Protein 7YNX (pdb70)

GO terms:
  GO:0051865 protein autoubiquitination (P, IDA)
  GO:0002039 p53 binding (F, IPI)
  GO:0005634 nucleus (C, IDA)
  GO:0005737 cytoplasm (C, IDA)
  GO:0061630 ubiquitin protein ligase activity (F, IDA)
  GO:0008270 zinc ion binding (F, IDA)
  GO:0000151 ubiquitin ligase complex (C, IDA)
  GO:0016567 protein ubiquitination (P, IDA)
  GO:0032436 positive regulation of proteasomal ubiquitin-dependent protein catabolic process (P, IDA)
  GO:0006511 ubiquitin-dependent protein catabolic process (P, IDA)
  GO:0072344 rescue of stalled cytosolic ribosome (P, IDA)
  GO:0061630 ubiquitin protein ligase activity (F, EXP)
  GO:0005634 nucleus (C, EXP)
  GO:0005737 cytoplasm (C, EXP)
  GO:0016607 nuclear speck (C, EXP)
  GO:0005515 protein binding (F, IPI)
  GO:0042803 protein homodimerization activity (F, IPI)
  GO:0061630 ubiquitin protein ligase activity (F, TAS)
  GO:0004842 ubiquitin-protein transferase activity (F, TAS)
  GO:0005654 nucleoplasm (C, TAS)

Secondary structure (DSSP, 8-state):
--SSB-SS-B-SEEEEETTTTEEESSHHHHHTTSSS---GGG--EEEETTT--EEE--SB-TTT--B--SEEETTTTEEES-S--EEETTTTEEE-S-GGGEEEETTTTEEEEGGGTTSS---TTGGGSB-TTT-SBSTT-SSPEEE-TTS-EEEHHHHHHHTTT--B-TTT--BS-STT-EEBPPB-/--SSB-SS-B-SEEEE-TTT--EESSHHHHHHTSSS---GGG--EEEETTT--EEES-SB-TTT--BS-SEEETTTTEEES-S--EEETTTTEEE-S-GGGEEEETTTTEEEEGGGTTSS---TTGGGSB-TTT--BSTT-SSPEEE-TTS-EEEHHHHHHHTTT--B-TTT--BS-SSS-EEBPPB-

Foldseek 3Di:
DPPDADPVADFFKWWQQPPVRDTHRDQVRVCVPDPDGGQQQPTFWIAGPVPRDIDGQDQADPPPGHGGAPDADNRSRDGHYDQCWDADVQLSAIWRDVPVQWDADNQCRAIFGPVLVVWADGDGVLQQFAAPQPRHHRSQAQAKWKQARNRHIHGPVSQVVVVVPDAARPPPRHGSDDTRIDIGTGGD/DPPDADPVADFFKWFQQPVPRDTHRDQVRVVVPDPDGGQLQPTFWIAGNVPRDIDGQDQADPPPRHGGAPDADNRSGDHHYDQCWDQDVQLPAIWRDVPVQWDADNQCRFIAGPVLVVWADGDGVLQQFAAPPPRHHRSQAQAKWKQARNRHIHRPVVQVVVVVPAQARPPPRHGSDDISIHIGTGGD

Organism: Homo sapiens (NCBI:txid9606)

Structure (mmCIF, N/CA/C/O backbone):
data_7YNX
#
_entry.id   7YNX
#
_cell.length_a   69.470
_cell.length_b   80.270
_cell.length_c   84.870
_cell.angle_alpha   90.000
_cell.angle_beta   90.000
_cell.angle_gamma   90.000
#
_symmetry.space_group_name_H-M   'P 21 21 21'
#
loop_
_entity.id
_entity.type
_entity.pdbx_description
1 polymer 'RING finger and CHY zinc finger domain-containing protein 1'
2 non-polymer 'ZINC ION'
3 non-polymer 'SULFATE ION'
4 non-polymer 'SODIUM ION'
5 water water
#
loop_
_atom_site.group_PDB
_atom_site.id
_atom_site.type_symbol
_atom_site.label_atom_id
_atom_site.label_alt_id
_atom_site.label_comp_id
_atom_site.label_asym_id
_atom_site.label_entity_id
_atom_site.label_seq_id
_atom_site.pdbx_PDB_ins_code
_atom_site.Cartn_x
_atom_site.Cartn_y
_atom_site.Cartn_z
_atom_site.occupancy
_atom_site.B_iso_or_equiv
_atom_site.auth_seq_id
_atom_site.auth_comp_id
_atom_site.auth_asym_id
_atom_site.auth_atom_id
_atom_site.pdbx_PDB_model_num
ATOM 1 N N . ARG A 1 16 ? 25.098 -6.447 5.123 1.00 33.40 15 ARG A N 1
ATOM 2 C CA . ARG A 1 16 ? 25.134 -5.455 6.185 1.00 33.83 15 ARG A CA 1
ATOM 3 C C . ARG A 1 16 ? 26.577 -5.180 6.581 1.00 36.58 15 ARG A C 1
ATOM 4 O O . ARG A 1 16 ? 27.427 -6.077 6.564 1.00 35.30 15 ARG A O 1
ATOM 12 N N . GLY A 1 17 ? 26.858 -3.927 6.918 1.00 32.25 16 GLY A N 1
ATOM 13 C CA . GLY A 1 17 ? 28.162 -3.555 7.413 1.00 25.06 16 GLY A CA 1
ATOM 14 C C . GLY A 1 17 ? 29.183 -3.195 6.362 1.00 33.17 16 GLY A C 1
ATOM 15 O O . GLY A 1 17 ? 30.359 -3.033 6.701 1.00 38.45 16 GLY A O 1
ATOM 16 N N . GLN A 1 18 ? 28.784 -3.052 5.102 1.00 32.21 17 GLN A N 1
ATOM 17 C CA . GLN A 1 18 ? 29.718 -2.609 4.075 1.00 33.99 17 GLN A CA 1
ATOM 18 C C . GLN A 1 18 ? 29.642 -1.110 3.800 1.00 37.66 17 GLN A C 1
ATOM 19 O O . GLN A 1 18 ? 30.675 -0.474 3.551 1.00 44.23 17 GLN A O 1
ATOM 25 N N . ARG A 1 19 ? 28.452 -0.520 3.849 1.00 34.17 18 ARG A N 1
ATOM 26 C CA . ARG A 1 19 ? 28.262 0.867 3.460 1.00 28.03 18 ARG A CA 1
ATOM 27 C C . ARG A 1 19 ? 27.587 1.643 4.580 1.00 28.92 18 ARG A C 1
ATOM 28 O O . ARG A 1 19 ? 26.648 1.156 5.215 1.00 29.32 18 ARG A O 1
ATOM 36 N N . GLY A 1 20 ? 28.051 2.868 4.794 1.00 35.06 19 GLY A N 1
ATOM 37 C CA . GLY A 1 20 ? 27.425 3.765 5.744 1.00 35.04 19 GLY A CA 1
ATOM 38 C C . GLY A 1 20 ? 28.438 4.452 6.634 1.00 33.45 19 GLY A C 1
ATOM 39 O O . GLY A 1 20 ? 29.565 4.734 6.205 1.00 32.90 19 GLY A O 1
ATOM 40 N N . CYS A 1 21 ? 28.049 4.714 7.883 1.00 29.29 20 CYS A N 1
ATOM 41 C CA . CYS A 1 21 ? 28.915 5.386 8.842 1.00 26.86 20 CYS A CA 1
ATOM 42 C C . CYS A 1 21 ? 28.907 4.649 10.172 1.00 30.29 20 CYS A C 1
ATOM 43 O O . CYS A 1 21 ? 28.428 3.512 10.259 1.00 28.04 20 CYS A O 1
ATOM 46 N N . GLU A 1 22 ? 29.438 5.298 11.209 1.00 28.45 21 GLU A N 1
ATOM 47 C CA . GLU A 1 22 ? 29.408 4.738 12.555 1.00 29.97 21 GLU A CA 1
ATOM 48 C C . GLU A 1 22 ? 27.997 4.669 13.114 1.00 31.65 21 GLU A C 1
ATOM 49 O O . GLU A 1 22 ? 27.745 3.870 14.022 1.00 32.43 21 GLU A O 1
ATOM 55 N N . HIS A 1 23 ? 27.078 5.489 12.602 1.00 33.22 22 HIS A N 1
ATOM 56 C CA . HIS A 1 23 ? 25.718 5.515 13.121 1.00 31.99 22 HIS A CA 1
ATOM 57 C C . HIS A 1 23 ? 24.758 4.656 12.328 1.00 30.81 22 HIS A C 1
ATOM 58 O O . HIS A 1 23 ? 23.763 4.185 12.890 1.00 26.80 22 HIS A O 1
ATOM 65 N N . TYR A 1 24 ? 25.013 4.468 11.031 1.00 28.26 23 TYR A N 1
ATOM 66 C CA . TYR A 1 24 ? 24.013 3.903 10.147 1.00 26.01 23 TYR A CA 1
ATOM 67 C C . TYR A 1 24 ? 24.653 2.969 9.136 1.00 31.32 23 TYR A C 1
ATOM 68 O O . TYR A 1 24 ? 25.797 3.161 8.711 1.00 34.00 23 TYR A O 1
ATOM 77 N N . ASP A 1 25 ? 23.882 1.950 8.770 1.00 22.18 24 ASP A N 1
ATOM 78 C CA . ASP A 1 25 ? 24.162 1.062 7.651 1.00 28.66 24 ASP A CA 1
ATOM 79 C C . ASP A 1 25 ? 23.258 1.548 6.523 1.00 24.63 24 ASP A C 1
ATOM 80 O O . ASP A 1 25 ? 22.059 1.256 6.519 1.00 24.06 24 ASP A O 1
ATOM 85 N N . ARG A 1 26 ? 23.809 2.341 5.602 1.00 23.27 25 ARG A N 1
ATOM 86 C CA . ARG A 1 26 ? 22.982 2.950 4.560 1.00 28.00 25 ARG A CA 1
ATOM 87 C C . ARG A 1 26 ? 23.754 3.090 3.250 1.00 24.45 25 ARG A C 1
ATOM 88 O O . ARG A 1 26 ? 24.979 3.241 3.235 1.00 22.91 25 ARG A O 1
ATOM 96 N N . GLY A 1 27 ? 23.018 3.040 2.151 1.00 17.26 26 GLY A N 1
ATOM 97 C CA . GLY A 1 27 ? 23.652 3.039 0.857 1.00 21.87 26 GLY A CA 1
ATOM 98 C C . GLY A 1 27 ? 23.892 4.395 0.245 1.00 27.26 26 GLY A C 1
ATOM 99 O O . GLY A 1 27 ? 24.462 4.474 -0.843 1.00 30.33 26 GLY A O 1
ATOM 100 N N . CYS A 1 28 ? 23.497 5.476 0.909 1.00 28.29 27 CYS A N 1
ATOM 101 C CA . CYS A 1 28 ? 23.569 6.797 0.308 1.00 29.80 27 CYS A CA 1
ATOM 102 C C . CYS A 1 28 ? 24.056 7.820 1.327 1.00 31.58 27 CYS A C 1
ATOM 103 O O . CYS A 1 28 ? 24.163 7.549 2.527 1.00 26.92 27 CYS A O 1
ATOM 106 N N . LEU A 1 29 ? 24.381 9.002 0.811 1.00 33.53 28 LEU A N 1
ATOM 107 C CA . LEU A 1 29 ? 24.761 10.160 1.603 1.00 33.77 28 LEU A CA 1
ATOM 108 C C . LEU A 1 29 ? 23.688 11.226 1.448 1.00 34.14 28 LEU A C 1
ATOM 109 O O . LEU A 1 29 ? 23.132 11.403 0.357 1.00 31.62 28 LEU A O 1
ATOM 114 N N . LEU A 1 30 ? 23.411 11.940 2.537 1.00 31.07 29 LEU A N 1
ATOM 115 C CA . LEU A 1 30 ? 22.469 13.049 2.501 1.00 31.30 29 LEU A CA 1
ATOM 116 C C . LEU A 1 30 ? 23.155 14.303 1.979 1.00 27.48 29 LEU A C 1
ATOM 117 O O . LEU A 1 30 ? 24.310 14.583 2.316 1.00 30.65 29 LEU A O 1
ATOM 122 N N . LYS A 1 31 ? 22.452 15.062 1.147 1.00 24.68 30 LYS A N 1
ATOM 123 C CA . LYS A 1 31 ? 22.941 16.386 0.784 1.00 33.11 30 LYS A CA 1
ATOM 124 C C . LYS A 1 31 ? 22.321 17.381 1.758 1.00 30.82 30 LYS A C 1
ATOM 125 O O . LYS A 1 31 ? 21.107 17.621 1.723 1.00 29.43 30 LYS A O 1
ATOM 131 N N . ALA A 1 32 ? 23.142 17.917 2.649 1.00 27.55 31 ALA A N 1
ATOM 132 C CA . ALA A 1 32 ? 22.677 18.874 3.650 1.00 36.65 31 ALA A CA 1
ATOM 133 C C . ALA A 1 32 ? 22.207 20.152 2.975 1.00 41.02 31 ALA A C 1
ATOM 134 O O . ALA A 1 32 ? 23.041 20.913 2.463 1.00 39.65 31 ALA A O 1
ATOM 136 N N . PRO A 1 33 ? 20.911 20.456 2.973 1.00 36.21 32 PRO A N 1
ATOM 137 C CA . PRO A 1 33 ? 20.444 21.693 2.339 1.00 39.70 32 PRO A CA 1
ATOM 138 C C . PRO A 1 33 ? 20.975 22.954 3.009 1.00 47.13 32 PRO A C 1
ATOM 139 O O . PRO A 1 33 ? 20.786 24.046 2.462 1.00 44.84 32 PRO A O 1
ATOM 143 N N . CYS A 1 34 ? 21.631 22.845 4.173 1.00 44.88 33 CYS A N 1
ATOM 144 C CA . CYS A 1 34 ? 22.161 24.036 4.837 1.00 42.50 33 CYS A CA 1
ATOM 145 C C . CYS A 1 34 ? 23.485 24.489 4.233 1.00 40.93 33 CYS A C 1
ATOM 146 O O . CYS A 1 34 ? 23.574 25.596 3.687 1.00 47.11 33 CYS A O 1
ATOM 149 N N . CYS A 1 35 ? 24.513 23.640 4.306 1.00 41.64 34 CYS A N 1
ATOM 150 C CA . CYS A 1 35 ? 25.830 23.959 3.778 1.00 41.18 34 CYS A CA 1
ATOM 151 C C . CYS A 1 35 ? 26.085 23.324 2.415 1.00 40.88 34 CYS A C 1
ATOM 152 O O . CYS A 1 35 ? 27.211 23.399 1.914 1.00 42.73 34 CYS A O 1
ATOM 155 N N . ASP A 1 36 ? 25.065 22.714 1.811 1.00 40.25 35 ASP A N 1
ATOM 156 C CA . ASP A 1 36 ? 25.175 21.895 0.597 1.00 46.29 35 ASP A CA 1
ATOM 157 C C . ASP A 1 36 ? 26.459 21.065 0.583 1.00 46.45 35 ASP A C 1
ATOM 158 O O . ASP A 1 36 ? 27.274 21.118 -0.340 1.00 43.74 35 ASP A O 1
ATOM 163 N N . LYS A 1 37 ? 26.613 20.284 1.650 1.00 39.82 36 LYS A N 1
ATOM 164 C CA . LYS A 1 37 ? 27.666 19.292 1.773 1.00 37.71 36 LYS A CA 1
ATOM 165 C C . LYS A 1 37 ? 27.044 17.901 1.826 1.00 36.51 36 LYS A C 1
ATOM 166 O O . LYS A 1 37 ? 25.859 17.730 2.132 1.00 36.30 36 LYS A O 1
ATOM 172 N N . LEU A 1 38 ? 27.854 16.907 1.498 1.00 36.35 37 LEU A N 1
ATOM 173 C CA . LEU A 1 38 ? 27.428 15.518 1.511 1.00 31.58 37 LEU A CA 1
ATOM 174 C C . LEU A 1 38 ? 27.958 14.864 2.773 1.00 31.44 37 LEU A C 1
ATOM 175 O O . LEU A 1 38 ? 29.175 14.759 2.955 1.00 35.75 37 LEU A O 1
ATOM 180 N N . TYR A 1 39 ? 27.047 14.445 3.646 1.00 31.49 38 TYR A N 1
ATOM 181 C CA . TYR A 1 39 ? 27.386 13.732 4.870 1.00 33.33 38 TYR A CA 1
ATOM 182 C C . TYR A 1 39 ? 26.626 12.417 4.888 1.00 30.69 38 TYR A C 1
ATOM 183 O O . TYR A 1 39 ? 25.502 12.331 4.383 1.00 31.86 38 TYR A O 1
ATOM 192 N N . THR A 1 40 ? 27.236 11.388 5.477 1.00 27.54 39 THR A N 1
ATOM 193 C CA . THR A 1 40 ? 26.557 10.097 5.501 1.00 30.25 39 THR A CA 1
ATOM 194 C C . THR A 1 40 ? 25.217 10.195 6.216 1.00 31.96 39 THR A C 1
ATOM 195 O O . THR A 1 40 ? 24.224 9.612 5.764 1.00 28.74 39 THR A O 1
ATOM 199 N N . CYS A 1 41 ? 25.162 10.931 7.328 1.00 27.67 40 CYS A N 1
ATOM 200 C CA . CYS A 1 41 ? 23.919 11.049 8.078 1.00 31.02 40 CYS A CA 1
ATOM 201 C C . CYS A 1 41 ? 23.916 12.342 8.888 1.00 27.68 40 CYS A C 1
ATOM 202 O O . CYS A 1 41 ? 24.924 13.043 8.995 1.00 26.68 40 CYS A O 1
ATOM 205 N N . ARG A 1 42 ? 22.760 12.640 9.482 1.00 27.18 41 ARG A N 1
ATOM 206 C CA . ARG A 1 42 ? 22.598 13.912 10.180 1.00 27.95 41 ARG A CA 1
ATOM 207 C C . ARG A 1 42 ? 23.574 14.049 11.352 1.00 33.18 41 ARG A C 1
ATOM 208 O O . ARG A 1 42 ? 24.086 15.145 11.614 1.00 30.38 41 ARG A O 1
ATOM 216 N N . LEU A 1 43 ? 23.864 12.945 12.055 1.00 29.58 42 LEU A N 1
ATOM 217 C CA . LEU A 1 43 ? 24.843 12.990 13.139 1.00 27.40 42 LEU A CA 1
ATOM 218 C C . LEU A 1 43 ? 26.247 13.274 12.612 1.00 32.72 42 LEU A C 1
ATOM 219 O O . LEU A 1 43 ? 26.980 14.091 13.188 1.00 34.90 42 LEU A O 1
ATOM 224 N N . CYS A 1 44 ? 26.645 12.601 11.524 1.00 28.63 43 CYS A N 1
ATOM 225 C CA . CYS A 1 44 ? 27.924 12.903 10.889 1.00 30.30 43 CYS A CA 1
ATOM 226 C C . CYS A 1 44 ? 28.007 14.373 10.519 1.00 32.54 43 CYS A C 1
ATOM 227 O O . CYS A 1 44 ? 29.075 14.990 10.583 1.00 30.26 43 CYS A O 1
ATOM 230 N N . HIS A 1 45 ? 26.884 14.944 10.107 1.00 30.44 44 HIS A N 1
ATOM 231 C CA . HIS A 1 45 ? 26.869 16.350 9.732 1.00 36.28 44 HIS A CA 1
ATOM 232 C C . HIS A 1 45 ? 26.962 17.229 10.967 1.00 39.36 44 HIS A C 1
ATOM 233 O O . HIS A 1 45 ? 27.724 18.203 10.993 1.00 38.60 44 HIS A O 1
ATOM 240 N N . ASP A 1 46 ? 26.182 16.893 12.002 1.00 36.58 45 ASP A N 1
ATOM 241 C CA . ASP A 1 46 ? 26.086 17.741 13.181 1.00 38.04 45 ASP A CA 1
ATOM 242 C C . ASP A 1 46 ? 27.369 17.711 13.990 1.00 39.20 45 ASP A C 1
ATOM 243 O O . ASP A 1 46 ? 27.718 18.712 14.623 1.00 37.36 45 ASP A O 1
ATOM 248 N N . ASN A 1 47 ? 28.095 16.593 13.954 1.00 38.15 46 ASN A N 1
ATOM 249 C CA . ASN A 1 47 ? 29.411 16.528 14.574 1.00 38.77 46 ASN A CA 1
ATOM 250 C C . ASN A 1 47 ? 30.471 17.343 13.832 1.00 43.38 46 ASN A C 1
ATOM 251 O O . ASN A 1 47 ? 31.590 17.464 14.340 1.00 39.74 46 ASN A O 1
ATOM 256 N N . ASN A 1 48 ? 30.174 17.882 12.640 1.00 45.39 47 ASN A N 1
ATOM 257 C CA . ASN A 1 48 ? 31.200 18.556 11.847 1.00 44.94 47 ASN A CA 1
ATOM 258 C C . ASN A 1 48 ? 30.744 19.899 11.306 1.00 47.41 47 ASN A C 1
ATOM 259 O O . ASN A 1 48 ? 31.344 20.407 10.355 1.00 53.87 47 ASN A O 1
ATOM 264 N N . GLU A 1 49 ? 29.704 20.486 11.880 1.00 47.44 48 GLU A N 1
ATOM 265 C CA . GLU A 1 49 ? 29.195 21.749 11.380 1.00 48.74 48 GLU A CA 1
ATOM 266 C C . GLU A 1 49 ? 28.780 22.633 12.545 1.00 54.25 48 GLU A C 1
ATOM 267 O O . GLU A 1 49 ? 28.240 22.146 13.543 1.00 51.78 48 GLU A O 1
ATOM 273 N N . ASP A 1 50 ? 29.058 23.936 12.402 1.00 57.56 49 ASP A N 1
ATOM 274 C CA . ASP A 1 50 ? 28.652 24.932 13.389 1.00 51.97 49 ASP A CA 1
ATOM 275 C C . ASP A 1 50 ? 27.189 24.778 13.765 1.00 54.55 49 ASP A C 1
ATOM 276 O O . ASP A 1 50 ? 26.810 24.951 14.927 1.00 54.43 49 ASP A O 1
ATOM 281 N N . HIS A 1 51 ? 26.357 24.449 12.790 1.00 53.36 50 HIS A N 1
ATOM 282 C CA . HIS A 1 51 ? 24.910 24.422 12.902 1.00 50.85 50 HIS A CA 1
ATOM 283 C C . HIS A 1 51 ? 24.419 22.978 12.907 1.00 50.18 50 HIS A C 1
ATOM 284 O O . HIS A 1 51 ? 25.195 22.023 12.789 1.00 46.65 50 HIS A O 1
ATOM 291 N N . GLN A 1 52 ? 23.103 22.839 13.013 1.00 45.95 51 GLN A N 1
ATOM 292 C CA . GLN A 1 52 ? 22.431 21.556 13.093 1.00 46.52 51 GLN A CA 1
ATOM 293 C C . GLN A 1 52 ? 21.685 21.310 11.792 1.00 47.67 51 GLN A C 1
ATOM 294 O O . GLN A 1 52 ? 21.135 22.248 11.208 1.00 47.07 51 GLN A O 1
ATOM 300 N N . LEU A 1 53 ? 21.673 20.050 11.337 1.00 42.57 52 LEU A N 1
ATOM 301 C CA . LEU A 1 53 ? 21.017 19.680 10.084 1.00 39.41 52 LEU A CA 1
ATOM 302 C C . LEU A 1 53 ? 19.525 19.449 10.317 1.00 37.87 52 LEU A C 1
ATOM 303 O O . LEU A 1 53 ? 19.135 18.840 11.319 1.00 33.87 52 LEU A O 1
ATOM 308 N N . ASP A 1 54 ? 18.686 19.958 9.402 1.00 31.41 53 ASP A N 1
ATOM 309 C CA . ASP A 1 54 ? 17.233 19.752 9.484 1.00 30.96 53 ASP A CA 1
ATOM 310 C C . ASP A 1 54 ? 16.867 18.567 8.601 1.00 34.52 53 ASP A C 1
ATOM 311 O O . ASP A 1 54 ? 16.670 18.717 7.388 1.00 34.27 53 ASP A O 1
ATOM 316 N N . ARG A 1 55 ? 16.710 17.399 9.233 1.00 28.82 54 ARG A N 1
ATOM 317 C CA . ARG A 1 55 ? 16.563 16.152 8.496 1.00 29.14 54 ARG A CA 1
ATOM 318 C C . ARG A 1 55 ? 15.320 16.154 7.615 1.00 29.74 54 ARG A C 1
ATOM 319 O O . ARG A 1 55 ? 15.320 15.536 6.543 1.00 27.92 54 ARG A O 1
ATOM 327 N N . PHE A 1 56 ? 14.252 16.838 8.045 1.00 30.50 55 PHE A N 1
ATOM 328 C CA . PHE A 1 56 ? 13.057 16.924 7.216 1.00 31.24 55 PHE A CA 1
ATOM 329 C C . PHE A 1 56 ? 13.259 17.831 6.003 1.00 33.28 55 PHE A C 1
ATOM 330 O O . PHE A 1 56 ? 12.479 17.749 5.050 1.00 25.12 55 PHE A O 1
ATOM 338 N N . LYS A 1 57 ? 14.285 18.684 6.006 1.00 28.63 56 LYS A N 1
ATOM 339 C CA . LYS A 1 57 ? 14.514 19.525 4.838 1.00 35.02 56 LYS A CA 1
ATOM 340 C C . LYS A 1 57 ? 15.322 18.833 3.747 1.00 35.45 56 LYS A C 1
ATOM 341 O O . LYS A 1 57 ? 15.407 19.373 2.637 1.00 36.13 56 LYS A O 1
ATOM 347 N N . VAL A 1 58 ? 15.904 17.662 4.021 1.00 36.87 57 VAL A N 1
ATOM 348 C CA . VAL A 1 58 ? 16.781 17.017 3.048 1.00 34.16 57 VAL A CA 1
ATOM 349 C C . VAL A 1 58 ? 15.978 16.642 1.812 1.00 35.11 57 VAL A C 1
ATOM 350 O O . VAL A 1 58 ? 14.918 16.006 1.899 1.00 31.19 57 VAL A O 1
ATOM 354 N N . LYS A 1 59 ? 16.471 17.051 0.650 1.00 39.20 58 LYS A N 1
ATOM 355 C CA . LYS A 1 59 ? 15.794 16.751 -0.599 1.00 37.29 58 LYS A CA 1
ATOM 356 C C . LYS A 1 59 ? 16.530 15.722 -1.437 1.00 33.79 58 LYS A C 1
ATOM 357 O O . LYS A 1 59 ? 15.893 14.970 -2.180 1.00 27.73 58 LYS A O 1
ATOM 363 N N . GLU A 1 60 ? 17.851 15.655 -1.315 1.00 28.72 59 GLU A N 1
ATOM 364 C CA . GLU A 1 60 ? 18.656 14.892 -2.244 1.00 31.26 59 GLU A CA 1
ATOM 365 C C . GLU A 1 60 ? 19.589 13.961 -1.492 1.00 31.97 59 GLU A C 1
ATOM 366 O O . GLU A 1 60 ? 19.946 14.196 -0.333 1.00 26.81 59 GLU A O 1
ATOM 372 N N . VAL A 1 61 ? 19.987 12.902 -2.200 1.00 26.14 60 VAL A N 1
ATOM 373 C CA . VAL A 1 61 ? 20.929 11.912 -1.712 1.00 26.87 60 VAL A CA 1
ATOM 374 C C . VAL A 1 61 ? 21.853 11.529 -2.856 1.00 28.07 60 VAL A C 1
ATOM 375 O O . VAL A 1 61 ? 21.560 11.766 -4.029 1.00 29.60 60 VAL A O 1
ATOM 379 N N . GLN A 1 62 ? 22.975 10.914 -2.499 1.00 27.23 61 GLN A N 1
ATOM 380 C CA . GLN A 1 62 ? 23.942 10.430 -3.474 1.00 33.39 61 GLN A CA 1
ATOM 381 C C . GLN A 1 62 ? 24.226 8.953 -3.217 1.00 33.84 61 GLN A C 1
ATOM 382 O O . GLN A 1 62 ? 24.589 8.566 -2.096 1.00 24.38 61 GLN A O 1
ATOM 388 N N . CYS A 1 63 ? 24.054 8.135 -4.254 1.00 29.77 62 CYS A N 1
ATOM 389 C CA . CYS A 1 63 ? 24.399 6.726 -4.143 1.00 28.13 62 CYS A CA 1
ATOM 390 C C . CYS A 1 63 ? 25.886 6.594 -3.871 1.00 29.02 62 CYS A C 1
ATOM 391 O O . CYS A 1 63 ? 26.705 7.135 -4.613 1.00 28.47 62 CYS A O 1
ATOM 394 N N . ILE A 1 64 ? 26.235 5.905 -2.783 1.00 29.70 63 ILE A N 1
ATOM 395 C CA . ILE A 1 64 ? 27.644 5.638 -2.488 1.00 30.58 63 ILE A CA 1
ATOM 396 C C . ILE A 1 64 ? 28.276 4.815 -3.610 1.00 33.49 63 ILE A C 1
ATOM 397 O O . ILE A 1 64 ? 29.419 5.061 -4.016 1.00 37.96 63 ILE A O 1
ATOM 402 N N . ASN A 1 65 ? 27.525 3.854 -4.153 1.00 26.89 64 ASN A N 1
ATOM 403 C CA . ASN A 1 65 ? 28.086 2.892 -5.095 1.00 30.22 64 ASN A CA 1
ATOM 404 C C . ASN A 1 65 ? 28.339 3.501 -6.473 1.00 32.80 64 ASN A C 1
ATOM 405 O O . ASN A 1 65 ? 29.352 3.194 -7.108 1.00 32.14 64 ASN A O 1
ATOM 410 N N . CYS A 1 66 ? 27.437 4.342 -6.973 1.00 29.04 65 CYS A N 1
ATOM 411 C CA . CYS A 1 66 ? 27.607 4.905 -8.303 1.00 35.40 65 CYS A CA 1
ATOM 412 C C . CYS A 1 66 ? 27.571 6.427 -8.325 1.00 33.56 65 CYS A C 1
ATOM 413 O O . CYS A 1 66 ? 27.609 7.019 -9.414 1.00 34.27 65 CYS A O 1
ATOM 416 N N . GLU A 1 67 ? 27.497 7.076 -7.162 1.00 35.77 66 GLU A N 1
ATOM 417 C CA . GLU A 1 67 ? 27.650 8.521 -7.020 1.00 33.43 66 GLU A CA 1
ATOM 418 C C . GLU A 1 67 ? 26.559 9.292 -7.743 1.00 31.29 66 GLU A C 1
ATOM 419 O O . GLU A 1 67 ? 26.689 10.496 -7.961 1.00 37.48 66 GLU A O 1
ATOM 425 N N . LYS A 1 68 ? 25.463 8.630 -8.095 1.00 31.96 67 LYS A N 1
ATOM 426 C CA . LYS A 1 68 ? 24.333 9.325 -8.695 1.00 31.66 67 LYS A CA 1
ATOM 427 C C . LYS A 1 68 ? 23.625 10.149 -7.625 1.00 34.84 67 LYS A C 1
ATOM 428 O O . LYS A 1 68 ? 23.127 9.605 -6.628 1.00 28.48 67 LYS A O 1
ATOM 434 N N . ILE A 1 69 ? 23.609 11.459 -7.813 1.00 32.19 68 ILE A N 1
ATOM 435 C CA . ILE A 1 69 ? 22.883 12.350 -6.925 1.00 28.65 68 ILE A CA 1
ATOM 436 C C . ILE A 1 69 ? 21.465 12.456 -7.459 1.00 31.82 68 ILE A C 1
ATOM 437 O O . ILE A 1 69 ? 21.265 12.608 -8.669 1.00 30.97 68 ILE A O 1
ATOM 442 N N . GLN A 1 70 ? 20.480 12.346 -6.565 1.00 30.09 69 GLN A N 1
ATOM 443 C CA . GLN A 1 70 ? 19.110 12.047 -6.969 1.00 31.03 69 GLN A CA 1
ATOM 444 C C . GLN A 1 70 ? 18.169 12.479 -5.855 1.00 29.86 69 GLN A C 1
ATOM 445 O O . GLN A 1 70 ? 18.599 12.811 -4.748 1.00 29.45 69 GLN A O 1
ATOM 451 N N . HIS A 1 71 ? 16.873 12.466 -6.161 1.00 31.41 70 HIS A N 1
ATOM 452 C CA . HIS A 1 71 ? 15.866 12.652 -5.127 1.00 34.63 70 HIS A CA 1
ATOM 453 C C . HIS A 1 71 ? 15.867 11.457 -4.181 1.00 36.18 70 HIS A C 1
ATOM 454 O O . HIS A 1 71 ? 16.213 10.334 -4.566 1.00 30.14 70 HIS A O 1
ATOM 461 N N . ALA A 1 72 ? 15.459 11.718 -2.937 1.00 28.94 71 ALA A N 1
ATOM 462 C CA . ALA A 1 72 ? 15.462 10.711 -1.890 1.00 26.78 71 ALA A CA 1
ATOM 463 C C . ALA A 1 72 ? 14.494 9.569 -2.194 1.00 28.17 71 ALA A C 1
ATOM 464 O O . ALA A 1 72 ? 13.307 9.791 -2.447 1.00 29.03 71 ALA A O 1
ATOM 466 N N . GLN A 1 73 ? 15.002 8.339 -2.123 1.00 22.82 72 GLN A N 1
ATOM 467 C CA . GLN A 1 73 ? 14.217 7.136 -2.375 1.00 27.27 72 GLN A CA 1
ATOM 468 C C . GLN A 1 73 ? 14.990 5.958 -1.803 1.00 26.33 72 GLN A C 1
ATOM 469 O O . GLN A 1 73 ? 16.168 6.077 -1.462 1.00 27.68 72 GLN A O 1
ATOM 475 N N . GLN A 1 74 ? 14.315 4.804 -1.720 1.00 33.85 73 GLN A N 1
ATOM 476 C CA . GLN A 1 74 ? 14.886 3.625 -1.067 1.00 28.50 73 GLN A CA 1
ATOM 477 C C . GLN A 1 74 ? 15.967 2.933 -1.909 1.00 32.06 73 GLN A C 1
ATOM 478 O O . GLN A 1 74 ? 16.910 2.355 -1.349 1.00 29.26 73 GLN A O 1
ATOM 484 N N . THR A 1 75 ? 15.865 2.965 -3.236 1.00 27.53 74 THR A N 1
ATOM 485 C CA . THR A 1 75 ? 16.903 2.405 -4.089 1.00 30.43 74 THR A CA 1
ATOM 486 C C . THR A 1 75 ? 17.350 3.448 -5.102 1.00 31.43 74 THR A C 1
ATOM 487 O O . THR A 1 75 ? 16.615 4.385 -5.425 1.00 26.19 74 THR A O 1
ATOM 491 N N . CYS A 1 76 ? 18.562 3.247 -5.622 1.00 33.19 75 CYS A N 1
ATOM 492 C CA . CYS A 1 76 ? 19.160 4.198 -6.556 1.00 36.30 75 CYS A CA 1
ATOM 493 C C . CYS A 1 76 ? 18.480 4.152 -7.917 1.00 33.33 75 CYS A C 1
ATOM 494 O O . CYS A 1 76 ? 18.332 3.080 -8.518 1.00 32.94 75 CYS A O 1
ATOM 497 N N . GLU A 1 77 ? 18.126 5.332 -8.428 1.00 30.21 76 GLU A N 1
ATOM 498 C CA . GLU A 1 77 ? 17.405 5.385 -9.691 1.00 32.75 76 GLU A CA 1
ATOM 499 C C . GLU A 1 77 ? 18.269 4.908 -10.852 1.00 34.84 76 GLU A C 1
ATOM 500 O O . GLU A 1 77 ? 17.750 4.281 -11.780 1.00 40.94 76 GLU A O 1
ATOM 506 N N . GLU A 1 78 ? 19.582 5.152 -10.812 1.00 37.14 77 GLU A N 1
ATOM 507 C CA . GLU A 1 78 ? 20.452 4.644 -11.873 1.00 35.17 77 GLU A CA 1
ATOM 508 C C . GLU A 1 78 ? 20.810 3.171 -11.658 1.00 36.72 77 GLU A C 1
ATOM 509 O O . GLU A 1 78 ? 20.483 2.323 -12.491 1.00 35.06 77 GLU A O 1
ATOM 515 N N . CYS A 1 79 ? 21.477 2.837 -10.546 1.00 32.02 78 CYS A N 1
ATOM 516 C CA . CYS A 1 79 ? 22.097 1.521 -10.427 1.00 29.57 78 CYS A CA 1
ATOM 517 C C . CYS A 1 79 ? 21.367 0.568 -9.491 1.00 30.86 78 CYS A C 1
ATOM 518 O O . CYS A 1 79 ? 21.786 -0.587 -9.380 1.00 32.44 78 CYS A O 1
ATOM 521 N N . SER A 1 80 ? 20.309 1.019 -8.812 1.00 34.34 79 SER A N 1
ATOM 522 C CA . SER A 1 80 ? 19.384 0.190 -8.039 1.00 31.74 79 SER A CA 1
ATOM 523 C C . SER A 1 80 ? 19.980 -0.347 -6.741 1.00 32.08 79 SER A C 1
ATOM 524 O O . SER A 1 80 ? 19.377 -1.214 -6.097 1.00 26.88 79 SER A O 1
ATOM 527 N N . THR A 1 81 ? 21.160 0.111 -6.347 1.00 31.60 80 THR A N 1
ATOM 528 C CA . THR A 1 81 ? 21.694 -0.244 -5.042 1.00 23.65 80 THR A CA 1
ATOM 529 C C . THR A 1 81 ? 20.645 0.013 -3.962 1.00 26.11 80 THR A C 1
ATOM 530 O O . THR A 1 81 ? 19.885 0.980 -4.037 1.00 23.98 80 THR A O 1
ATOM 534 N N . LEU A 1 82 ? 20.563 -0.884 -2.981 1.00 24.98 81 LEU A N 1
ATOM 535 C CA . LEU A 1 82 ? 19.642 -0.685 -1.869 1.00 28.06 81 LEU A CA 1
ATOM 536 C C . LEU A 1 82 ? 20.228 0.345 -0.904 1.00 23.61 81 LEU A C 1
ATOM 537 O O . LEU A 1 82 ? 21.330 0.148 -0.378 1.00 23.07 81 LEU A O 1
ATOM 542 N N . PHE A 1 83 ? 19.497 1.448 -0.685 1.00 24.69 82 PHE A N 1
ATOM 543 C CA . PHE A 1 83 ? 19.985 2.527 0.176 1.00 26.89 82 PHE A CA 1
ATOM 544 C C . PHE A 1 83 ? 19.759 2.233 1.660 1.00 22.04 82 PHE A C 1
ATOM 545 O O . PHE A 1 83 ? 20.638 2.502 2.485 1.00 19.26 82 PHE A O 1
ATOM 553 N N . GLY A 1 84 ? 18.596 1.684 2.012 1.00 25.23 83 GLY A N 1
ATOM 554 C CA . GLY A 1 84 ? 18.326 1.223 3.364 1.00 26.15 83 GLY A CA 1
ATOM 555 C C . GLY A 1 84 ? 17.290 0.113 3.404 1.00 26.32 83 GLY A C 1
ATOM 556 O O . GLY A 1 84 ? 16.366 0.110 2.582 1.00 27.05 83 GLY A O 1
ATOM 557 N N . GLU A 1 85 ? 17.451 -0.856 4.326 1.00 27.41 84 GLU A N 1
ATOM 558 C CA . GLU A 1 85 ? 16.404 -1.855 4.554 1.00 24.90 84 GLU A CA 1
ATOM 559 C C . GLU A 1 85 ? 15.147 -1.195 5.094 1.00 27.54 84 GLU A C 1
ATOM 560 O O . GLU A 1 85 ? 14.027 -1.588 4.748 1.00 25.26 84 GLU A O 1
ATOM 566 N N . TYR A 1 86 ? 15.321 -0.207 5.968 1.00 24.55 85 TYR A N 1
ATOM 567 C CA . TYR A 1 86 ? 14.251 0.667 6.414 1.00 26.47 85 TYR A CA 1
ATOM 568 C C . TYR A 1 86 ? 14.484 2.050 5.822 1.00 25.43 85 TYR A C 1
ATOM 569 O O . TYR A 1 86 ? 15.598 2.589 5.891 1.00 22.53 85 TYR A O 1
ATOM 578 N N . TYR A 1 87 ? 13.439 2.620 5.240 1.00 25.33 86 TYR A N 1
ATOM 579 C CA . TYR A 1 87 ? 13.525 3.963 4.701 1.00 23.84 86 TYR A CA 1
ATOM 580 C C . TYR A 1 87 ? 12.263 4.716 5.059 1.00 25.65 86 TYR A C 1
ATOM 581 O O . TYR A 1 87 ? 11.159 4.230 4.793 1.00 26.84 86 TYR A O 1
ATOM 590 N N . CYS A 1 88 ? 12.434 5.897 5.664 1.00 23.54 87 CYS A N 1
ATOM 591 C CA . CYS A 1 88 ? 11.329 6.791 5.997 1.00 26.01 87 CYS A CA 1
ATOM 592 C C . CYS A 1 88 ? 11.511 8.093 5.239 1.00 24.88 87 CYS A C 1
ATOM 593 O O . CYS A 1 88 ? 12.507 8.793 5.446 1.00 25.89 87 CYS A O 1
ATOM 596 N N . ASP A 1 89 ? 10.547 8.417 4.374 1.00 28.72 88 ASP A N 1
ATOM 597 C CA . ASP A 1 89 ? 10.652 9.596 3.516 1.00 32.66 88 ASP A CA 1
ATOM 598 C C . ASP A 1 89 ? 10.307 10.901 4.225 1.00 32.98 88 ASP A C 1
ATOM 599 O O . ASP A 1 89 ? 10.349 11.956 3.585 1.00 33.81 88 ASP A O 1
ATOM 604 N N . ILE A 1 90 ? 9.969 10.872 5.509 1.00 27.55 89 ILE A N 1
ATOM 605 C CA . ILE A 1 90 ? 9.752 12.094 6.277 1.00 28.28 89 ILE A CA 1
ATOM 606 C C . ILE A 1 90 ? 11.027 12.547 6.980 1.00 31.65 89 ILE A C 1
ATOM 607 O O . ILE A 1 90 ? 11.481 13.680 6.798 1.00 28.81 89 ILE A O 1
ATOM 612 N N . CYS A 1 91 ? 11.622 11.665 7.787 1.00 25.49 90 CYS A N 1
ATOM 613 C CA . CYS A 1 91 ? 12.907 11.964 8.399 1.00 30.46 90 CYS A CA 1
ATOM 614 C C . CYS A 1 91 ? 14.073 11.821 7.434 1.00 24.18 90 CYS A C 1
ATOM 615 O O . CYS A 1 91 ? 15.176 12.273 7.763 1.00 27.59 90 CYS A O 1
ATOM 618 N N . HIS A 1 92 ? 13.865 11.174 6.284 1.00 26.94 91 HIS A N 1
ATOM 619 C CA . HIS A 1 92 ? 14.951 10.827 5.358 1.00 25.94 91 HIS A CA 1
ATOM 620 C C . HIS A 1 92 ? 16.021 9.978 6.043 1.00 23.92 91 HIS A C 1
ATOM 621 O O . HIS A 1 92 ? 17.223 10.202 5.878 1.00 20.90 91 HIS A O 1
ATOM 628 N N . LEU A 1 93 ? 15.575 8.986 6.810 1.00 25.94 92 LEU A N 1
ATOM 629 C CA . LEU A 1 93 ? 16.460 8.074 7.518 1.00 26.30 92 LEU A CA 1
ATOM 630 C C . LEU A 1 93 ? 16.602 6.784 6.722 1.00 24.69 92 LEU A C 1
ATOM 631 O O . LEU A 1 93 ? 15.622 6.268 6.175 1.00 26.27 92 LEU A O 1
ATOM 636 N N . PHE A 1 94 ? 17.832 6.280 6.643 1.00 25.70 93 PHE A N 1
ATOM 637 C CA . PHE A 1 94 ? 18.141 5.021 5.972 1.00 26.25 93 PHE A CA 1
ATOM 638 C C . PHE A 1 94 ? 18.922 4.144 6.938 1.00 25.88 93 PHE A C 1
ATOM 639 O O . PHE A 1 94 ? 19.878 4.608 7.569 1.00 28.12 93 PHE A O 1
ATOM 647 N N . ASP A 1 95 ? 18.531 2.879 7.048 1.00 29.47 94 ASP A N 1
ATOM 648 C CA . ASP A 1 95 ? 19.185 2.009 8.017 1.00 25.91 94 ASP A CA 1
ATOM 649 C C . ASP A 1 95 ? 18.830 0.561 7.716 1.00 24.92 94 ASP A C 1
ATOM 650 O O . ASP A 1 95 ? 17.820 0.263 7.066 1.00 22.76 94 ASP A O 1
ATOM 655 N N . LYS A 1 96 ? 19.672 -0.336 8.217 1.00 25.82 95 LYS A N 1
ATOM 656 C CA . LYS A 1 96 ? 19.261 -1.720 8.321 1.00 29.99 95 LYS A CA 1
ATOM 657 C C . LYS A 1 96 ? 18.023 -1.822 9.220 1.00 23.52 95 LYS A C 1
ATOM 658 O O . LYS A 1 96 ? 17.675 -0.908 9.964 1.00 23.42 95 LYS A O 1
ATOM 664 N N . ASP A 1 97 ? 17.358 -2.960 9.123 1.00 25.05 96 ASP A N 1
ATOM 665 C CA . ASP A 1 97 ? 16.086 -3.240 9.780 1.00 25.45 96 ASP A CA 1
ATOM 666 C C . ASP A 1 97 ? 16.292 -3.313 11.287 1.00 30.59 96 ASP A C 1
ATOM 667 O O . ASP A 1 97 ? 16.766 -4.325 11.803 1.00 30.07 96 ASP A O 1
ATOM 672 N N . LYS A 1 98 ? 15.934 -2.242 12.004 1.00 25.90 97 LYS A N 1
ATOM 673 C CA . LYS A 1 98 ? 15.878 -2.256 13.462 1.00 25.18 97 LYS A CA 1
ATOM 674 C C . LYS A 1 98 ? 14.445 -2.151 13.966 1.00 24.37 97 LYS A C 1
ATOM 675 O O . LYS A 1 98 ? 14.206 -1.594 15.037 1.00 24.73 97 LYS A O 1
ATOM 681 N N . LYS A 1 99 ? 13.482 -2.659 13.187 1.00 27.78 98 LYS A N 1
ATOM 682 C CA . LYS A 1 99 ? 12.057 -2.642 13.544 1.00 27.66 98 LYS A CA 1
ATOM 683 C C . LYS A 1 99 ? 11.524 -1.217 13.737 1.00 31.31 98 LYS A C 1
ATOM 684 O O . LYS A 1 99 ? 10.518 -1.002 14.425 1.00 27.81 98 LYS A O 1
ATOM 690 N N . GLN A 1 100 ? 12.191 -0.241 13.123 1.00 25.45 99 GLN A N 1
ATOM 691 C CA . GLN A 1 100 ? 11.799 1.153 13.238 1.00 27.06 99 GLN A CA 1
ATOM 692 C C . GLN A 1 100 ? 10.362 1.367 12.783 1.00 28.14 99 GLN A C 1
ATOM 693 O O . GLN A 1 100 ? 9.811 0.626 11.962 1.00 25.96 99 GLN A O 1
ATOM 699 N N . TYR A 1 101 ? 9.765 2.417 13.333 1.00 28.19 100 TYR A N 1
ATOM 700 C CA . TYR A 1 101 ? 8.518 2.976 12.853 1.00 23.06 100 TYR A CA 1
ATOM 701 C C . TYR A 1 101 ? 8.606 4.484 13.009 1.00 32.40 100 TYR A C 1
ATOM 702 O O . TYR A 1 101 ? 9.319 4.997 13.882 1.00 27.80 100 TYR A O 1
ATOM 711 N N . HIS A 1 102 ? 7.896 5.193 12.143 1.00 28.68 101 HIS A N 1
ATOM 712 C CA . HIS A 1 102 ? 7.808 6.636 12.238 1.00 28.86 101 HIS A CA 1
ATOM 713 C C . HIS A 1 102 ? 6.521 6.987 12.966 1.00 30.23 101 HIS A C 1
ATOM 714 O O . HIS A 1 102 ? 5.438 6.538 12.574 1.00 33.10 101 HIS A O 1
ATOM 721 N N . CYS A 1 103 ? 6.643 7.784 14.022 1.00 28.74 102 CYS A N 1
ATOM 722 C CA . CYS A 1 103 ? 5.511 8.192 14.846 1.00 35.90 102 CYS A CA 1
ATOM 723 C C . CYS A 1 103 ? 5.195 9.657 14.564 1.00 28.16 102 CYS A C 1
ATOM 724 O O . CYS A 1 103 ? 6.065 10.520 14.736 1.00 23.94 102 CYS A O 1
ATOM 727 N N . GLU A 1 104 ? 3.955 9.931 14.130 1.00 33.28 103 GLU A N 1
ATOM 728 C CA . GLU A 1 104 ? 3.615 11.295 13.727 1.00 38.77 103 GLU A CA 1
ATOM 729 C C . GLU A 1 104 ? 3.644 12.268 14.904 1.00 33.72 103 GLU A C 1
ATOM 730 O O . GLU A 1 104 ? 3.953 13.446 14.712 1.00 28.10 103 GLU A O 1
ATOM 736 N N . ASN A 1 105 ? 3.312 11.802 16.118 1.00 34.39 104 ASN A N 1
ATOM 737 C CA . ASN A 1 105 ? 3.254 12.690 17.280 1.00 29.70 104 ASN A CA 1
ATOM 738 C C . ASN A 1 105 ? 4.644 13.025 17.791 1.00 29.67 104 ASN A C 1
ATOM 739 O O . ASN A 1 105 ? 4.917 14.187 18.135 1.00 29.13 104 ASN A O 1
ATOM 744 N N . CYS A 1 106 ? 5.521 12.014 17.865 1.00 23.33 105 CYS A N 1
ATOM 745 C CA . CYS A 1 106 ? 6.929 12.290 18.096 1.00 23.36 105 CYS A CA 1
ATOM 746 C C . CYS A 1 106 ? 7.476 13.186 16.991 1.00 28.70 105 CYS A C 1
ATOM 747 O O . CYS A 1 106 ? 8.262 14.105 17.251 1.00 30.73 105 CYS A O 1
ATOM 750 N N . GLY A 1 107 ? 7.029 12.969 15.757 1.00 30.28 106 GLY A N 1
ATOM 751 C CA . GLY A 1 107 ? 7.566 13.678 14.622 1.00 30.15 106 GLY A CA 1
ATOM 752 C C . GLY A 1 107 ? 8.823 13.070 14.055 1.00 34.95 106 GLY A C 1
ATOM 753 O O . GLY A 1 107 ? 9.389 13.635 13.112 1.00 36.61 106 GLY A O 1
ATOM 754 N N . ILE A 1 108 ? 9.277 11.932 14.583 1.00 28.49 107 ILE A N 1
ATOM 755 C CA . ILE A 1 108 ? 10.515 11.306 14.148 1.00 25.23 107 ILE A CA 1
ATOM 756 C C . ILE A 1 108 ? 10.309 9.802 14.082 1.00 30.69 107 ILE A C 1
ATOM 757 O O . ILE A 1 108 ? 9.245 9.276 14.428 1.00 31.49 107 ILE A O 1
ATOM 762 N N . CYS A 1 109 ? 11.353 9.096 13.654 1.00 24.75 108 CYS A N 1
ATOM 763 C CA . CYS A 1 109 ? 11.341 7.647 13.688 1.00 27.43 108 CYS A CA 1
ATOM 764 C C . CYS A 1 109 ? 11.787 7.145 15.059 1.00 27.62 108 CYS A C 1
ATOM 765 O O . CYS A 1 109 ? 12.735 7.665 15.653 1.00 21.96 108 CYS A O 1
ATOM 768 N N . ARG A 1 110 ? 11.090 6.133 15.557 1.00 25.53 109 ARG A N 1
ATOM 769 C CA . ARG A 1 110 ? 11.432 5.466 16.802 1.00 24.86 109 ARG A CA 1
ATOM 770 C C . ARG A 1 110 ? 12.008 4.079 16.532 1.00 24.87 109 ARG A C 1
ATOM 771 O O . ARG A 1 110 ? 11.790 3.489 15.469 1.00 28.40 109 ARG A O 1
ATOM 779 N N . ILE A 1 111 ? 12.778 3.567 17.488 1.00 26.84 110 ILE A N 1
ATOM 780 C CA . ILE A 1 111 ? 13.170 2.159 17.458 1.00 25.98 110 ILE A CA 1
ATOM 781 C C . ILE A 1 111 ? 12.008 1.341 18.007 1.00 28.87 110 ILE A C 1
ATOM 782 O O . ILE A 1 111 ? 11.605 1.516 19.163 1.00 29.33 110 ILE A O 1
ATOM 787 N N . GLY A 1 112 ? 11.458 0.460 17.175 1.00 30.75 111 GLY A N 1
ATOM 788 C CA . GLY A 1 112 ? 10.298 -0.314 17.540 1.00 25.80 111 GLY A CA 1
ATOM 789 C C . GLY A 1 112 ? 10.664 -1.592 18.266 1.00 28.71 111 GLY A C 1
ATOM 790 O O . GLY A 1 112 ? 11.732 -1.704 18.876 1.00 30.63 111 GLY A O 1
ATOM 791 N N . PRO A 1 113 ? 9.792 -2.603 18.185 1.00 27.18 112 PRO A N 1
ATOM 792 C CA . PRO A 1 113 ? 8.610 -2.640 17.320 1.00 32.04 112 PRO A CA 1
ATOM 793 C C . PRO A 1 113 ? 7.427 -1.819 17.832 1.00 32.42 112 PRO A C 1
ATOM 794 O O . PRO A 1 113 ? 7.246 -1.694 19.044 1.00 30.02 112 PRO A O 1
ATOM 798 N N . LYS A 1 114 ? 6.625 -1.308 16.885 1.00 32.63 113 LYS A N 1
ATOM 799 C CA . LYS A 1 114 ? 5.611 -0.300 17.184 1.00 35.41 113 LYS A CA 1
ATOM 800 C C . LYS A 1 114 ? 4.591 -0.778 18.216 1.00 33.56 113 LYS A C 1
ATOM 801 O O . LYS A 1 114 ? 3.992 0.043 18.916 1.00 34.71 113 LYS A O 1
ATOM 807 N N . GLU A 1 115 ? 4.364 -2.088 18.316 1.00 34.85 114 GLU A N 1
ATOM 808 C CA . GLU A 1 115 ? 3.349 -2.640 19.210 1.00 32.90 114 GLU A CA 1
ATOM 809 C C . GLU A 1 115 ? 3.777 -2.619 20.666 1.00 30.91 114 GLU A C 1
ATOM 810 O O . GLU A 1 115 ? 2.922 -2.726 21.550 1.00 32.25 114 GLU A O 1
ATOM 816 N N . ASP A 1 116 ? 5.075 -2.510 20.932 1.00 30.10 115 ASP A N 1
ATOM 817 C CA . ASP A 1 116 ? 5.573 -2.393 22.292 1.00 27.02 115 ASP A CA 1
ATOM 818 C C . ASP A 1 116 ? 5.377 -0.999 22.864 1.00 28.70 115 ASP A C 1
ATOM 819 O O . ASP A 1 116 ? 5.665 -0.782 24.040 1.00 26.24 115 ASP A O 1
ATOM 824 N N . PHE A 1 117 ? 4.918 -0.048 22.067 1.00 28.63 116 PHE A N 1
ATOM 825 C CA . PHE A 1 117 ? 4.899 1.334 22.497 1.00 29.17 116 PHE A CA 1
ATOM 826 C C . PHE A 1 117 ? 3.544 1.965 22.223 1.00 30.58 116 PHE A C 1
ATOM 827 O O . PHE A 1 117 ? 2.781 1.510 21.368 1.00 26.82 116 PHE A O 1
ATOM 835 N N . PHE A 1 118 ? 3.246 2.998 23.007 1.00 31.38 117 PHE A N 1
ATOM 836 C CA . PHE A 1 118 ? 2.147 3.913 22.761 1.00 29.86 117 PHE A CA 1
ATOM 837 C C . PHE A 1 118 ? 2.682 5.326 22.922 1.00 25.13 117 PHE A C 1
ATOM 838 O O . PHE A 1 118 ? 3.601 5.567 23.707 1.00 26.75 117 PHE A O 1
ATOM 846 N N . HIS A 1 119 ? 2.119 6.260 22.173 1.00 25.93 118 HIS A N 1
ATOM 847 C CA . HIS A 1 119 ? 2.508 7.652 22.326 1.00 27.12 118 HIS A CA 1
ATOM 848 C C . HIS A 1 119 ? 1.653 8.285 23.420 1.00 27.54 118 HIS A C 1
ATOM 849 O O . HIS A 1 119 ? 0.420 8.254 23.348 1.00 30.53 118 HIS A O 1
ATOM 856 N N . CYS A 1 120 ? 2.300 8.833 24.443 1.00 25.81 119 CYS A N 1
ATOM 857 C CA . CYS A 1 120 ? 1.583 9.589 25.453 1.00 26.96 119 CYS A CA 1
ATOM 858 C C . CYS A 1 120 ? 1.462 11.028 24.976 1.00 29.43 119 CYS A C 1
ATOM 859 O O . CYS A 1 120 ? 2.480 11.704 24.780 1.00 26.79 119 CYS A O 1
ATOM 862 N N . LEU A 1 121 ? 0.222 11.489 24.783 1.00 31.32 120 LEU A N 1
ATOM 863 C CA . LEU A 1 121 ? 0.008 12.862 24.325 1.00 28.56 120 LEU A CA 1
ATOM 864 C C . LEU A 1 121 ? 0.649 13.867 25.273 1.00 31.39 120 LEU A C 1
ATOM 865 O O . LEU A 1 121 ? 1.366 14.777 24.840 1.00 34.82 120 LEU A O 1
ATOM 870 N N . LYS A 1 122 ? 0.409 13.720 26.574 1.00 27.65 121 LYS A N 1
ATOM 871 C CA . LYS A 1 122 ? 0.870 14.725 27.524 1.00 31.94 121 LYS A CA 1
ATOM 872 C C . LYS A 1 122 ? 2.394 14.787 27.578 1.00 32.72 121 LYS A C 1
ATOM 873 O O . LYS A 1 122 ? 2.995 15.836 27.312 1.00 30.83 121 LYS A O 1
ATOM 879 N N . CYS A 1 123 ? 3.043 13.679 27.951 1.00 30.04 122 CYS A N 1
ATOM 880 C CA . CYS A 1 123 ? 4.500 13.718 28.020 1.00 33.73 122 CYS A CA 1
ATOM 881 C C . CYS A 1 123 ? 5.098 13.954 26.649 1.00 28.61 122 CYS A C 1
ATOM 882 O O . CYS A 1 123 ? 6.211 14.484 26.543 1.00 28.47 122 CYS A O 1
ATOM 885 N N . ASN A 1 124 ? 4.372 13.537 25.604 1.00 30.80 123 ASN A N 1
ATOM 886 C CA . ASN A 1 124 ? 4.672 13.789 24.198 1.00 30.50 123 ASN A CA 1
ATOM 887 C C . ASN A 1 124 ? 5.858 12.970 23.699 1.00 28.23 123 ASN A C 1
ATOM 888 O O . ASN A 1 124 ? 6.653 13.453 22.897 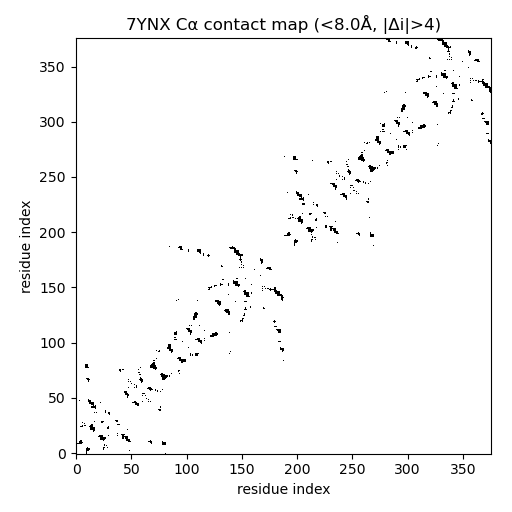1.00 30.26 123 ASN A O 1
ATOM 893 N N . LEU A 1 125 ? 5.954 11.718 24.142 1.00 27.59 124 LEU A N 1
ATOM 894 C CA . LEU A 1 125 ? 6.858 10.756 23.520 1.00 26.88 124 LEU A CA 1
ATOM 895 C C . LEU A 1 125 ? 6.214 9.378 23.548 1.00 25.63 124 LEU A C 1
ATOM 896 O O . LEU A 1 125 ? 5.163 9.172 24.165 1.00 28.38 124 LEU A O 1
ATOM 901 N N . CYS A 1 126 ? 6.861 8.427 22.864 1.00 21.98 125 CYS A N 1
ATOM 902 C CA . CYS A 1 126 ? 6.389 7.047 22.841 1.00 23.94 125 CYS A CA 1
ATOM 903 C C . CYS A 1 126 ? 6.905 6.290 24.065 1.00 25.75 125 CYS A C 1
ATOM 904 O O . CYS A 1 126 ? 8.102 6.335 24.381 1.00 19.34 125 CYS A O 1
ATOM 907 N N . LEU A 1 127 ? 5.999 5.572 24.732 1.00 21.83 126 LEU A N 1
ATOM 908 C CA . LEU A 1 127 ? 6.312 4.867 25.963 1.00 21.99 126 LEU A CA 1
ATOM 909 C C . LEU A 1 127 ? 5.941 3.395 25.836 1.00 24.49 126 LEU A C 1
ATOM 910 O O . LEU A 1 127 ? 5.017 3.032 25.104 1.00 25.18 126 LEU A O 1
ATOM 915 N N . ALA A 1 128 ? 6.654 2.553 26.587 1.00 25.75 127 ALA A N 1
ATOM 916 C CA . ALA A 1 128 ? 6.330 1.135 26.627 1.00 25.04 127 ALA A CA 1
ATOM 917 C C . ALA A 1 128 ? 4.892 0.923 27.080 1.00 27.43 127 ALA A C 1
ATOM 918 O O . ALA A 1 128 ? 4.396 1.607 27.985 1.00 24.90 127 ALA A O 1
ATOM 920 N N . MET A 1 129 ? 4.239 -0.064 26.452 1.00 25.44 128 MET A N 1
ATOM 921 C CA . MET A 1 129 ? 2.809 -0.308 26.636 1.00 28.81 128 MET A CA 1
ATOM 922 C C . MET A 1 129 ? 2.419 -0.443 28.103 1.00 29.99 128 MET A C 1
ATOM 923 O O . MET A 1 129 ? 1.316 -0.033 28.491 1.00 27.16 128 MET A O 1
ATOM 928 N N . ASN A 1 130 ? 3.294 -1.014 28.933 1.00 27.15 129 ASN A N 1
ATOM 929 C CA . ASN A 1 130 ? 2.901 -1.252 30.316 1.00 30.52 129 ASN A CA 1
ATOM 930 C C . ASN A 1 130 ? 2.747 0.035 31.117 1.00 23.31 129 ASN A C 1
ATOM 931 O O . ASN A 1 130 ? 2.121 -0.003 32.178 1.00 25.99 129 ASN A O 1
ATOM 936 N N . LEU A 1 131 ? 3.231 1.173 30.613 1.00 25.75 130 LEU A N 1
ATOM 937 C CA . LEU A 1 131 ? 3.035 2.465 31.266 1.00 25.87 130 LEU A CA 1
ATOM 938 C C . LEU A 1 131 ? 1.750 3.171 30.852 1.00 29.16 130 LEU A C 1
ATOM 939 O O . LEU A 1 131 ? 1.502 4.295 31.311 1.00 30.04 130 LEU A O 1
ATOM 944 N N . GLN A 1 132 ? 0.938 2.577 29.987 1.00 25.12 131 GLN A N 1
ATOM 945 C CA . GLN A 1 132 ? -0.259 3.273 29.533 1.00 28.29 131 GLN A CA 1
ATOM 946 C C . GLN A 1 132 ? -1.261 3.367 30.674 1.00 31.19 131 GLN A C 1
ATOM 947 O O . GLN A 1 132 ? -1.613 2.353 31.285 1.00 30.17 131 GLN A O 1
ATOM 953 N N . GLY A 1 133 ? -1.714 4.588 30.965 1.00 31.18 132 GLY A N 1
ATOM 954 C CA . GLY A 1 133 ? -2.538 4.832 32.137 1.00 30.58 132 GLY A CA 1
ATOM 955 C C . GLY A 1 133 ? -1.893 4.425 33.444 1.00 37.84 132 GLY A C 1
ATOM 956 O O . GLY A 1 133 ? -2.593 4.247 34.444 1.00 43.93 132 GLY A O 1
ATOM 957 N N . ARG A 1 134 ? -0.569 4.292 33.475 1.00 32.15 133 ARG A N 1
ATOM 958 C CA . ARG A 1 134 ? 0.124 3.743 34.632 1.00 35.92 133 ARG A CA 1
ATOM 959 C C . ARG A 1 134 ? 1.449 4.469 34.863 1.00 35.09 133 ARG A C 1
ATOM 960 O O . ARG A 1 134 ? 2.460 3.858 35.228 1.00 36.80 133 ARG A O 1
ATOM 968 N N . HIS A 1 135 ? 1.457 5.786 34.656 1.00 29.49 134 HIS A N 1
ATOM 969 C CA . HIS A 1 135 ? 2.634 6.614 34.899 1.00 31.09 134 HIS A CA 1
ATOM 970 C C . HIS A 1 135 ? 2.177 8.048 35.158 1.00 32.75 134 HIS A C 1
ATOM 971 O O . HIS A 1 135 ? 1.054 8.431 34.816 1.00 31.55 134 HIS A O 1
ATOM 978 N N . LYS A 1 136 ? 3.059 8.838 35.768 1.00 26.38 135 LYS A N 1
ATOM 979 C CA . LYS A 1 136 ? 2.749 10.233 36.080 1.00 34.38 135 LYS A CA 1
ATOM 980 C C . LYS A 1 136 ? 3.196 11.121 34.921 1.00 28.91 135 LYS A C 1
ATOM 981 O O . LYS A 1 136 ? 4.376 11.121 34.557 1.00 33.20 135 LYS A O 1
ATOM 987 N N . CYS A 1 137 ? 2.265 11.865 34.334 1.00 29.85 136 CYS A N 1
ATOM 988 C CA . CYS A 1 137 ? 2.595 12.694 33.176 1.00 35.15 136 CYS A CA 1
ATOM 989 C C . CYS A 1 137 ? 3.091 14.062 33.622 1.00 33.43 136 CYS A C 1
ATOM 990 O O . CYS A 1 137 ? 2.498 14.680 34.506 1.00 28.68 136 CYS A O 1
ATOM 993 N N . ILE A 1 138 ? 4.153 14.547 32.977 1.00 31.62 137 ILE A N 1
ATOM 994 C CA . ILE A 1 138 ? 4.600 15.932 33.102 1.00 30.25 137 ILE A CA 1
ATOM 995 C C . ILE A 1 138 ? 4.551 16.562 31.719 1.00 31.66 137 ILE A C 1
ATOM 996 O O . ILE A 1 138 ? 5.078 15.987 30.760 1.00 35.01 137 ILE A O 1
ATOM 1001 N N . GLU A 1 139 ? 3.940 17.747 31.629 1.00 34.27 138 GLU A N 1
ATOM 1002 C CA . GLU A 1 139 ? 3.619 18.377 30.349 1.00 38.26 138 GLU A CA 1
ATOM 1003 C C . GLU A 1 139 ? 4.862 18.572 29.491 1.00 36.15 138 GLU A C 1
ATOM 1004 O O . GLU A 1 139 ? 5.762 19.340 29.856 1.00 26.91 138 GLU A O 1
ATOM 1010 N N . ASN A 1 140 ? 4.891 17.879 28.341 1.00 31.59 139 ASN A N 1
ATOM 1011 C CA . ASN A 1 140 ? 5.972 17.984 27.359 1.00 30.63 139 ASN A CA 1
ATOM 1012 C C . ASN A 1 140 ? 7.342 17.748 27.987 1.00 32.55 139 ASN A C 1
ATOM 1013 O O . ASN A 1 140 ? 8.344 18.335 27.561 1.00 30.22 139 ASN A O 1
ATOM 1018 N N . VAL A 1 141 ? 7.394 16.884 29.008 1.00 28.73 140 VAL A N 1
ATOM 1019 C CA . VAL A 1 141 ? 8.664 16.599 29.666 1.00 30.96 140 VAL A CA 1
ATOM 1020 C C . VAL A 1 141 ? 9.658 15.999 28.680 1.00 33.13 140 VAL A C 1
ATOM 1021 O O . VAL A 1 141 ? 10.873 16.208 28.806 1.00 35.38 140 VAL A O 1
ATOM 1025 N N . SER A 1 142 ? 9.173 15.268 27.674 1.00 28.65 141 SER A N 1
ATOM 1026 C CA . SER A 1 142 ? 10.104 14.673 26.728 1.00 29.56 141 SER A CA 1
ATOM 1027 C C . SER A 1 142 ? 10.808 15.734 25.897 1.00 28.94 141 SER A C 1
ATOM 1028 O O . SER A 1 142 ? 11.933 15.505 25.440 1.00 28.16 141 SER A O 1
ATOM 1031 N N . ARG A 1 143 ? 10.175 16.896 25.688 1.00 28.14 142 ARG A N 1
ATOM 1032 C CA . ARG A 1 143 ? 10.775 17.947 24.868 1.00 26.65 142 ARG A CA 1
ATOM 1033 C C . ARG A 1 143 ? 11.721 18.807 25.678 1.00 29.44 142 ARG A C 1
ATOM 1034 O O . ARG A 1 143 ? 11.786 20.025 25.496 1.00 32.20 142 ARG A O 1
ATOM 1042 N N . GLN A 1 144 ? 12.455 18.198 26.600 1.00 27.34 143 GLN A N 1
ATOM 1043 C CA . GLN A 1 144 ? 13.346 18.939 27.470 1.00 30.34 143 GLN A CA 1
ATOM 1044 C C . GLN A 1 144 ? 14.710 18.286 27.456 1.00 28.43 143 GLN A C 1
ATOM 1045 O O . GLN A 1 144 ? 14.890 17.181 26.946 1.00 27.18 143 GLN A O 1
ATOM 1051 N N . ASN A 1 145 ? 15.675 18.986 28.028 1.00 24.78 144 ASN A N 1
ATOM 1052 C CA . ASN A 1 145 ? 16.991 18.413 28.202 1.00 27.42 144 ASN A CA 1
ATOM 1053 C C . ASN A 1 145 ? 16.986 17.478 29.409 1.00 31.50 144 ASN A C 1
ATOM 1054 O O . ASN A 1 145 ? 16.242 17.667 30.375 1.00 29.37 144 ASN A O 1
ATOM 1059 N N . CYS A 1 146 ? 17.775 16.429 29.315 1.00 33.22 145 CYS A N 1
ATOM 1060 C CA . CYS A 1 146 ? 18.051 15.601 30.464 1.00 30.20 145 CYS A CA 1
ATOM 1061 C C . CYS A 1 146 ? 18.661 16.441 31.575 1.00 29.10 145 CYS A C 1
ATOM 1062 O O . CYS A 1 146 ? 19.669 17.130 31.324 1.00 27.88 145 CYS A O 1
ATOM 1065 N N . PRO A 1 147 ? 18.146 16.425 32.792 1.00 28.92 146 PRO A N 1
ATOM 1066 C CA . PRO A 1 147 ? 18.724 17.258 33.853 1.00 32.28 146 PRO A CA 1
ATOM 1067 C C . PRO A 1 147 ? 20.162 16.895 34.204 1.00 33.29 146 PRO A C 1
ATOM 1068 O O . PRO A 1 147 ? 20.859 17.724 34.804 1.00 36.67 146 PRO A O 1
ATOM 1072 N N . ILE A 1 148 ? 20.631 15.703 33.841 1.00 28.94 147 ILE A N 1
ATOM 1073 C CA . ILE A 1 148 ? 22.007 15.302 34.127 1.00 32.84 147 ILE A CA 1
ATOM 1074 C C . ILE A 1 148 ? 22.931 15.936 33.101 1.00 33.80 147 ILE A C 1
ATOM 1075 O O . ILE A 1 148 ? 23.780 16.769 33.438 1.00 37.09 147 ILE A O 1
ATOM 1080 N N . CYS A 1 149 ? 22.788 15.531 31.840 1.00 37.08 148 CYS A N 1
ATOM 1081 C CA . CYS A 1 149 ? 23.692 15.989 30.794 1.00 31.28 148 CYS A CA 1
ATOM 1082 C C . CYS A 1 149 ? 23.227 17.261 30.114 1.00 28.70 148 CYS A C 1
ATOM 1083 O O . CYS A 1 149 ? 24.017 17.874 29.394 1.00 31.52 148 CYS A O 1
ATOM 1086 N N . LEU A 1 150 ? 21.971 17.657 30.311 1.00 30.80 149 LEU A N 1
ATOM 1087 C CA . LEU A 1 150 ? 21.404 18.864 29.701 1.00 31.48 149 LEU A CA 1
ATOM 1088 C C . LEU A 1 150 ? 21.502 18.816 28.172 1.00 33.15 149 LEU A C 1
ATOM 1089 O O . LEU A 1 150 ? 21.715 19.829 27.502 1.00 32.51 149 LEU A O 1
ATOM 1094 N N . GLU A 1 151 ? 21.333 17.617 27.614 1.00 32.04 150 GLU A N 1
ATOM 1095 C CA . GLU A 1 151 ? 21.087 17.432 26.193 1.00 34.09 150 GLU A CA 1
ATOM 1096 C C . GLU A 1 151 ? 19.710 16.811 25.992 1.00 32.92 150 GLU A C 1
ATOM 1097 O O . GLU A 1 151 ? 19.162 16.161 26.889 1.00 32.02 150 GLU A O 1
ATOM 1103 N N . ASP A 1 152 ? 19.155 17.025 24.801 1.00 30.73 151 ASP A N 1
ATOM 1104 C CA . ASP A 1 152 ? 17.767 16.666 24.527 1.00 32.13 151 ASP A CA 1
ATOM 1105 C C . ASP A 1 152 ? 17.471 15.182 24.802 1.00 31.88 151 ASP A C 1
ATOM 1106 O O . ASP A 1 152 ? 18.286 14.287 24.547 1.00 31.81 151 ASP A O 1
ATOM 1111 N N . ILE A 1 153 ? 16.273 14.942 25.325 1.00 26.59 152 ILE A N 1
ATOM 1112 C CA . ILE A 1 153 ? 15.748 13.601 25.546 1.00 25.88 152 ILE A CA 1
ATOM 1113 C C . ILE A 1 153 ? 15.015 13.088 24.324 1.00 26.35 152 ILE A C 1
ATOM 1114 O O . ILE A 1 153 ? 15.203 11.939 23.920 1.00 22.62 152 ILE A O 1
ATOM 1119 N N . HIS A 1 154 ? 14.158 13.945 23.751 1.00 23.17 153 HIS A N 1
ATOM 1120 C CA . HIS A 1 154 ? 13.150 13.511 22.783 1.00 25.17 153 HIS A CA 1
ATOM 1121 C C . HIS A 1 154 ? 13.769 12.900 21.530 1.00 26.51 153 HIS A C 1
ATOM 1122 O O . HIS A 1 154 ? 13.295 11.872 21.030 1.00 24.86 153 HIS A O 1
ATOM 1129 N N . THR A 1 155 ? 14.797 13.535 20.984 1.00 26.87 154 THR A N 1
ATOM 1130 C CA . THR A 1 155 ? 15.409 13.069 19.750 1.00 28.32 154 THR A CA 1
ATOM 1131 C C . THR A 1 155 ? 16.643 12.219 19.997 1.00 26.22 154 THR A C 1
ATOM 1132 O O . THR A 1 155 ? 17.360 11.911 19.046 1.00 28.96 154 THR A O 1
ATOM 1136 N N . SER A 1 156 ? 16.928 11.853 21.244 1.00 22.05 155 SER A N 1
ATOM 1137 C CA . SER A 1 156 ? 18.154 11.125 21.541 1.00 24.97 155 SER A CA 1
ATOM 1138 C C . SER A 1 156 ? 18.008 9.663 21.145 1.00 25.30 155 SER A C 1
ATOM 1139 O O . SER A 1 156 ? 16.939 9.066 21.309 1.00 24.50 155 SER A O 1
ATOM 1142 N N . ARG A 1 157 ? 19.093 9.086 20.625 1.00 24.29 156 ARG A N 1
ATOM 1143 C CA . ARG A 1 157 ? 19.095 7.658 20.290 1.00 29.73 156 ARG A CA 1
ATOM 1144 C C . ARG A 1 157 ? 19.336 6.770 21.510 1.00 29.72 156 ARG A C 1
ATOM 1145 O O . ARG A 1 157 ? 19.349 5.535 21.380 1.00 23.42 156 ARG A O 1
ATOM 1153 N N . VAL A 1 158 ? 19.518 7.363 22.690 1.00 25.56 157 VAL A N 1
ATOM 1154 C CA . VAL A 1 158 ? 19.557 6.603 23.928 1.00 25.87 157 VAL A CA 1
ATOM 1155 C C . VAL A 1 158 ? 18.139 6.512 24.483 1.00 24.74 157 VAL A C 1
ATOM 1156 O O . VAL A 1 158 ? 17.412 7.514 24.526 1.00 27.49 157 VAL A O 1
ATOM 1160 N N . VAL A 1 159 ? 17.734 5.296 24.860 1.00 26.37 158 VAL A N 1
ATOM 1161 C CA . VAL A 1 159 ? 16.453 5.061 25.517 1.00 25.66 158 VAL A CA 1
ATOM 1162 C C . VAL A 1 159 ? 16.305 6.004 26.713 1.00 24.94 158 VAL A C 1
ATOM 1163 O O . VAL A 1 159 ? 17.188 6.076 27.575 1.00 27.70 158 VAL A O 1
ATOM 1167 N N . ALA A 1 160 ? 15.199 6.742 26.770 1.00 18.59 159 ALA A N 1
ATOM 1168 C CA . ALA A 1 160 ? 14.895 7.480 27.989 1.00 23.76 159 ALA A CA 1
ATOM 1169 C C . ALA A 1 160 ? 14.348 6.534 29.057 1.00 25.16 159 ALA A C 1
ATOM 1170 O O . ALA A 1 160 ? 13.800 5.470 28.751 1.00 22.44 159 ALA A O 1
ATOM 1172 N N . HIS A 1 161 ? 14.521 6.931 30.322 1.00 28.32 160 HIS A N 1
ATOM 1173 C CA . HIS A 1 161 ? 13.965 6.238 31.484 1.00 26.60 160 HIS A CA 1
ATOM 1174 C C . HIS A 1 161 ? 12.975 7.155 32.184 1.00 26.54 160 HIS A C 1
ATOM 1175 O O . HIS A 1 161 ? 13.317 8.285 32.549 1.00 26.16 160 HIS A O 1
ATOM 1182 N N . VAL A 1 162 ? 11.751 6.679 32.363 1.00 28.51 161 VAL A N 1
ATOM 1183 C CA . VAL A 1 162 ? 10.753 7.423 33.123 1.00 29.35 161 VAL A CA 1
ATOM 1184 C C . VAL A 1 162 ? 10.978 7.117 34.595 1.00 28.50 161 VAL A C 1
ATOM 1185 O O . VAL A 1 162 ? 10.929 5.955 35.008 1.00 22.97 161 VAL A O 1
ATOM 1189 N N . LEU A 1 163 ? 11.266 8.141 35.378 1.00 25.47 162 LEU A N 1
ATOM 1190 C CA . LEU A 1 163 ? 11.364 7.921 36.803 1.00 27.81 162 LEU A CA 1
ATOM 1191 C C . LEU A 1 163 ? 9.962 7.834 37.390 1.00 26.21 162 LEU A C 1
ATOM 1192 O O . LEU A 1 163 ? 8.995 8.303 36.785 1.00 23.66 162 LEU A O 1
ATOM 1197 N N . PRO A 1 164 ? 9.816 7.198 38.543 1.00 24.51 163 PRO A N 1
ATOM 1198 C CA . PRO A 1 164 ? 8.487 7.105 39.170 1.00 28.82 163 PRO A CA 1
ATOM 1199 C C . PRO A 1 164 ? 7.817 8.457 39.381 1.00 28.11 163 PRO A C 1
ATOM 1200 O O . PRO A 1 164 ? 6.588 8.537 39.435 1.00 33.53 163 PRO A O 1
ATOM 1204 N N . CYS A 1 165 ? 8.601 9.528 39.481 1.00 24.81 164 CYS A N 1
ATOM 1205 C CA . CYS A 1 165 ? 8.052 10.879 39.598 1.00 28.75 164 CYS A CA 1
ATOM 1206 C C . CYS A 1 165 ? 7.613 11.480 38.259 1.00 31.51 164 CYS A C 1
ATOM 1207 O O . CYS A 1 165 ? 6.989 12.547 38.252 1.00 29.18 164 CYS A O 1
ATOM 1210 N N . GLY A 1 166 ? 7.933 10.834 37.136 1.00 24.97 165 GLY A N 1
ATOM 1211 C CA . GLY A 1 166 ? 7.564 11.299 35.824 1.00 24.89 165 GLY A CA 1
ATOM 1212 C C . GLY A 1 166 ? 8.649 12.079 35.121 1.00 32.80 165 GLY A C 1
ATOM 1213 O O . GLY A 1 166 ? 8.456 12.490 33.968 1.00 26.25 165 GLY A O 1
ATOM 1214 N N . HIS A 1 167 ? 9.766 12.334 35.788 1.00 31.84 166 HIS A N 1
ATOM 1215 C CA . HIS A 1 167 ? 10.867 13.006 35.128 1.00 31.40 166 HIS A CA 1
ATOM 1216 C C . HIS A 1 167 ? 11.662 11.996 34.307 1.00 31.94 166 HIS A C 1
ATOM 1217 O O . HIS A 1 167 ? 11.706 10.804 34.633 1.00 24.90 166 HIS A O 1
ATOM 1224 N N . LEU A 1 168 ? 12.302 12.482 33.241 1.00 26.99 167 LEU A N 1
ATOM 1225 C CA . LEU A 1 168 ? 12.948 11.620 32.253 1.00 29.55 167 LEU A CA 1
ATOM 1226 C C . LEU A 1 168 ? 14.455 11.834 32.259 1.00 29.06 167 LEU A C 1
ATOM 1227 O O . LEU A 1 168 ? 14.922 12.976 32.285 1.00 36.06 167 LEU A O 1
ATOM 1232 N N . LEU A 1 169 ? 15.205 10.734 32.218 1.00 27.46 168 LEU A N 1
ATOM 1233 C CA . LEU A 1 169 ? 16.659 10.741 32.131 1.00 24.76 168 LEU A CA 1
ATOM 1234 C C . LEU A 1 169 ? 17.079 9.801 31.011 1.00 26.26 168 LEU A C 1
ATOM 1235 O O . LEU A 1 169 ? 16.398 8.809 30.735 1.00 27.04 168 LEU A O 1
ATOM 1240 N N . HIS A 1 170 ? 18.203 10.112 30.365 1.00 24.59 169 HIS A N 1
ATOM 1241 C CA . HIS A 1 170 ? 18.830 9.128 29.490 1.00 28.30 169 HIS A CA 1
ATOM 1242 C C . HIS A 1 170 ? 19.195 7.888 30.305 1.00 30.37 169 HIS A C 1
ATOM 1243 O O . HIS A 1 170 ? 19.622 7.991 31.460 1.00 30.46 169 HIS A O 1
ATOM 1250 N N . ARG A 1 171 ? 18.990 6.706 29.718 1.00 25.93 170 ARG A N 1
ATOM 1251 C CA . ARG A 1 171 ? 19.340 5.479 30.430 1.00 31.40 170 ARG A CA 1
ATOM 1252 C C . ARG A 1 171 ? 20.784 5.523 30.914 1.00 31.86 170 ARG A C 1
ATOM 1253 O O . ARG A 1 171 ? 21.076 5.171 32.064 1.00 30.97 170 ARG A O 1
ATOM 1261 N N . THR A 1 172 ? 21.691 5.993 30.057 1.00 30.72 171 THR A N 1
ATOM 1262 C CA . THR A 1 172 ? 23.099 6.088 30.422 1.00 32.16 171 THR A CA 1
ATOM 1263 C C . THR A 1 172 ? 23.309 7.044 31.593 1.00 28.75 171 THR A C 1
ATOM 1264 O O . THR A 1 172 ? 24.048 6.739 32.535 1.00 29.35 171 THR A O 1
ATOM 1268 N N . CYS A 1 173 ? 22.681 8.216 31.546 1.00 31.42 172 CYS A N 1
ATOM 1269 C CA . CYS A 1 173 ? 22.836 9.164 32.645 1.00 33.72 172 CYS A CA 1
ATOM 1270 C C . CYS A 1 173 ? 22.184 8.650 33.907 1.00 31.59 172 CYS A C 1
ATOM 1271 O O . CYS A 1 173 ? 22.664 8.923 35.014 1.00 36.15 172 CYS A O 1
ATOM 1274 N N . TYR A 1 174 ? 21.082 7.922 33.752 1.00 28.53 173 TYR A N 1
ATOM 1275 C CA . TYR A 1 174 ? 20.382 7.367 34.896 1.00 28.80 173 TYR A CA 1
ATOM 1276 C C . TYR A 1 174 ? 21.247 6.347 35.621 1.00 30.76 173 TYR A C 1
ATOM 1277 O O . TYR A 1 174 ? 21.353 6.374 36.855 1.00 31.73 173 TYR A O 1
ATOM 1286 N N . GLU A 1 175 ? 21.906 5.462 34.857 1.00 26.90 174 GLU A N 1
ATOM 1287 C CA . GLU A 1 175 ? 22.705 4.387 35.447 1.00 32.21 174 GLU A CA 1
ATOM 1288 C C . GLU A 1 175 ? 23.974 4.916 36.085 1.00 32.13 174 GLU A C 1
ATOM 1289 O O . GLU A 1 175 ? 24.450 4.342 37.073 1.00 35.35 174 GLU A O 1
ATOM 1295 N N . GLU A 1 176 ? 24.547 5.985 35.525 1.00 30.12 175 GLU A N 1
ATOM 1296 C CA . GLU A 1 176 ? 25.689 6.634 36.164 1.00 39.06 175 GLU A CA 1
ATOM 1297 C C . GLU A 1 176 ? 25.280 7.284 37.476 1.00 41.36 175 GLU A C 1
ATOM 1298 O 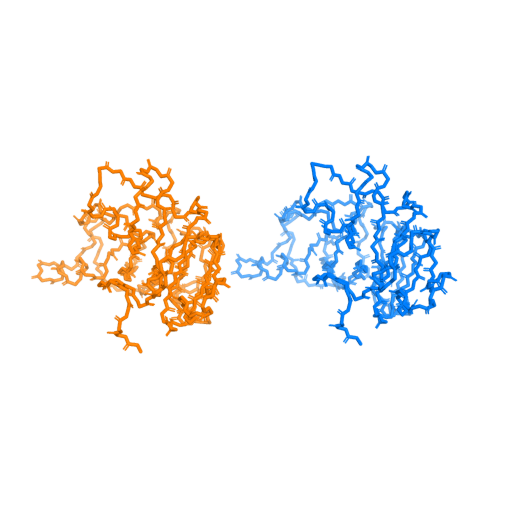O . GLU A 1 176 ? 26.014 7.215 38.472 1.00 44.77 175 GLU A O 1
ATOM 1304 N N . MET A 1 177 ? 24.109 7.918 37.487 1.00 32.44 176 MET A N 1
ATOM 1305 C CA . MET A 1 177 ? 23.603 8.542 38.700 1.00 37.94 176 MET A CA 1
ATOM 1306 C C . MET A 1 177 ? 23.445 7.529 39.830 1.00 34.85 176 MET A C 1
ATOM 1307 O O . MET A 1 177 ? 23.651 7.864 40.998 1.00 37.23 176 MET A O 1
ATOM 1312 N N . LEU A 1 178 ? 23.121 6.279 39.505 1.00 41.16 177 LEU A N 1
ATOM 1313 C CA . LEU A 1 178 ? 22.932 5.280 40.548 1.00 32.51 177 LEU A CA 1
ATOM 1314 C C . LEU A 1 178 ? 24.221 4.938 41.280 1.00 35.74 177 LEU A C 1
ATOM 1315 O O . LEU A 1 178 ? 24.158 4.431 42.404 1.00 34.28 177 LEU A O 1
ATOM 1320 N N . LYS A 1 179 ? 25.383 5.197 40.678 1.00 36.98 178 LYS A N 1
ATOM 1321 C CA . LYS A 1 179 ? 26.643 4.973 41.375 1.00 35.67 178 LYS A CA 1
ATOM 1322 C C . LYS A 1 179 ? 26.870 5.967 42.505 1.00 41.83 178 LYS A C 1
ATOM 1323 O O . LYS A 1 179 ? 27.703 5.706 43.380 1.00 49.06 178 LYS A O 1
ATOM 1329 N N . GLU A 1 180 ? 26.158 7.095 42.509 1.00 39.58 179 GLU A N 1
ATOM 1330 C CA . GLU A 1 180 ? 26.348 8.134 43.508 1.00 37.30 179 GLU A CA 1
ATOM 1331 C C . GLU A 1 180 ? 25.091 8.460 44.286 1.00 32.13 179 GLU A C 1
ATOM 1332 O O . GLU A 1 180 ? 25.148 9.304 45.185 1.00 36.00 179 GLU A O 1
ATOM 1338 N N . GLY A 1 181 ? 23.960 7.859 43.947 1.00 28.31 180 GLY A N 1
ATOM 1339 C CA . GLY A 1 181 ? 22.706 8.251 44.553 1.00 26.25 180 GLY A CA 1
ATOM 1340 C C . GLY A 1 181 ? 21.551 7.535 43.892 1.00 30.21 180 GLY A C 1
ATOM 1341 O O . GLY A 1 181 ? 21.731 6.670 43.027 1.00 38.20 180 GLY A O 1
ATOM 1342 N N . TYR A 1 182 ? 20.346 7.935 44.303 1.00 24.26 181 TYR A N 1
ATOM 1343 C CA . TYR A 1 182 ? 19.154 7.183 43.920 1.00 26.80 181 TYR A CA 1
ATOM 1344 C C . TYR A 1 182 ? 17.902 8.050 43.893 1.00 29.16 181 TYR A C 1
ATOM 1345 O O . TYR A 1 182 ? 16.794 7.509 44.006 1.00 28.90 181 TYR A O 1
ATOM 1354 N N . ARG A 1 183 ? 18.046 9.370 43.779 1.00 27.45 182 ARG A N 1
ATOM 1355 C CA . ARG A 1 183 ? 16.928 10.292 43.818 1.00 30.15 182 ARG A CA 1
ATOM 1356 C C . ARG A 1 183 ? 16.870 11.053 42.513 1.00 30.83 182 ARG A C 1
ATOM 1357 O O . ARG A 1 183 ? 17.887 11.240 41.842 1.00 32.70 182 ARG A O 1
ATOM 1365 N N . CYS A 1 184 ? 15.671 11.506 42.171 1.00 29.59 183 CYS A N 1
ATOM 1366 C CA . CYS A 1 184 ? 15.512 12.283 40.954 1.00 28.56 183 CYS A CA 1
ATOM 1367 C C . CYS A 1 184 ? 16.341 13.555 41.043 1.00 32.17 183 CYS A C 1
ATOM 1368 O O . CYS A 1 184 ? 16.260 14.278 42.055 1.00 27.87 183 CYS A O 1
ATOM 1371 N N . PRO A 1 185 ? 17.149 13.868 40.031 1.00 31.89 184 PRO A N 1
ATOM 1372 C CA . PRO A 1 185 ? 18.016 15.056 40.096 1.00 25.24 184 PRO A CA 1
ATOM 1373 C C . PRO A 1 185 ? 17.255 16.361 40.165 1.00 30.57 184 PRO A C 1
ATOM 1374 O O . PRO A 1 185 ? 17.821 17.37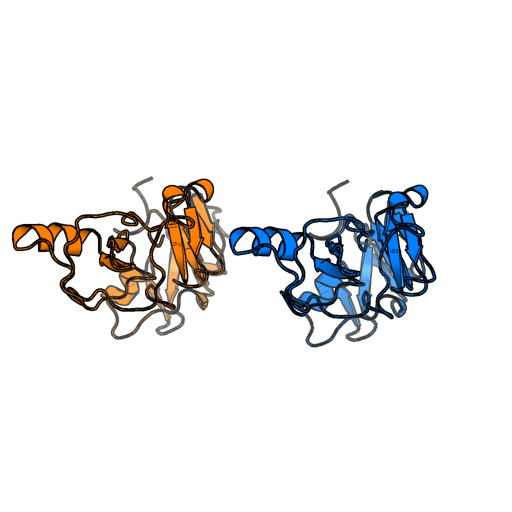3 40.590 1.00 29.44 184 PRO A O 1
ATOM 1378 N N . LEU A 1 186 ? 15.999 16.381 39.731 1.00 30.13 185 LEU A N 1
ATOM 1379 C CA . LEU A 1 186 ? 15.210 17.601 39.771 1.00 29.15 185 LEU A CA 1
ATOM 1380 C C . LEU A 1 186 ? 14.376 17.663 41.045 1.00 32.32 185 LEU A C 1
ATOM 1381 O O . LEU A 1 186 ? 14.545 18.572 41.859 1.00 30.47 185 LEU A O 1
ATOM 1386 N N . CYS A 1 187 ? 13.480 16.699 41.240 1.00 27.24 186 CYS A N 1
ATOM 1387 C CA . CYS A 1 187 ? 12.503 16.819 42.305 1.00 24.82 186 CYS A CA 1
ATOM 1388 C C . CYS A 1 187 ? 12.893 16.040 43.555 1.00 28.59 186 CYS A C 1
ATOM 1389 O O . CYS A 1 187 ? 12.154 16.065 44.543 1.00 26.88 186 CYS A O 1
ATOM 1392 N N . MET A 1 188 ? 14.036 15.363 43.540 1.00 23.24 187 MET A N 1
ATOM 1393 C CA . MET A 1 188 ? 14.650 14.707 44.685 1.00 29.51 187 MET A CA 1
ATOM 1394 C C . MET A 1 188 ? 13.847 13.518 45.202 1.00 26.97 187 MET A C 1
ATOM 1395 O O . MET A 1 188 ? 14.308 12.843 46.128 1.00 27.22 187 MET A O 1
ATOM 1400 N N . HIS A 1 189 ? 12.676 13.226 44.635 1.00 29.86 188 HIS A N 1
ATOM 1401 C CA . HIS A 1 189 ? 11.989 11.985 44.970 1.00 29.88 188 HIS A CA 1
ATOM 1402 C C . HIS A 1 189 ? 12.874 10.792 44.646 1.00 26.52 188 HIS A C 1
ATOM 1403 O O . HIS A 1 189 ? 13.676 10.821 43.709 1.00 30.35 188 HIS A O 1
ATOM 1410 N N . SER A 1 190 ? 12.734 9.741 45.444 1.00 27.39 189 SER A N 1
ATOM 1411 C CA . SER A 1 190 ? 13.501 8.531 45.213 1.00 28.05 189 SER A CA 1
ATOM 1412 C C . SER A 1 190 ? 13.063 7.857 43.920 1.00 27.59 189 SER A C 1
ATOM 1413 O O . SER A 1 190 ? 11.901 7.931 43.515 1.00 29.71 189 SER A O 1
ATOM 1416 N N . ALA A 1 191 ? 14.013 7.175 43.283 1.00 23.79 190 ALA A N 1
ATOM 1417 C CA . ALA A 1 191 ? 13.749 6.449 42.048 1.00 27.41 190 ALA A CA 1
ATOM 1418 C C . ALA A 1 191 ? 13.064 5.107 42.277 1.00 30.25 190 ALA A C 1
ATOM 1419 O O . ALA A 1 191 ? 12.707 4.447 41.290 1.00 24.99 190 ALA A O 1
ATOM 1421 N N . LEU A 1 192 ? 12.894 4.696 43.541 1.00 22.80 191 LEU A N 1
ATOM 1422 C CA . LEU A 1 192 ? 12.097 3.524 43.892 1.00 26.87 191 LEU A CA 1
ATOM 1423 C C . LEU A 1 192 ? 10.626 3.777 43.588 1.00 28.22 191 LEU A C 1
ATOM 1424 O O . LEU A 1 192 ? 10.129 4.903 43.713 1.00 23.85 191 LEU A O 1
ATOM 1429 N N . GLY A 1 193 ? 9.915 2.712 43.210 1.00 23.98 192 GLY A N 1
ATOM 1430 C CA . GLY A 1 193 ? 8.472 2.830 43.146 1.00 22.95 192 GLY A CA 1
ATOM 1431 C C . GLY A 1 193 ? 7.821 2.586 41.802 1.00 26.92 192 GLY A C 1
ATOM 1432 O O . GLY A 1 193 ? 8.450 2.087 40.860 1.00 23.11 192 GLY A O 1
ATOM 1433 N N . SER A 1 194 ? 6.541 2.938 41.718 1.00 21.13 193 SER A N 1
ATOM 1434 C CA . SER A 1 194 ? 5.715 2.584 40.582 1.00 25.74 193 SER A CA 1
ATOM 1435 C C . SER A 1 194 ? 5.782 3.665 39.513 1.00 30.62 193 SER A C 1
ATOM 1436 O O . SER A 1 194 ? 6.159 4.812 39.768 1.00 27.22 193 SER A O 1
ATOM 1439 N N . GLY A 1 195 ? 5.407 3.276 38.301 1.00 26.68 194 GLY A N 1
ATOM 1440 C CA . GLY A 1 195 ? 5.380 4.180 37.181 1.00 29.06 194 GLY A CA 1
ATOM 1441 C C . GLY A 1 195 ? 6.696 4.361 36.460 1.00 31.04 194 GLY A C 1
ATOM 1442 O O . GLY A 1 195 ? 6.748 5.155 35.518 1.00 33.03 194 GLY A O 1
ATOM 1443 N N . SER A 1 196 ? 7.763 3.665 36.857 1.00 26.86 195 SER A N 1
ATOM 1444 C CA . SER A 1 196 ? 9.022 3.813 36.139 1.00 25.06 195 SER A CA 1
ATOM 1445 C C . SER A 1 196 ? 9.139 2.770 35.031 1.00 29.19 195 SER A C 1
ATOM 1446 O O . SER A 1 196 ? 8.649 1.643 35.147 1.00 27.91 195 SER A O 1
ATOM 1449 N N . GLY A 1 197 ? 9.793 3.161 33.947 1.00 30.28 196 GLY A N 1
ATOM 1450 C CA . GLY A 1 197 ? 9.896 2.278 32.797 1.00 30.83 196 GLY A CA 1
ATOM 1451 C C . GLY A 1 197 ? 10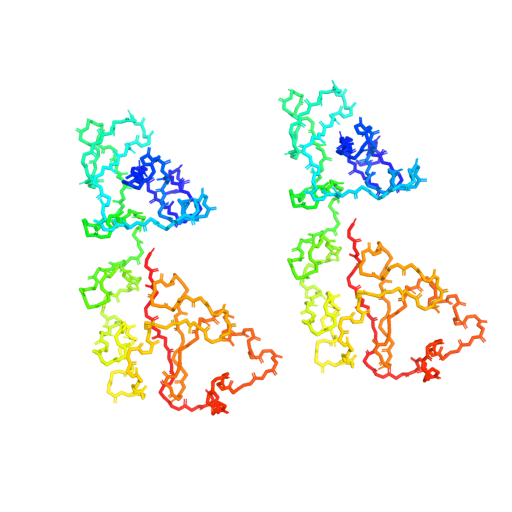.690 2.915 31.674 1.00 28.55 196 GLY A C 1
ATOM 1452 O O . GLY A 1 197 ? 11.407 3.904 31.866 1.00 26.01 196 GLY A O 1
ATOM 1453 N N . ALA A 1 198 ? 10.552 2.331 30.486 1.00 31.01 197 ALA A N 1
ATOM 1454 C CA . ALA A 1 198 ? 11.348 2.728 29.338 1.00 26.89 197 ALA A CA 1
ATOM 1455 C C . ALA A 1 198 ? 10.499 3.420 28.274 1.00 30.71 197 ALA A C 1
ATOM 1456 O O . ALA A 1 198 ? 9.314 3.117 28.087 1.00 32.54 197 ALA A O 1
ATOM 1458 N N . ALA A 1 199 ? 11.120 4.367 27.587 1.00 20.24 198 ALA A N 1
ATOM 1459 C CA . ALA A 1 199 ? 10.550 4.950 26.390 1.00 24.31 198 ALA A CA 1
ATOM 1460 C C . ALA A 1 199 ? 11.231 4.356 25.160 1.00 25.56 198 ALA A C 1
ATOM 1461 O O . ALA A 1 199 ? 12.258 3.677 25.250 1.00 23.09 198 ALA A O 1
ATOM 1463 N N . ALA A 1 200 ? 10.645 4.637 23.999 1.00 27.06 199 ALA A N 1
ATOM 1464 C CA . ALA A 1 200 ? 11.210 4.217 22.722 1.00 22.21 199 ALA A CA 1
ATOM 1465 C C . ALA A 1 200 ? 12.354 5.131 22.304 1.00 22.85 199 ALA A C 1
ATOM 1466 O O . ALA A 1 200 ? 12.263 6.358 22.407 1.00 24.01 199 ALA A O 1
ATOM 1468 N N . ALA A 1 201 ? 13.434 4.524 21.822 1.00 23.89 200 ALA A N 1
ATOM 1469 C CA . ALA A 1 201 ? 14.589 5.285 21.374 1.00 25.63 200 ALA A CA 1
ATOM 1470 C C . ALA A 1 201 ? 14.325 5.928 20.014 1.00 30.23 200 ALA A C 1
ATOM 1471 O O . ALA A 1 201 ? 13.513 5.446 19.216 1.00 26.89 200 ALA A O 1
ATOM 1473 N N . ALA A 1 202 ? 15.018 7.035 19.756 1.00 24.86 201 ALA A N 1
ATOM 1474 C CA . ALA A 1 202 ? 15.018 7.593 18.413 1.00 27.44 201 ALA A CA 1
ATOM 1475 C C . ALA A 1 202 ? 15.875 6.723 17.504 1.00 26.85 201 ALA A C 1
ATOM 1476 O O . ALA A 1 202 ? 16.930 6.231 17.906 1.00 28.20 201 ALA A O 1
ATOM 1478 N N . ALA A 1 203 ? 15.404 6.516 16.279 1.00 25.38 202 ALA A N 1
ATOM 1479 C CA . ALA A 1 203 ? 16.127 5.697 15.316 1.00 29.08 202 ALA A CA 1
ATOM 1480 C C . ALA A 1 203 ? 17.296 6.464 14.700 1.00 29.98 202 ALA A C 1
ATOM 1481 O O . ALA A 1 203 ? 18.300 5.867 14.295 1.00 30.48 202 ALA A O 1
ATOM 1484 N N . ARG B 1 16 ? 59.663 -6.454 20.114 1.00 40.77 15 ARG B N 1
ATOM 1485 C CA . ARG B 1 16 ? 59.736 -5.394 21.108 1.00 33.05 15 ARG B CA 1
ATOM 1486 C C . ARG B 1 16 ? 61.182 -5.158 21.531 1.00 33.35 15 ARG B C 1
ATOM 1487 O O . ARG B 1 16 ? 62.048 -6.031 21.406 1.00 32.64 15 ARG B O 1
ATOM 1495 N N . GLY B 1 17 ? 61.443 -3.950 22.023 1.00 31.10 16 GLY B N 1
ATOM 1496 C CA . GLY B 1 17 ? 62.779 -3.601 22.448 1.00 25.73 16 GLY B CA 1
ATOM 1497 C C . GLY B 1 17 ? 63.727 -3.175 21.352 1.00 32.72 16 GLY B C 1
ATOM 1498 O O . GLY B 1 17 ? 64.926 -3.043 21.616 1.00 33.73 16 GLY B O 1
ATOM 1499 N N . GLN B 1 18 ? 63.245 -2.954 20.129 1.00 33.67 17 GLN B N 1
ATOM 1500 C CA . GLN B 1 18 ? 64.123 -2.492 19.061 1.00 33.69 17 GLN B CA 1
ATOM 1501 C C . GLN B 1 18 ? 63.994 -1.005 18.765 1.00 34.79 17 GLN B C 1
ATOM 1502 O O . GLN B 1 18 ? 64.994 -0.374 18.407 1.00 37.30 17 GLN B O 1
ATOM 1508 N N . ARG B 1 19 ? 62.797 -0.428 18.884 1.00 33.82 18 ARG B N 1
ATOM 1509 C CA . ARG B 1 19 ? 62.551 0.955 18.481 1.00 30.84 18 ARG B CA 1
ATOM 1510 C C . ARG B 1 19 ? 61.814 1.696 19.585 1.00 25.73 18 ARG B C 1
ATOM 1511 O O . ARG B 1 19 ? 60.906 1.145 20.214 1.00 28.05 18 ARG B O 1
ATOM 1519 N N . GLY B 1 20 ? 62.195 2.952 19.803 1.00 32.41 19 GLY B N 1
ATOM 1520 C CA . GLY B 1 20 ? 61.514 3.808 20.754 1.00 23.79 19 GLY B CA 1
ATOM 1521 C C . GLY B 1 20 ? 62.516 4.558 21.594 1.00 28.08 19 GLY B C 1
ATOM 1522 O O . GLY B 1 20 ? 63.569 4.945 21.083 1.00 25.84 19 GLY B O 1
ATOM 1523 N N . CYS B 1 21 ? 62.209 4.752 22.877 1.00 23.86 20 CYS B N 1
ATOM 1524 C CA . CYS B 1 21 ? 63.096 5.435 23.808 1.00 27.95 20 CYS B CA 1
ATOM 1525 C C . CYS B 1 21 ? 63.062 4.661 25.114 1.00 28.49 20 CYS B C 1
ATOM 1526 O O . CYS B 1 21 ? 62.512 3.562 25.191 1.00 29.19 20 CYS B O 1
ATOM 1529 N N . GLU B 1 22 ? 63.589 5.284 26.163 1.00 31.85 21 GLU B N 1
ATOM 1530 C CA . GLU B 1 22 ? 63.529 4.709 27.496 1.00 26.95 21 GLU B CA 1
ATOM 1531 C C . GLU B 1 22 ? 62.116 4.699 28.056 1.00 30.04 21 GLU B C 1
ATOM 1532 O O . GLU B 1 22 ? 61.858 3.995 29.035 1.00 31.15 21 GLU B O 1
ATOM 1538 N N . HIS B 1 23 ? 61.205 5.486 27.491 1.00 31.18 22 HIS B N 1
ATOM 1539 C CA . HIS B 1 23 ? 59.827 5.484 27.958 1.00 27.15 22 HIS B CA 1
ATOM 1540 C C . HIS B 1 23 ? 58.923 4.592 27.131 1.00 24.28 22 HIS B C 1
ATOM 1541 O O . HIS B 1 23 ? 57.990 3.997 27.676 1.00 26.74 22 HIS B O 1
ATOM 1548 N N . TYR B 1 24 ? 59.160 4.489 25.830 1.00 23.97 23 TYR B N 1
ATOM 1549 C CA . TYR B 1 24 ? 58.181 3.850 24.966 1.00 27.05 23 TYR B CA 1
ATOM 1550 C C . TYR B 1 24 ? 58.853 2.915 23.978 1.00 23.76 23 TYR B C 1
ATOM 1551 O O . TYR B 1 24 ? 59.978 3.147 23.525 1.00 28.10 23 TYR B O 1
ATOM 1560 N N . ASP B 1 25 ? 58.142 1.839 23.683 1.00 22.02 24 ASP B N 1
ATOM 1561 C CA . ASP B 1 25 ? 58.408 0.970 22.546 1.00 24.64 24 ASP B CA 1
ATOM 1562 C C . ASP B 1 25 ? 57.495 1.460 21.423 1.00 24.97 24 ASP B C 1
ATOM 1563 O O . ASP B 1 25 ? 56.285 1.215 21.445 1.00 21.63 24 ASP B O 1
ATOM 1568 N N . ARG B 1 26 ? 58.064 2.193 20.464 1.00 25.60 25 ARG B N 1
ATOM 1569 C CA . ARG B 1 26 ? 57.260 2.808 19.414 1.00 24.87 25 ARG B CA 1
ATOM 1570 C C . ARG B 1 26 ? 58.121 3.040 18.179 1.00 23.76 25 ARG B C 1
ATOM 1571 O O . ARG B 1 26 ? 59.328 3.283 18.276 1.00 19.82 25 ARG B O 1
ATOM 1579 N N . GLY B 1 27 ? 57.488 2.968 17.020 1.00 19.39 26 GLY B N 1
ATOM 1580 C CA . GLY B 1 27 ? 58.237 3.084 15.788 1.00 21.36 26 GLY B CA 1
ATOM 1581 C C . GLY B 1 27 ? 58.193 4.445 15.116 1.00 25.98 26 GLY B C 1
ATOM 1582 O O . GLY B 1 27 ? 58.528 4.575 13.936 1.00 26.86 26 GLY B O 1
ATOM 1583 N N . CYS B 1 28 ? 57.798 5.481 15.838 1.00 26.11 27 CYS B N 1
ATOM 1584 C CA . CYS B 1 28 ? 57.739 6.794 15.226 1.00 28.85 27 CYS B CA 1
ATOM 1585 C C . CYS B 1 28 ? 58.146 7.856 16.232 1.00 25.92 27 CYS B C 1
ATOM 1586 O O . CYS B 1 28 ? 58.177 7.630 17.445 1.00 26.19 27 CYS B O 1
ATOM 1589 N N . LEU B 1 29 ? 58.513 9.007 15.691 1.00 29.22 28 LEU B N 1
ATOM 1590 C CA . LEU B 1 29 ? 58.837 10.195 16.466 1.00 29.45 28 LEU B CA 1
ATOM 1591 C C . LEU B 1 29 ? 57.765 11.250 16.247 1.00 24.64 28 LEU B C 1
ATOM 1592 O O . LEU B 1 29 ? 57.316 11.471 15.119 1.00 26.07 28 LEU B O 1
ATOM 1597 N N . LEU B 1 30 ? 57.372 11.905 17.333 1.00 30.03 29 LEU B N 1
ATOM 1598 C CA . LEU B 1 30 ? 56.433 13.010 17.263 1.00 28.17 29 LEU B CA 1
ATOM 1599 C C . LEU B 1 30 ? 57.158 14.273 16.819 1.00 30.63 29 LEU B C 1
ATOM 1600 O O . LEU B 1 30 ? 58.260 14.576 17.287 1.00 27.12 29 LEU B O 1
ATOM 1605 N N . LYS B 1 31 ? 56.545 14.995 15.896 1.00 30.69 30 LYS B N 1
ATOM 1606 C CA . LYS B 1 31 ? 56.971 16.352 15.603 1.00 33.00 30 LYS B CA 1
ATOM 1607 C C . LYS B 1 31 ? 56.333 17.290 16.622 1.00 30.12 30 LYS B C 1
ATOM 1608 O O . LYS B 1 31 ? 55.102 17.394 16.695 1.00 25.82 30 LYS B O 1
ATOM 1614 N N . ALA B 1 32 ? 57.161 17.931 17.433 1.00 27.16 31 ALA B N 1
ATOM 1615 C CA . ALA B 1 32 ? 56.660 18.886 18.412 1.00 36.83 31 ALA B CA 1
ATOM 1616 C C . ALA B 1 32 ? 56.150 20.132 17.695 1.00 40.79 31 ALA B C 1
ATOM 1617 O O . ALA B 1 32 ? 56.926 20.797 16.996 1.00 36.19 31 ALA B O 1
ATOM 1619 N N . PRO B 1 33 ? 54.869 20.482 17.823 1.00 40.30 32 PRO B N 1
ATOM 1620 C CA . PRO B 1 33 ? 54.383 21.719 17.193 1.00 42.16 32 PRO B CA 1
ATOM 1621 C C . PRO B 1 33 ? 54.899 22.985 17.865 1.00 41.61 32 PRO B C 1
ATOM 1622 O O . PRO B 1 33 ? 54.743 24.072 17.300 1.00 39.65 32 PRO B O 1
ATOM 1626 N N . CYS B 1 34 ? 55.503 22.882 19.047 1.00 42.68 33 CYS B N 1
ATOM 1627 C CA . CYS B 1 34 ? 55.990 24.049 19.772 1.00 39.55 33 CYS B CA 1
ATOM 1628 C C . CYS B 1 34 ? 57.379 24.487 19.342 1.00 40.94 33 CYS B C 1
ATOM 1629 O O . CYS B 1 34 ? 57.697 25.670 19.449 1.00 49.66 33 CYS B O 1
ATOM 1632 N N . CYS B 1 35 ? 58.209 23.575 18.850 1.00 42.09 34 CYS B N 1
ATOM 1633 C CA . CYS B 1 35 ? 59.555 23.932 18.419 1.00 38.83 34 CYS B CA 1
ATOM 1634 C C . CYS B 1 35 ? 59.962 23.216 17.133 1.00 41.05 34 CYS B C 1
ATOM 1635 O O . CYS B 1 35 ? 61.151 23.230 16.786 1.00 43.63 34 CYS B O 1
ATOM 1638 N N . ASP B 1 36 ? 59.024 22.569 16.438 1.00 40.10 35 ASP B N 1
ATOM 1639 C CA . ASP B 1 36 ? 59.269 21.850 15.181 1.00 41.24 35 ASP B CA 1
ATOM 1640 C C . ASP B 1 36 ? 60.368 20.799 15.303 1.00 42.03 35 ASP B C 1
ATOM 1641 O O . ASP B 1 36 ? 60.968 20.415 14.294 1.00 48.01 35 ASP B O 1
ATOM 1646 N N . LYS B 1 37 ? 60.645 20.309 16.509 1.00 35.97 36 LYS B N 1
ATOM 1647 C CA . LYS B 1 37 ? 61.689 19.317 16.712 1.00 29.65 36 LYS B CA 1
ATOM 1648 C C . LYS B 1 37 ? 61.087 17.923 16.750 1.00 30.62 36 LYS B C 1
ATOM 1649 O O . LYS B 1 37 ? 59.916 17.736 17.092 1.00 31.16 36 LYS B O 1
ATOM 1655 N N . LEU B 1 38 ? 61.902 16.941 16.387 1.00 29.09 37 LEU B N 1
ATOM 1656 C CA . LEU B 1 38 ? 61.480 15.551 16.363 1.00 29.12 37 LEU B CA 1
ATOM 1657 C C . LEU B 1 38 ? 62.018 14.870 17.608 1.00 27.97 37 LEU B C 1
ATOM 1658 O O . LEU B 1 38 ? 63.225 14.905 17.872 1.00 29.36 37 LEU B O 1
ATOM 1663 N N . TYR B 1 39 ? 61.116 14.282 18.377 1.00 29.09 38 TYR B N 1
ATOM 1664 C CA . TYR B 1 39 ? 61.429 13.670 19.658 1.00 28.32 38 TYR B CA 1
ATOM 1665 C C . TYR B 1 39 ? 60.631 12.382 19.733 1.00 29.29 38 TYR B C 1
ATOM 1666 O O . TYR B 1 39 ? 59.473 12.351 19.304 1.00 29.90 38 TYR B O 1
ATOM 1675 N N . THR B 1 40 ? 61.245 11.322 20.264 1.00 24.76 39 THR B N 1
ATOM 1676 C CA . THR B 1 40 ? 60.551 10.043 20.319 1.00 24.97 39 THR B CA 1
ATOM 1677 C C . THR B 1 40 ? 59.211 10.185 21.026 1.00 27.83 39 THR B C 1
ATOM 1678 O O . THR B 1 40 ? 58.185 9.690 20.545 1.00 25.91 39 THR B O 1
ATOM 1682 N N . CYS B 1 41 ? 59.193 10.879 22.159 1.00 24.94 40 CYS B N 1
ATOM 1683 C CA . CYS B 1 41 ? 57.962 11.017 22.919 1.00 29.05 40 CYS B CA 1
ATOM 1684 C C . CYS B 1 41 ? 57.990 12.325 23.698 1.00 26.18 40 CYS B C 1
ATOM 1685 O O . CYS B 1 41 ? 59.013 13.016 23.764 1.00 23.24 40 CYS B O 1
ATOM 1688 N N . ARG B 1 42 ? 56.841 12.642 24.312 1.00 25.63 41 ARG B N 1
ATOM 1689 C CA . ARG B 1 42 ? 56.685 13.903 25.034 1.00 23.47 41 ARG B CA 1
ATOM 1690 C C . ARG B 1 42 ? 57.661 14.020 26.199 1.00 27.78 41 ARG B C 1
ATOM 1691 O O . ARG B 1 42 ? 58.150 15.124 26.488 1.00 25.81 41 ARG B O 1
ATOM 1699 N N . LEU B 1 43 ? 57.954 12.905 26.880 1.00 21.41 42 LEU B N 1
ATOM 1700 C CA . LEU B 1 43 ? 58.888 12.941 28.001 1.00 22.55 42 LEU B CA 1
ATOM 1701 C C . LEU B 1 43 ? 60.300 13.244 27.521 1.00 25.14 42 LEU B C 1
ATOM 1702 O O . LEU B 1 43 ? 60.994 14.092 28.096 1.00 28.70 42 LEU B O 1
ATOM 1707 N N . CYS B 1 44 ? 60.746 12.552 26.471 1.00 24.40 43 CYS B N 1
ATOM 1708 C CA . CYS B 1 44 ? 62.041 12.864 25.875 1.00 28.40 43 CYS B CA 1
ATOM 1709 C C . CYS B 1 44 ? 62.117 14.332 25.490 1.00 25.72 43 CYS B C 1
ATOM 1710 O O . CYS B 1 44 ? 63.145 14.988 25.698 1.00 25.30 43 CYS B O 1
ATOM 1713 N N . HIS B 1 45 ? 61.028 14.872 24.949 1.00 25.74 44 HIS B N 1
ATOM 1714 C CA . HIS B 1 45 ? 61.021 16.282 24.582 1.00 28.69 44 HIS B CA 1
ATOM 1715 C C . HIS B 1 45 ? 61.079 17.168 25.822 1.00 31.54 44 HIS B C 1
ATOM 1716 O O . HIS B 1 45 ? 61.889 18.100 25.893 1.00 25.87 44 HIS B O 1
ATOM 1723 N N . ASP B 1 46 ? 60.215 16.892 26.808 1.00 25.84 45 ASP B N 1
ATOM 1724 C CA . ASP B 1 46 ? 60.123 17.769 27.965 1.00 29.90 45 ASP B CA 1
ATOM 1725 C C . ASP B 1 46 ? 61.389 17.706 28.804 1.00 33.45 45 ASP B C 1
ATOM 1726 O O . ASP B 1 46 ? 61.783 18.713 29.405 1.00 33.95 45 ASP B O 1
ATOM 1731 N N . ASN B 1 47 ? 62.056 16.550 28.827 1.00 28.94 46 ASN B N 1
ATOM 1732 C CA . ASN B 1 47 ? 63.334 16.450 29.515 1.00 29.58 46 ASN B CA 1
ATOM 1733 C C . ASN B 1 47 ? 64.422 17.294 28.859 1.00 35.57 46 ASN B C 1
ATOM 1734 O O . ASN B 1 47 ? 65.429 17.593 29.511 1.00 37.34 46 ASN B O 1
ATOM 1739 N N . ASN B 1 48 ? 64.252 17.690 27.597 1.00 32.90 47 ASN B N 1
ATOM 1740 C CA . ASN B 1 48 ? 65.304 18.399 26.874 1.00 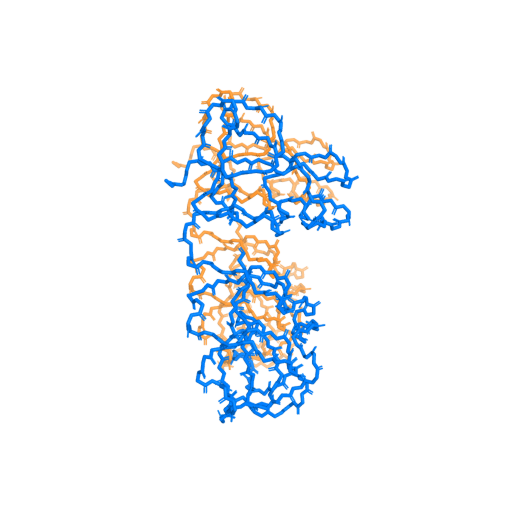34.00 47 ASN B CA 1
ATOM 1741 C C . ASN B 1 48 ? 64.861 19.761 26.347 1.00 34.44 47 ASN B C 1
ATOM 1742 O O . ASN B 1 48 ? 65.545 20.343 25.497 1.00 40.17 47 ASN B O 1
ATOM 1747 N N . GLU B 1 49 ? 63.748 20.296 26.840 1.00 31.81 48 GLU B N 1
ATOM 1748 C CA . GLU B 1 49 ? 63.258 21.578 26.364 1.00 31.85 48 GLU B CA 1
ATOM 1749 C C . GLU B 1 49 ? 62.806 22.420 27.548 1.00 39.34 48 GLU B C 1
ATOM 1750 O O . GLU B 1 49 ? 62.406 21.897 28.592 1.00 38.39 48 GLU B O 1
ATOM 1756 N N . ASP B 1 50 ? 62.870 23.736 27.365 1.00 37.04 49 ASP B N 1
ATOM 1757 C CA . ASP B 1 50 ? 62.492 24.700 28.385 1.00 41.38 49 ASP B CA 1
ATOM 1758 C C . ASP B 1 50 ? 60.990 24.921 28.457 1.00 43.03 49 ASP B C 1
ATOM 1759 O O . ASP B 1 50 ? 60.547 25.856 29.131 1.00 39.88 49 ASP B O 1
ATOM 1764 N N . HIS B 1 51 ? 60.202 24.103 27.770 1.00 37.59 50 HIS B N 1
ATOM 1765 C CA . HIS B 1 51 ? 58.755 24.251 27.761 1.00 35.30 50 HIS B CA 1
ATOM 1766 C C . HIS B 1 51 ? 58.142 22.873 27.590 1.00 35.54 50 HIS B C 1
ATOM 1767 O O . HIS B 1 51 ? 58.818 21.918 27.205 1.00 36.03 50 HIS B O 1
ATOM 1774 N N . GLN B 1 52 ? 56.844 22.789 27.847 1.00 34.92 51 GLN B N 1
ATOM 1775 C CA . GLN B 1 52 ? 56.122 21.533 27.767 1.00 34.12 51 GLN B CA 1
ATOM 1776 C C . GLN B 1 52 ? 55.546 21.342 26.372 1.00 39.41 51 GLN B C 1
ATOM 1777 O O . GLN B 1 52 ? 55.071 22.295 25.750 1.00 37.54 51 GLN B O 1
ATOM 1783 N N . LEU B 1 53 ? 55.596 20.105 25.882 1.00 38.07 52 LEU B N 1
ATOM 1784 C CA . LEU B 1 53 ? 54.999 19.754 24.596 1.00 37.90 52 LEU B CA 1
ATOM 1785 C C . LEU B 1 53 ? 53.523 19.437 24.812 1.00 39.06 52 LEU B C 1
ATOM 1786 O O . LEU B 1 53 ? 53.175 18.687 25.733 1.00 35.42 52 LEU B O 1
ATOM 1791 N N . ASP B 1 54 ? 52.652 20.034 23.997 1.00 32.45 53 ASP B N 1
ATOM 1792 C CA . ASP B 1 54 ? 51.215 19.778 24.112 1.00 35.20 53 ASP B CA 1
ATOM 1793 C C . ASP B 1 54 ? 50.903 18.538 23.286 1.00 32.61 53 ASP B C 1
ATOM 1794 O O . ASP B 1 54 ? 50.729 18.625 22.066 1.00 30.24 53 ASP B O 1
ATOM 1799 N N . ARG B 1 55 ? 50.803 17.382 23.961 1.00 26.72 54 ARG B N 1
ATOM 1800 C CA . ARG B 1 55 ? 50.642 16.113 23.255 1.00 29.99 54 ARG B CA 1
ATOM 1801 C C . ARG B 1 55 ? 49.366 16.084 22.425 1.00 31.23 54 ARG B C 1
ATOM 1802 O O . ARG B 1 55 ? 49.299 15.373 21.409 1.00 29.26 54 ARG B O 1
ATOM 1810 N N . PHE B 1 56 ? 48.347 16.848 22.837 1.00 28.62 55 PHE B N 1
ATOM 1811 C CA . PHE B 1 56 ? 47.074 16.865 22.128 1.00 32.03 55 PHE B CA 1
ATOM 1812 C C . PHE B 1 56 ? 47.119 17.703 20.855 1.00 31.57 55 PHE B C 1
ATOM 1813 O O . PHE B 1 56 ? 46.198 17.613 20.038 1.00 32.14 55 PHE B O 1
ATOM 1821 N N . LYS B 1 57 ? 48.164 18.492 20.637 1.00 27.10 56 LYS B N 1
ATOM 1822 C CA . LYS B 1 57 ? 48.230 19.280 19.417 1.00 32.88 56 LYS B CA 1
ATOM 1823 C C . LYS B 1 57 ? 49.225 18.726 18.408 1.00 33.30 56 LYS B C 1
ATOM 1824 O O . LYS B 1 57 ? 49.376 19.303 17.330 1.00 32.58 56 LYS B O 1
ATOM 1830 N N . VAL B 1 58 ? 49.890 17.613 18.719 1.00 37.50 57 VAL B N 1
ATOM 1831 C CA . VAL B 1 58 ? 50.731 16.958 17.731 1.00 30.29 57 VAL B CA 1
ATOM 1832 C C . VAL B 1 58 ? 49.874 16.580 16.537 1.00 34.22 57 VAL B C 1
ATOM 1833 O O . VAL B 1 58 ? 48.775 16.028 16.678 1.00 32.20 57 VAL B O 1
ATOM 1837 N N . LYS B 1 59 ? 50.349 16.936 15.354 1.00 34.95 58 LYS B N 1
ATOM 1838 C CA . LYS B 1 59 ? 49.714 16.562 14.107 1.00 35.05 58 LYS B CA 1
ATOM 1839 C C . LYS B 1 59 ? 50.548 15.578 13.319 1.00 33.54 58 LYS B C 1
ATOM 1840 O O . LYS B 1 59 ? 49.995 14.718 12.632 1.00 27.92 58 LYS B O 1
ATOM 1846 N N . GLU B 1 60 ? 51.867 15.674 13.434 1.00 33.16 59 GLU B N 1
ATOM 1847 C CA . GLU B 1 60 ? 52.771 14.954 12.563 1.00 34.80 59 GLU B CA 1
ATOM 1848 C C . GLU B 1 60 ? 53.691 14.032 13.346 1.00 32.35 59 GLU B C 1
ATOM 1849 O O . GLU B 1 60 ? 54.042 14.268 14.511 1.00 28.95 59 GLU B O 1
ATOM 1855 N N . VAL B 1 61 ? 54.126 13.014 12.615 1.00 28.39 60 VAL B N 1
ATOM 1856 C CA . VAL B 1 61 ? 54.892 11.894 13.115 1.00 24.03 60 VAL B CA 1
ATOM 1857 C C . VAL B 1 61 ? 55.886 11.514 12.026 1.00 28.57 60 VAL B C 1
ATOM 1858 O O . VAL B 1 61 ? 55.620 11.713 10.837 1.00 27.49 60 VAL B O 1
ATOM 1862 N N . GLN B 1 62 ? 57.055 11.005 12.426 1.00 29.43 61 GLN B N 1
ATOM 1863 C CA . GLN B 1 62 ? 58.047 10.501 11.478 1.00 26.76 61 GLN B CA 1
ATOM 1864 C C . GLN B 1 62 ? 58.352 9.024 11.730 1.00 29.96 61 GLN B C 1
ATOM 1865 O O . GLN B 1 62 ? 58.707 8.632 12.850 1.00 28.04 61 GLN B O 1
ATOM 1871 N N . CYS B 1 63 ? 58.256 8.224 10.669 1.00 25.49 62 CYS B N 1
ATOM 1872 C CA . CYS B 1 63 ? 58.633 6.819 10.728 1.00 26.93 62 CYS B CA 1
ATOM 1873 C C . CYS B 1 63 ? 60.115 6.678 11.021 1.00 26.19 62 CYS B C 1
ATOM 1874 O O . CYS B 1 63 ? 60.949 7.223 10.300 1.00 26.96 62 CYS B O 1
ATOM 1877 N N . ILE B 1 64 ? 60.443 5.942 12.084 1.00 25.74 63 ILE B N 1
ATOM 1878 C CA . ILE B 1 64 ? 61.844 5.682 12.416 1.00 29.49 63 ILE B CA 1
ATOM 1879 C C . ILE B 1 64 ? 62.508 4.833 11.335 1.00 31.31 63 ILE B C 1
ATOM 1880 O O . ILE B 1 64 ? 63.681 5.040 10.991 1.00 31.53 63 ILE B O 1
ATOM 1885 N N . ASN B 1 65 ? 61.775 3.866 10.779 1.00 26.03 64 ASN B N 1
ATOM 1886 C CA . ASN B 1 65 ? 62.370 2.954 9.806 1.00 32.95 64 ASN B CA 1
ATOM 1887 C C . ASN B 1 65 ? 62.643 3.643 8.459 1.00 31.42 64 ASN B C 1
ATOM 1888 O O . ASN B 1 65 ? 63.744 3.533 7.906 1.00 26.94 64 ASN B O 1
ATOM 1893 N N . CYS B 1 66 ? 61.660 4.341 7.899 1.00 29.32 65 CYS B N 1
ATOM 1894 C CA . CYS B 1 66 ? 61.833 4.897 6.561 1.00 37.73 65 CYS B CA 1
ATOM 1895 C C . CYS B 1 66 ? 61.917 6.417 6.552 1.00 36.00 65 CYS B C 1
ATOM 1896 O O . CYS B 1 66 ? 62.014 7.011 5.471 1.00 38.69 65 CYS B O 1
ATOM 1899 N N . GLU B 1 67 ? 61.884 7.059 7.720 1.00 32.58 66 GLU B N 1
ATOM 1900 C CA . GLU B 1 67 ? 62.071 8.500 7.878 1.00 34.18 66 GLU B CA 1
ATOM 1901 C C . GLU B 1 67 ? 60.973 9.324 7.219 1.00 30.97 66 GLU B C 1
ATOM 1902 O O . GLU B 1 67 ? 61.134 10.538 7.062 1.00 33.19 66 GLU B O 1
ATOM 1908 N N . LYS B 1 68 ? 59.852 8.717 6.841 1.00 30.90 67 LYS B N 1
ATOM 1909 C CA . LYS B 1 68 ? 58.768 9.480 6.236 1.00 29.07 67 LYS B CA 1
ATOM 1910 C C . LYS B 1 68 ? 58.018 10.259 7.310 1.00 32.27 67 LYS B C 1
ATOM 1911 O O . LYS B 1 68 ? 57.643 9.703 8.348 1.00 31.11 67 LYS B O 1
ATOM 1917 N N . ILE B 1 69 ? 57.819 11.546 7.068 1.00 30.08 68 ILE B N 1
ATOM 1918 C CA . ILE B 1 69 ? 57.017 12.393 7.940 1.00 27.68 68 ILE B CA 1
ATOM 1919 C C . ILE B 1 69 ? 55.598 12.420 7.393 1.00 34.18 68 ILE B C 1
ATOM 1920 O O . ILE B 1 69 ? 55.392 12.519 6.176 1.00 33.98 68 ILE B O 1
ATOM 1925 N N . GLN B 1 70 ? 54.615 12.324 8.287 1.00 28.26 69 GLN B N 1
ATOM 1926 C CA . GLN B 1 70 ? 53.250 11.986 7.901 1.00 30.79 69 GLN B CA 1
ATOM 1927 C C . GLN B 1 70 ? 52.307 12.435 9.010 1.00 32.71 69 GLN B C 1
ATOM 1928 O O . GLN B 1 70 ? 52.740 12.818 10.102 1.00 30.82 69 GLN B O 1
ATOM 1934 N N . HIS B 1 71 ? 51.007 12.393 8.715 1.00 33.40 70 HIS B N 1
ATOM 1935 C CA . HIS B 1 71 ? 49.999 12.604 9.747 1.00 33.79 70 HIS B CA 1
ATOM 1936 C C . HIS B 1 71 ? 50.028 11.457 10.753 1.00 37.92 70 HIS B C 1
ATOM 1937 O O . HIS B 1 71 ? 50.513 10.357 10.465 1.00 32.85 70 HIS B O 1
ATOM 1944 N N . ALA B 1 72 ? 49.476 11.720 11.941 1.00 33.09 71 ALA B N 1
ATOM 1945 C CA . ALA B 1 72 ? 49.484 10.747 13.030 1.00 31.92 71 ALA B CA 1
ATOM 1946 C C . ALA B 1 72 ? 48.612 9.542 12.686 1.00 28.59 71 ALA B C 1
ATOM 1947 O O . ALA B 1 72 ? 47.423 9.692 12.396 1.00 29.80 71 ALA B O 1
ATOM 1949 N N . GLN B 1 73 ? 49.192 8.347 12.748 1.00 22.95 72 GLN B N 1
ATOM 1950 C CA . GLN B 1 73 ? 48.455 7.119 12.477 1.00 28.98 72 GLN B CA 1
ATOM 1951 C C . GLN B 1 73 ? 49.243 5.963 13.076 1.00 25.97 72 GLN B C 1
ATOM 1952 O O . GLN B 1 73 ? 50.412 6.109 13.444 1.00 23.36 72 GLN B O 1
ATOM 1958 N N . GLN B 1 74 ? 48.589 4.800 13.165 1.00 30.38 73 GLN B N 1
ATOM 1959 C CA . GLN B 1 74 ? 49.221 3.648 13.814 1.00 31.58 73 GLN B CA 1
ATOM 1960 C C . GLN B 1 74 ? 50.303 2.986 12.947 1.00 28.50 73 GLN B C 1
ATOM 1961 O O . GLN B 1 74 ? 51.287 2.468 13.491 1.00 24.90 73 GLN B O 1
ATOM 1967 N N . THR B 1 75 ? 50.163 2.980 11.621 1.00 24.79 74 THR B N 1
ATOM 1968 C CA . THR B 1 75 ? 51.214 2.442 10.756 1.00 30.63 74 THR B CA 1
ATOM 1969 C C . THR B 1 75 ? 51.698 3.513 9.789 1.00 31.33 74 THR B C 1
ATOM 1970 O O . THR B 1 75 ? 51.072 4.560 9.624 1.00 29.85 74 THR B O 1
ATOM 1974 N N . CYS B 1 76 ? 52.819 3.220 9.131 1.00 30.48 75 CYS B N 1
ATOM 1975 C CA . CYS B 1 76 ? 53.436 4.167 8.207 1.00 34.53 75 CYS B CA 1
ATOM 1976 C C . CYS B 1 76 ? 52.762 4.163 6.833 1.00 35.27 75 CYS B C 1
ATOM 1977 O O . CYS B 1 76 ? 52.480 3.100 6.264 1.00 35.05 75 CYS B O 1
ATOM 1980 N N . GLU B 1 77 ? 52.545 5.368 6.284 1.00 32.19 76 GLU B N 1
ATOM 1981 C CA . GLU B 1 77 ? 51.937 5.491 4.957 1.00 32.93 76 GLU B CA 1
ATOM 1982 C C . GLU B 1 77 ? 52.797 4.843 3.889 1.00 30.66 76 GLU B C 1
ATOM 1983 O O . GLU B 1 77 ? 52.276 4.240 2.950 1.00 33.61 76 GLU B O 1
ATOM 1989 N N . GLU B 1 78 ? 54.116 5.009 3.985 1.00 34.57 77 GLU B N 1
ATOM 1990 C CA . GLU B 1 78 ? 55.018 4.492 2.957 1.00 32.10 77 GLU B CA 1
ATOM 1991 C C . GLU B 1 78 ? 55.307 3.007 3.171 1.00 32.90 77 GLU B C 1
ATOM 1992 O O . GLU B 1 78 ? 54.917 2.174 2.350 1.00 28.98 77 GLU B O 1
ATOM 1998 N N . CYS B 1 79 ? 55.976 2.651 4.272 1.00 25.87 78 CYS B N 1
ATOM 1999 C CA . CYS B 1 79 ? 56.481 1.293 4.429 1.00 28.96 78 CYS B CA 1
ATOM 2000 C C . CYS B 1 79 ? 55.632 0.427 5.359 1.00 34.46 78 CYS B C 1
ATOM 2001 O O . CYS B 1 79 ? 55.994 -0.722 5.619 1.00 27.41 78 CYS B O 1
ATOM 2004 N N . SER B 1 80 ? 54.512 0.939 5.853 1.00 37.90 79 SER B N 1
ATOM 2005 C CA . SER B 1 80 ? 53.554 0.156 6.632 1.00 33.69 79 SER B CA 1
ATOM 2006 C C . SER B 1 80 ? 54.129 -0.409 7.934 1.00 31.40 79 SER B C 1
ATOM 2007 O O . SER B 1 80 ? 53.535 -1.320 8.511 1.00 33.29 79 SER B O 1
ATOM 2010 N N . THR B 1 81 ? 55.260 0.084 8.447 1.00 31.64 80 THR B N 1
ATOM 2011 C CA . THR B 1 81 ? 55.723 -0.433 9.733 1.00 28.00 80 THR B CA 1
ATOM 2012 C C . THR B 1 81 ? 54.771 -0.029 10.851 1.00 25.30 80 THR B C 1
ATOM 2013 O O . THR B 1 81 ? 54.065 0.975 10.771 1.00 23.00 80 THR B O 1
ATOM 2017 N N . LEU B 1 82 ? 54.742 -0.847 11.893 1.00 25.47 81 LEU B N 1
ATOM 2018 C CA . LEU B 1 82 ? 53.833 -0.626 13.003 1.00 26.14 81 LEU B CA 1
ATOM 2019 C C . LEU B 1 82 ? 54.453 0.391 13.954 1.00 24.84 81 LEU B C 1
ATOM 2020 O O . LEU B 1 82 ? 55.554 0.161 14.470 1.00 24.96 81 LEU B O 1
ATOM 2025 N N . PHE B 1 83 ? 53.765 1.524 14.161 1.00 18.30 82 PHE B N 1
ATOM 2026 C CA . PHE B 1 83 ? 54.254 2.534 15.103 1.00 27.27 82 PHE B CA 1
ATOM 2027 C C . PHE B 1 83 ? 53.956 2.182 16.561 1.00 22.15 82 PHE B C 1
ATOM 2028 O O . PHE B 1 83 ? 54.738 2.548 17.447 1.00 22.21 82 PHE B O 1
ATOM 2036 N N . GLY B 1 84 ? 52.831 1.508 16.824 1.00 26.70 83 GLY B N 1
ATOM 2037 C CA . GLY B 1 84 ? 52.476 1.035 18.149 1.00 29.03 83 GLY B CA 1
ATOM 2038 C C . GLY B 1 84 ? 51.458 -0.092 18.164 1.00 28.64 83 GLY B C 1
ATOM 2039 O O . GLY B 1 84 ? 50.540 -0.116 17.339 1.00 27.19 83 GLY B O 1
ATOM 2040 N N . GLU B 1 85 ? 51.604 -1.045 19.095 1.00 31.31 84 GLU B N 1
ATOM 2041 C CA . GLU B 1 85 ? 50.536 -2.022 19.299 1.00 29.96 84 GLU B CA 1
ATOM 2042 C C . GLU B 1 85 ? 49.305 -1.341 19.864 1.00 30.06 84 GLU B C 1
ATOM 2043 O O . GLU B 1 85 ? 48.168 -1.742 19.573 1.00 33.58 84 GLU B O 1
ATOM 2049 N N . TYR B 1 86 ? 49.521 -0.323 20.679 1.00 23.77 85 TYR B N 1
ATOM 2050 C CA . TYR B 1 86 ? 48.464 0.514 21.197 1.00 23.94 85 TYR B CA 1
ATOM 2051 C C . TYR B 1 86 ? 48.702 1.918 20.680 1.00 31.55 85 TYR B C 1
ATOM 2052 O O . TYR B 1 86 ? 49.832 2.424 20.701 1.00 27.87 85 TYR B O 1
ATOM 2061 N N . TYR B 1 87 ? 47.637 2.537 20.197 1.00 29.51 86 TYR B N 1
ATOM 2062 C CA . TYR B 1 87 ? 47.747 3.880 19.674 1.00 24.38 86 TYR B CA 1
ATOM 2063 C C . TYR B 1 87 ? 46.436 4.587 19.941 1.00 30.29 86 TYR B C 1
ATOM 2064 O O . TYR B 1 87 ? 45.371 4.093 19.550 1.00 31.07 86 TYR B O 1
ATOM 2073 N N . CYS B 1 88 ? 46.535 5.733 20.614 1.00 28.28 87 CYS B N 1
ATOM 2074 C CA . CYS B 1 88 ? 45.415 6.609 20.915 1.00 27.16 87 CYS B CA 1
ATOM 2075 C C . CYS B 1 88 ? 45.657 7.913 20.184 1.00 26.05 87 CYS B C 1
ATOM 2076 O O . CYS B 1 88 ? 46.710 8.532 20.358 1.00 23.88 87 CYS B O 1
ATOM 2079 N N . ASP B 1 89 ? 44.704 8.310 19.355 1.00 30.90 88 ASP B N 1
ATOM 2080 C CA . ASP B 1 89 ? 44.871 9.481 18.508 1.00 34.79 88 ASP B CA 1
ATOM 2081 C C . ASP B 1 89 ? 44.423 10.768 19.182 1.00 30.53 88 ASP B C 1
ATOM 2082 O O . ASP B 1 89 ? 44.416 11.818 18.538 1.00 32.31 88 ASP B O 1
ATOM 2087 N N . ILE B 1 90 ? 44.035 10.709 20.450 1.00 31.14 89 ILE B N 1
ATOM 2088 C CA . ILE B 1 90 ? 43.743 11.912 21.209 1.00 27.51 89 ILE B CA 1
ATOM 2089 C C . ILE B 1 90 ? 45.037 12.393 21.856 1.00 33.38 89 ILE B C 1
ATOM 2090 O O . ILE B 1 90 ? 45.502 13.509 21.585 1.00 32.84 89 ILE B O 1
ATOM 2095 N N . CYS B 1 91 ? 45.635 11.553 22.712 1.00 28.46 90 CYS B N 1
ATOM 2096 C CA . CYS B 1 91 ? 46.912 11.905 23.321 1.00 27.43 90 CYS B CA 1
ATOM 2097 C C . CYS B 1 91 ? 48.089 11.747 22.364 1.00 26.66 90 CYS B C 1
ATOM 2098 O O . CYS B 1 91 ? 49.157 12.316 22.624 1.00 29.35 90 CYS B O 1
ATOM 2101 N N . HIS B 1 92 ? 47.911 11.002 21.267 1.00 30.99 91 HIS B N 1
ATOM 2102 C CA . HIS B 1 92 ? 48.977 10.684 20.307 1.00 29.17 91 HIS B CA 1
ATOM 2103 C C . HIS B 1 92 ? 50.104 9.899 20.981 1.00 27.79 91 HIS B C 1
ATOM 2104 O O . HIS B 1 92 ? 51.293 10.208 20.839 1.00 23.80 91 HIS B O 1
ATOM 2111 N N . LEU B 1 93 ? 49.714 8.869 21.725 1.00 25.78 92 LEU B N 1
ATOM 2112 C CA . LEU B 1 93 ? 50.649 7.977 22.393 1.00 25.15 92 LEU B CA 1
ATOM 2113 C C . LEU B 1 93 ? 50.783 6.687 21.590 1.00 24.46 92 LEU B C 1
ATOM 2114 O O . LEU B 1 93 ? 49.786 6.150 21.096 1.00 27.12 92 LEU B O 1
ATOM 2119 N N . PHE B 1 94 ? 52.020 6.196 21.469 1.00 22.49 93 PHE B N 1
ATOM 2120 C CA . PHE B 1 94 ? 52.336 4.962 20.754 1.00 22.94 93 PHE B CA 1
ATOM 2121 C C . PHE B 1 94 ? 53.113 4.048 21.684 1.00 21.24 93 PHE B C 1
ATOM 2122 O O . PHE B 1 94 ? 54.101 4.487 22.277 1.00 24.04 93 PHE B O 1
ATOM 2130 N N . ASP B 1 95 ? 52.700 2.786 21.808 1.00 23.74 94 ASP B N 1
ATOM 2131 C CA . ASP B 1 95 ? 53.375 1.905 22.765 1.00 23.04 94 ASP B CA 1
ATOM 2132 C C . ASP B 1 95 ? 53.067 0.439 22.489 1.00 23.60 94 ASP B C 1
ATOM 2133 O O . ASP B 1 95 ? 52.096 0.098 21.807 1.00 27.29 94 ASP B O 1
ATOM 2138 N N . LYS B 1 96 ? 53.908 -0.431 23.048 1.00 21.49 95 LYS B N 1
ATOM 2139 C CA . LYS B 1 96 ? 53.527 -1.831 23.138 1.00 25.90 95 LYS B CA 1
ATOM 2140 C C . LYS B 1 96 ? 52.342 -1.995 24.088 1.00 28.75 95 LYS B C 1
ATOM 2141 O O . LYS B 1 96 ? 52.063 -1.152 24.948 1.00 24.99 95 LYS B O 1
ATOM 2147 N N . ASP B 1 97 ? 51.651 -3.113 23.920 1.00 27.69 96 ASP B N 1
ATOM 2148 C CA . ASP B 1 97 ? 50.403 -3.401 24.608 1.00 28.54 96 ASP B CA 1
ATOM 2149 C C . ASP B 1 97 ? 50.594 -3.455 26.116 1.00 28.55 96 ASP B C 1
ATOM 2150 O O . ASP B 1 97 ? 51.183 -4.414 26.621 1.00 31.80 96 ASP B O 1
ATOM 2155 N N . LYS B 1 98 ? 50.099 -2.445 26.843 1.00 26.28 97 LYS B N 1
ATOM 2156 C CA . LYS B 1 98 ? 50.081 -2.466 28.306 1.00 26.32 97 LYS B CA 1
ATOM 2157 C C . LYS B 1 98 ? 48.661 -2.363 28.855 1.00 25.13 97 LYS B C 1
ATOM 2158 O O . LYS B 1 98 ? 48.452 -1.782 29.917 1.00 25.34 97 LYS B O 1
ATOM 2164 N N . LYS B 1 99 ? 47.669 -2.875 28.123 1.00 23.85 98 LYS B N 1
ATOM 2165 C CA . LYS B 1 99 ? 46.267 -2.796 28.525 1.00 25.09 98 LYS B CA 1
ATOM 2166 C C . LYS B 1 99 ? 45.786 -1.346 28.656 1.00 35.59 98 LYS B C 1
ATOM 2167 O O . LYS B 1 99 ? 44.840 -1.063 29.417 1.00 30.04 98 LYS B O 1
ATOM 2173 N N . GLN B 1 100 ? 46.431 -0.423 27.931 1.00 29.75 99 GLN B N 1
ATOM 2174 C CA . GLN B 1 100 ? 46.104 0.993 28.013 1.00 27.72 99 GLN B CA 1
ATOM 2175 C C . GLN B 1 100 ? 44.648 1.241 27.658 1.00 26.94 99 GLN B C 1
ATOM 2176 O O . GLN B 1 100 ? 44.013 0.465 26.943 1.00 30.50 99 GLN B O 1
ATOM 2182 N N . TYR B 1 101 ? 44.127 2.353 28.153 1.00 24.48 100 TYR B N 1
ATOM 2183 C CA . TYR B 1 101 ? 42.809 2.808 27.767 1.00 23.57 100 TYR B CA 1
ATOM 2184 C C . TYR B 1 101 ? 42.803 4.312 27.936 1.00 31.84 100 TYR B C 1
ATOM 2185 O O . TYR B 1 101 ? 43.515 4.856 28.786 1.00 34.33 100 TYR B O 1
ATOM 2194 N N . HIS B 1 102 ? 42.019 4.981 27.106 1.00 33.13 101 HIS B N 1
ATOM 2195 C CA . HIS B 1 102 ? 41.874 6.420 27.210 1.00 34.21 101 HIS B CA 1
ATOM 2196 C C . HIS B 1 102 ? 40.663 6.730 28.078 1.00 30.57 101 HIS B C 1
ATOM 2197 O O . HIS B 1 102 ? 39.555 6.269 27.797 1.00 40.09 101 HIS B O 1
ATOM 2204 N N . CYS B 1 103 ? 40.883 7.480 29.144 1.00 32.70 102 CYS B N 1
ATOM 2205 C CA . CYS B 1 103 ? 39.819 7.967 30.013 1.00 35.03 102 CYS B CA 1
ATOM 2206 C C . CYS B 1 103 ? 39.500 9.416 29.684 1.00 33.96 102 CYS B C 1
ATOM 2207 O O . CYS B 1 103 ? 40.347 10.290 29.883 1.00 33.01 102 CYS B O 1
ATOM 2210 N N . GLU B 1 104 ? 38.267 9.680 29.242 1.00 32.26 103 GLU B N 1
ATOM 2211 C CA . GLU B 1 104 ? 37.935 11.041 28.822 1.00 40.39 103 GLU B CA 1
ATOM 2212 C C . GLU B 1 104 ? 37.731 11.992 29.995 1.00 39.67 103 GLU B C 1
ATOM 2213 O O . GLU B 1 104 ? 37.793 13.209 29.798 1.00 34.78 103 GLU B O 1
ATOM 2219 N N . ASN B 1 105 ? 37.476 11.476 31.199 1.00 37.03 104 ASN B N 1
ATOM 2220 C CA . ASN B 1 105 ? 37.402 12.348 32.366 1.00 35.66 104 ASN B CA 1
ATOM 2221 C C . ASN B 1 105 ? 38.795 12.645 32.897 1.00 33.47 104 ASN B C 1
ATOM 2222 O O . ASN B 1 105 ? 39.053 13.743 33.409 1.00 34.67 104 ASN B O 1
ATOM 2227 N N . CYS B 1 106 ? 39.694 11.663 32.792 1.00 29.40 105 CYS B N 1
ATOM 2228 C CA . CYS B 1 106 ? 41.099 11.939 33.022 1.00 27.39 105 CYS B CA 1
ATOM 2229 C C . CYS B 1 106 ? 41.642 12.848 31.931 1.00 33.30 105 CYS B C 1
ATOM 2230 O O . CYS B 1 106 ? 42.444 13.746 32.201 1.00 35.44 105 CYS B O 1
ATOM 2233 N N . GLY B 1 107 ? 41.179 12.667 30.700 1.00 30.30 106 GLY B N 1
ATOM 2234 C CA . GLY B 1 107 ? 41.700 13.418 29.584 1.00 32.17 106 GLY B CA 1
ATOM 2235 C C . GLY B 1 107 ? 42.959 12.852 28.980 1.00 31.81 106 GLY B C 1
ATOM 2236 O O . GLY B 1 107 ? 43.438 13.388 27.977 1.00 33.20 106 GLY B O 1
ATOM 2237 N N . ILE B 1 108 ? 43.505 11.780 29.545 1.00 29.50 107 ILE B N 1
ATOM 2238 C CA . ILE B 1 108 ? 44.725 11.160 29.053 1.00 28.09 107 ILE B CA 1
ATOM 2239 C C . ILE B 1 108 ? 44.532 9.648 29.025 1.00 30.80 107 ILE B C 1
ATOM 2240 O O . ILE B 1 108 ? 43.526 9.118 29.505 1.00 31.58 107 ILE B O 1
ATOM 2245 N N . CYS B 1 109 ? 45.529 8.955 28.468 1.00 29.35 108 CYS B N 1
ATOM 2246 C CA . CYS B 1 109 ? 45.564 7.498 28.495 1.00 28.34 108 CYS B CA 1
ATOM 2247 C C . CYS B 1 109 ? 46.037 6.983 29.851 1.00 29.11 108 CYS B C 1
ATOM 2248 O O . CYS B 1 109 ? 47.000 7.504 30.430 1.00 22.37 108 CYS B O 1
ATOM 2251 N N . ARG B 1 110 ? 45.375 5.933 30.334 1.00 26.56 109 ARG B N 1
ATOM 2252 C CA . ARG B 1 110 ? 45.763 5.263 31.565 1.00 30.37 109 ARG B CA 1
ATOM 2253 C C . ARG B 1 110 ? 46.328 3.874 31.281 1.00 29.28 109 ARG B C 1
ATOM 2254 O O . ARG B 1 110 ? 46.039 3.245 30.255 1.00 27.07 109 ARG B O 1
ATOM 2262 N N . ILE B 1 111 ? 47.146 3.396 32.213 1.00 31.46 110 ILE B N 1
ATOM 2263 C CA . ILE B 1 111 ? 47.528 1.988 32.224 1.00 30.87 110 ILE B CA 1
ATOM 2264 C C . ILE B 1 111 ? 46.398 1.201 32.880 1.00 33.45 110 ILE B C 1
ATOM 2265 O O . ILE B 1 111 ? 46.030 1.466 34.032 1.00 28.00 110 ILE B O 1
ATOM 2270 N N . GLY B 1 112 ? 45.837 0.240 32.135 1.00 31.48 111 GLY B N 1
ATOM 2271 C CA . GLY B 1 112 ? 44.701 -0.535 32.581 1.00 30.83 111 GLY B CA 1
ATOM 2272 C C . GLY B 1 112 ? 45.069 -1.852 33.251 1.00 32.43 111 GLY B C 1
ATOM 2273 O O . GLY B 1 112 ? 46.098 -1.963 33.927 1.00 28.75 111 GLY B O 1
ATOM 2274 N N . PRO B 1 113 ? 44.226 -2.889 33.075 1.00 29.49 112 PRO B N 1
ATOM 2275 C CA . PRO B 1 113 ? 43.004 -2.947 32.256 1.00 32.63 112 PRO B CA 1
ATOM 2276 C C . PRO B 1 113 ? 41.895 -2.027 32.750 1.00 34.61 112 PRO B C 1
ATOM 2277 O O . PRO B 1 113 ? 41.750 -1.899 33.968 1.00 31.30 112 PRO B O 1
ATOM 2281 N N . LYS B 1 114 ? 41.142 -1.401 31.835 1.00 32.40 113 LYS B N 1
ATOM 2282 C CA . LYS B 1 114 ? 40.092 -0.468 32.246 1.00 32.66 113 LYS B CA 1
ATOM 2283 C C . LYS B 1 114 ? 39.132 -1.078 33.271 1.00 35.01 113 LYS B C 1
ATOM 2284 O O . LYS B 1 114 ? 38.559 -0.348 34.092 1.00 30.55 113 LYS B O 1
ATOM 2290 N N . GLU B 1 115 ? 38.966 -2.408 33.265 1.00 32.74 114 GLU B N 1
ATOM 2291 C CA . GLU B 1 115 ? 38.060 -3.057 34.209 1.00 36.54 114 GLU B CA 1
ATOM 2292 C C . GLU B 1 115 ? 38.556 -3.008 35.652 1.00 36.91 114 GLU B C 1
ATOM 2293 O O . GLU B 1 115 ? 37.750 -3.167 36.578 1.00 38.34 114 GLU B O 1
ATOM 2299 N N . ASP B 1 116 ? 39.854 -2.828 35.872 1.00 34.65 115 ASP B N 1
ATOM 2300 C CA . ASP B 1 116 ? 40.371 -2.724 37.230 1.00 27.93 115 ASP B CA 1
ATOM 2301 C C . ASP B 1 116 ? 40.108 -1.360 37.850 1.00 31.59 115 ASP B C 1
ATOM 2302 O O . ASP B 1 116 ? 40.432 -1.156 39.029 1.00 29.44 115 ASP B O 1
ATOM 2307 N N . PHE B 1 117 ? 39.530 -0.422 37.102 1.00 26.11 116 PHE B N 1
ATOM 2308 C CA . PHE B 1 117 ? 39.499 0.956 37.554 1.00 29.20 116 PHE B CA 1
ATOM 2309 C C . PHE B 1 117 ? 38.141 1.598 37.308 1.00 30.66 116 PHE B C 1
ATOM 2310 O O . PHE B 1 117 ? 37.314 1.113 36.534 1.00 28.50 116 PHE B O 1
ATOM 2318 N N . PHE B 1 118 ? 37.924 2.701 38.014 1.00 31.86 117 PHE B N 1
ATOM 2319 C CA . PHE B 1 118 ? 36.765 3.555 37.842 1.00 30.17 117 PHE B CA 1
ATOM 2320 C C . PHE B 1 118 ? 37.230 4.984 38.028 1.00 28.81 117 PHE B C 1
ATOM 2321 O O . PHE B 1 118 ? 38.139 5.253 38.815 1.00 29.02 117 PHE B O 1
ATOM 2329 N N . HIS B 1 119 ? 36.608 5.901 37.302 1.00 27.79 118 HIS B N 1
ATOM 2330 C CA . HIS B 1 119 ? 36.957 7.306 37.435 1.00 28.74 118 HIS B CA 1
ATOM 2331 C C . HIS B 1 119 ? 36.031 7.925 38.471 1.00 29.81 118 HIS B C 1
ATOM 2332 O O . HIS B 1 119 ? 34.804 7.868 38.324 1.00 32.92 118 HIS B O 1
ATOM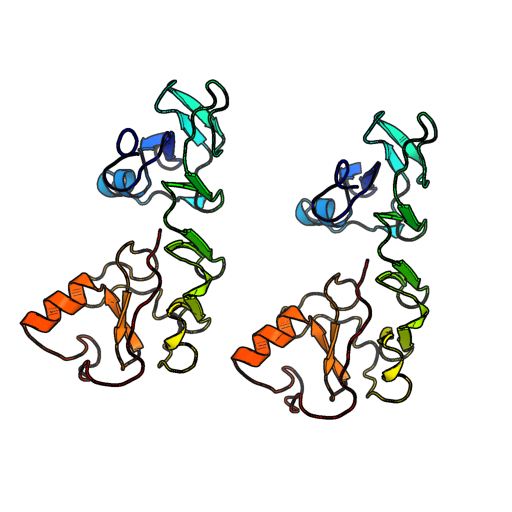 2339 N N . CYS B 1 120 ? 36.618 8.482 39.531 1.00 30.10 119 CYS B N 1
ATOM 2340 C CA . CYS B 1 120 ? 35.867 9.228 40.528 1.00 31.84 119 CYS B CA 1
ATOM 2341 C C . CYS B 1 120 ? 35.741 10.669 40.058 1.00 30.28 119 CYS B C 1
ATOM 2342 O O . CYS B 1 120 ? 36.753 11.319 39.774 1.00 30.79 119 CYS B O 1
ATOM 2345 N N . LEU B 1 121 ? 34.505 11.164 39.962 1.00 33.94 120 LEU B N 1
ATOM 2346 C CA . LEU B 1 121 ? 34.308 12.514 39.434 1.00 36.49 120 LEU B CA 1
ATOM 2347 C C . LEU B 1 121 ? 34.871 13.580 40.372 1.00 34.86 120 LEU B C 1
ATOM 2348 O O . LEU B 1 121 ? 35.477 14.561 39.921 1.00 37.62 120 LEU B O 1
ATOM 2353 N N . LYS B 1 122 ? 34.686 13.407 41.679 1.00 36.35 121 LYS B N 1
ATOM 2354 C CA . LYS B 1 122 ? 35.106 14.433 42.627 1.00 36.72 121 LYS B CA 1
ATOM 2355 C C . LYS B 1 122 ? 36.624 14.544 42.670 1.00 34.74 121 LYS B C 1
ATOM 2356 O O . LYS B 1 122 ? 37.184 15.628 42.473 1.00 37.87 121 LYS B O 1
ATOM 2362 N N . CYS B 1 123 ? 37.310 13.427 42.929 1.00 33.92 122 CYS B N 1
ATOM 2363 C CA . CYS B 1 123 ? 38.766 13.452 42.954 1.00 32.97 122 CYS B CA 1
ATOM 2364 C C . CYS B 1 123 ? 39.316 13.703 41.564 1.00 32.42 122 CYS B C 1
ATOM 2365 O O . CYS B 1 123 ? 40.387 14.296 41.423 1.00 28.49 122 CYS B O 1
ATOM 2368 N N . ASN B 1 124 ? 38.560 13.310 40.532 1.00 36.20 123 ASN B N 1
ATOM 2369 C CA . ASN B 1 124 ? 38.934 13.568 39.108 1.00 33.26 123 ASN B CA 1
ATOM 2370 C C . ASN B 1 124 ? 40.061 12.672 38.593 1.00 32.02 123 ASN B C 1
ATOM 2371 O O . ASN B 1 124 ? 40.866 13.178 37.786 1.00 32.26 123 ASN B O 1
ATOM 2376 N N . LEU B 1 125 ? 40.112 11.405 39.013 1.00 30.10 124 LEU B N 1
ATOM 2377 C CA . LEU B 1 125 ? 41.059 10.469 38.422 1.00 30.06 124 LEU B CA 1
ATOM 2378 C C . LEU B 1 125 ? 40.502 9.059 38.547 1.00 28.04 124 LEU B C 1
ATOM 2379 O O . LEU B 1 125 ? 39.556 8.808 39.303 1.00 27.93 124 LEU B O 1
ATOM 2384 N N . CYS B 1 126 ? 41.102 8.143 37.781 1.00 23.82 125 CYS B N 1
ATOM 2385 C CA . CYS B 1 126 ? 40.758 6.727 37.849 1.00 22.96 125 CYS B CA 1
ATOM 2386 C C . CYS B 1 126 ? 41.408 6.071 39.058 1.00 27.49 125 CYS B C 1
ATOM 2387 O O . CYS B 1 126 ? 42.611 6.235 39.291 1.00 26.64 125 CYS B O 1
ATOM 2390 N N . LEU B 1 127 ? 40.618 5.295 39.800 1.00 26.83 126 LEU B N 1
ATOM 2391 C CA . LEU B 1 127 ? 41.084 4.582 40.981 1.00 24.99 126 LEU B CA 1
ATOM 2392 C C . LEU B 1 127 ? 40.757 3.095 40.871 1.00 28.83 126 LEU B C 1
ATOM 2393 O O . LEU B 1 127 ? 39.896 2.675 40.092 1.00 27.76 126 LEU B O 1
ATOM 2398 N N . ALA B 1 128 ? 41.453 2.302 41.682 1.00 28.73 127 ALA B N 1
ATOM 2399 C CA . ALA B 1 128 ? 41.179 0.876 41.744 1.00 30.60 127 ALA B CA 1
ATOM 2400 C C . ALA B 1 128 ? 39.738 0.632 42.175 1.00 33.27 127 ALA B C 1
ATOM 2401 O O . ALA B 1 128 ? 39.165 1.388 42.970 1.00 29.49 127 ALA B O 1
ATOM 2403 N N . MET B 1 129 ? 39.160 -0.448 41.633 1.00 31.72 128 MET B N 1
ATOM 2404 C CA . MET B 1 129 ? 37.748 -0.748 41.857 1.00 34.65 128 MET B CA 1
ATOM 2405 C C . MET B 1 129 ? 37.421 -0.846 43.343 1.00 34.41 128 MET B C 1
ATOM 2406 O O . MET B 1 129 ? 36.353 -0.401 43.781 1.00 35.43 128 MET B O 1
ATOM 2411 N N . ASN B 1 130 ? 38.329 -1.410 44.141 1.00 29.83 129 ASN B N 1
ATOM 2412 C CA . ASN B 1 130 ? 38.001 -1.629 45.544 1.00 39.46 129 ASN B CA 1
ATOM 2413 C C . ASN B 1 130 ? 37.834 -0.323 46.310 1.00 38.78 129 ASN B C 1
ATOM 2414 O O . ASN B 1 130 ? 37.259 -0.338 47.401 1.00 45.14 129 ASN B O 1
ATOM 2419 N N . LEU B 1 131 ? 38.283 0.801 45.757 1.00 31.09 130 LEU B N 1
ATOM 2420 C CA . LEU B 1 131 ? 38.114 2.098 46.397 1.00 34.77 130 LEU B CA 1
ATOM 2421 C C . LEU B 1 131 ? 36.808 2.788 46.030 1.00 38.61 130 LEU B C 1
ATOM 2422 O O . LEU B 1 131 ? 36.544 3.881 46.550 1.00 38.88 130 LEU B O 1
ATOM 2427 N N . GLN B 1 132 ? 35.993 2.199 45.151 1.00 35.53 131 GLN B N 1
ATOM 2428 C CA . GLN B 1 132 ? 34.746 2.846 44.751 1.00 36.41 131 GLN B CA 1
ATOM 2429 C C . GLN B 1 132 ? 33.822 2.938 45.960 1.00 42.25 131 GLN B C 1
ATOM 2430 O O . GLN B 1 132 ? 33.498 1.919 46.585 1.00 42.24 131 GLN B O 1
ATOM 2436 N N . GLY B 1 133 ? 33.444 4.166 46.318 1.00 44.14 132 GLY B N 1
ATOM 2437 C CA . GLY B 1 133 ? 32.594 4.401 47.469 1.00 43.84 132 GLY B CA 1
ATOM 2438 C C . GLY B 1 133 ? 33.236 4.085 48.806 1.00 43.78 132 GLY B C 1
ATOM 2439 O O . GLY B 1 133 ? 32.609 4.278 49.851 1.00 52.70 132 GLY B O 1
ATOM 2440 N N . ARG B 1 134 ? 34.479 3.598 48.797 1.00 40.97 133 ARG B N 1
ATOM 2441 C CA . ARG B 1 134 ? 35.202 3.306 50.031 1.00 38.63 133 ARG B CA 1
ATOM 2442 C C . ARG B 1 134 ? 36.474 4.138 50.125 1.00 39.68 133 ARG B C 1
ATOM 2443 O O . ARG B 1 134 ? 37.529 3.607 50.484 1.00 36.77 133 ARG B O 1
ATOM 2451 N N . HIS B 1 135 ? 36.395 5.431 49.795 1.00 39.23 134 HIS B N 1
ATOM 2452 C CA . HIS B 1 135 ? 37.541 6.326 49.923 1.00 39.25 134 HIS B CA 1
ATOM 2453 C C . HIS B 1 135 ? 37.063 7.743 50.214 1.00 34.34 134 HIS B C 1
ATOM 2454 O O . HIS B 1 135 ? 35.949 8.125 49.841 1.00 36.76 134 HIS B O 1
ATOM 2461 N N . LYS B 1 136 ? 37.920 8.526 50.875 1.00 33.89 135 LYS B N 1
ATOM 2462 C CA . LYS B 1 136 ? 37.583 9.912 51.197 1.00 36.74 135 LYS B CA 1
ATOM 2463 C C . LYS B 1 136 ? 37.915 10.834 50.028 1.00 35.64 135 LYS B C 1
ATOM 2464 O O . LYS B 1 136 ? 39.090 11.033 49.701 1.00 36.65 135 LYS B O 1
ATOM 2470 N N . CYS B 1 137 ? 36.890 11.433 49.433 1.00 34.61 136 CYS B N 1
ATOM 2471 C CA . CYS B 1 137 ? 37.084 12.325 48.298 1.00 41.88 136 CYS B CA 1
ATOM 2472 C C . CYS B 1 137 ? 37.541 13.712 48.743 1.00 43.99 136 CYS B C 1
ATOM 2473 O O . CYS B 1 137 ? 37.032 14.264 49.723 1.00 43.43 136 CYS B O 1
ATOM 2476 N N . ILE B 1 138 ? 38.512 14.269 48.013 1.00 39.28 137 ILE B N 1
ATOM 2477 C CA . ILE B 1 138 ? 38.852 15.687 48.067 1.00 35.79 137 ILE B CA 1
ATOM 2478 C C . ILE B 1 138 ? 38.744 16.246 46.657 1.00 41.10 137 ILE B C 1
ATOM 2479 O O . ILE B 1 138 ? 39.251 15.641 45.705 1.00 38.98 137 ILE B O 1
ATOM 2484 N N . GLU B 1 139 ? 38.088 17.401 46.533 1.00 39.72 138 GLU B N 1
ATOM 2485 C CA . GLU B 1 139 ? 37.704 17.945 45.236 1.00 38.36 138 GLU B CA 1
ATOM 2486 C C . GLU B 1 139 ? 38.928 18.216 44.369 1.00 41.01 138 GLU B C 1
ATOM 2487 O O . GLU B 1 139 ? 39.772 19.058 44.708 1.00 35.78 138 GLU B O 1
ATOM 2493 N N . ASN B 1 140 ? 39.012 17.486 43.249 1.00 34.31 139 ASN B N 1
ATOM 2494 C CA . ASN B 1 140 ? 40.084 17.636 42.261 1.00 35.32 139 ASN B CA 1
ATOM 2495 C C . ASN B 1 140 ? 41.462 17.489 42.898 1.00 31.98 139 ASN B C 1
ATOM 2496 O O . ASN B 1 140 ? 42.433 18.114 42.463 1.00 27.07 139 ASN B O 1
ATOM 2501 N N . VAL B 1 141 ? 41.557 16.648 43.933 1.00 30.49 140 VAL B N 1
ATOM 2502 C CA . VAL B 1 141 ? 42.833 16.436 44.608 1.00 28.52 140 VAL B CA 1
ATOM 2503 C C . VAL 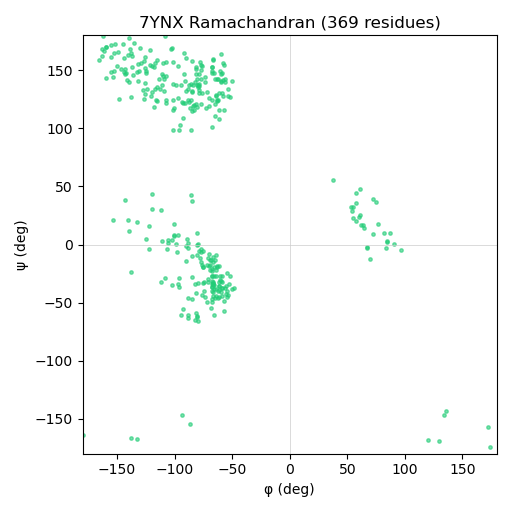B 1 141 ? 43.871 15.904 43.626 1.00 31.81 140 VAL B C 1
ATOM 2504 O O . VAL B 1 141 ? 45.066 16.207 43.748 1.00 29.47 140 VAL B O 1
ATOM 2508 N N . SER B 1 142 ? 43.433 15.138 42.617 1.00 26.80 141 SER B N 1
ATOM 2509 C CA . SER B 1 142 ? 44.366 14.591 41.640 1.00 28.51 141 SER B CA 1
ATOM 2510 C C . SER B 1 142 ? 45.027 15.680 40.798 1.00 31.13 141 SER B C 1
ATOM 2511 O O . SER B 1 142 ? 46.147 15.487 40.310 1.00 30.80 141 SER B O 1
ATOM 2514 N N . ARG B 1 143 ? 44.370 16.820 40.604 1.00 32.13 142 ARG B N 1
ATOM 2515 C CA . ARG B 1 143 ? 44.950 17.873 39.769 1.00 30.43 142 ARG B CA 1
ATOM 2516 C C . ARG B 1 143 ? 45.880 18.769 40.565 1.00 30.81 142 ARG B C 1
ATOM 2517 O O . ARG B 1 143 ? 45.862 19.994 40.430 1.00 30.20 142 ARG B O 1
ATOM 2525 N N . GLN B 1 144 ? 46.706 18.170 41.415 1.00 33.64 143 GLN B N 1
ATOM 2526 C CA . GLN B 1 144 ? 47.588 18.906 42.304 1.00 30.54 143 GLN B CA 1
ATOM 2527 C C . GLN B 1 144 ? 48.945 18.230 42.317 1.00 28.44 143 GLN B C 1
ATOM 2528 O O . GLN B 1 144 ? 49.094 17.087 41.878 1.00 29.83 143 GLN B O 1
ATOM 2534 N N . ASN B 1 145 ? 49.935 18.951 42.830 1.00 25.48 144 ASN B N 1
ATOM 2535 C CA . ASN B 1 145 ? 51.278 18.413 42.959 1.00 27.72 144 ASN B CA 1
ATOM 2536 C C . ASN B 1 145 ? 51.394 17.536 44.204 1.00 29.08 144 ASN B C 1
ATOM 2537 O O . ASN B 1 145 ? 50.798 17.826 45.247 1.00 25.97 144 ASN B O 1
ATOM 2542 N N . CYS B 1 146 ? 52.160 16.460 44.074 1.00 27.62 145 CYS B N 1
ATOM 2543 C CA . CYS B 1 146 ? 52.554 15.642 45.215 1.00 26.15 145 CYS B CA 1
ATOM 2544 C C . CYS B 1 146 ? 53.203 16.501 46.277 1.00 28.55 145 CYS B C 1
ATOM 2545 O O . CYS B 1 146 ? 54.161 17.234 45.994 1.00 28.04 145 CYS B O 1
ATOM 2548 N N . PRO B 1 147 ? 52.758 16.447 47.549 1.00 26.23 146 PRO B N 1
ATOM 2549 C CA . PRO B 1 147 ? 53.348 17.321 48.573 1.00 28.58 146 PRO B CA 1
ATOM 2550 C C . PRO B 1 147 ? 54.828 17.067 48.848 1.00 32.64 146 PRO B C 1
ATOM 2551 O O . PRO B 1 147 ? 55.499 17.955 49.386 1.00 27.11 146 PRO B O 1
ATOM 2555 N N . ILE B 1 148 ? 55.371 15.906 48.487 1.00 27.39 147 ILE B N 1
ATOM 2556 C CA . ILE B 1 148 ? 56.796 15.662 48.710 1.00 28.56 147 ILE B CA 1
ATOM 2557 C C . ILE B 1 148 ? 57.640 16.298 47.603 1.00 35.64 147 ILE B C 1
ATOM 2558 O O . ILE B 1 148 ? 58.483 17.167 47.864 1.00 34.19 147 ILE B O 1
ATOM 2563 N N . CYS B 1 149 ? 57.402 15.902 46.348 1.00 28.53 148 CYS B N 1
ATOM 2564 C CA . CYS B 1 149 ? 58.237 16.339 45.241 1.00 23.50 148 CYS B CA 1
ATOM 2565 C C . CYS B 1 149 ? 57.661 17.515 44.467 1.00 30.88 148 CYS B C 1
ATOM 2566 O O . CYS B 1 149 ? 58.335 18.025 43.564 1.00 28.64 148 CYS B O 1
ATOM 2569 N N . LEU B 1 150 ? 56.433 17.934 44.768 1.00 32.25 149 LEU B N 1
ATOM 2570 C CA . LEU B 1 150 ? 55.804 19.082 44.107 1.00 30.46 149 LEU B CA 1
ATOM 2571 C C . LEU B 1 150 ? 55.804 18.936 42.583 1.00 34.08 149 LEU B C 1
ATOM 2572 O O . LEU B 1 150 ? 55.833 19.934 41.847 1.00 29.19 149 LEU B O 1
ATOM 2577 N N . GLU B 1 151 ? 55.779 17.685 42.108 1.00 26.48 150 GLU B N 1
ATOM 2578 C CA . GLU B 1 151 ? 55.447 17.344 40.729 1.00 29.74 150 GLU B CA 1
ATOM 2579 C C . GLU B 1 151 ? 54.011 16.845 40.645 1.00 31.79 150 GLU B C 1
ATOM 2580 O O . GLU B 1 151 ? 53.443 16.346 41.621 1.00 32.50 150 GLU B O 1
ATOM 2586 N N . ASP B 1 152 ? 53.444 16.954 39.445 1.00 31.53 151 ASP B N 1
ATOM 2587 C CA . ASP B 1 152 ? 52.029 16.666 39.244 1.00 29.18 151 ASP B CA 1
ATOM 2588 C C . ASP B 1 152 ? 51.716 15.205 39.558 1.00 28.22 151 ASP B C 1
ATOM 2589 O O . ASP B 1 152 ? 52.513 14.302 39.278 1.00 26.93 151 ASP B O 1
ATOM 2594 N N . ILE B 1 153 ? 50.544 14.984 40.151 1.00 23.43 152 ILE B N 1
ATOM 2595 C CA . ILE B 1 153 ? 50.026 13.642 40.377 1.00 26.13 152 ILE B CA 1
ATOM 2596 C C . ILE B 1 153 ? 49.299 13.119 39.148 1.00 24.52 152 ILE B C 1
ATOM 2597 O O . ILE B 1 153 ? 49.515 11.979 38.730 1.00 21.89 152 ILE B O 1
ATOM 2602 N N . HIS B 1 154 ? 48.422 13.947 38.572 1.00 22.85 153 HIS B N 1
ATOM 2603 C CA . HIS B 1 154 ? 47.445 13.463 37.598 1.00 28.23 153 HIS B CA 1
ATOM 2604 C C . HIS B 1 154 ? 48.104 12.807 36.386 1.00 23.99 153 HIS B C 1
ATOM 2605 O O . HIS B 1 154 ? 47.662 11.747 35.932 1.00 19.58 153 HIS B O 1
ATOM 2612 N N . THR B 1 155 ? 49.148 13.424 35.841 1.00 25.20 154 THR B N 1
ATOM 2613 C CA . THR B 1 155 ? 49.732 12.969 34.587 1.00 27.19 154 THR B CA 1
ATOM 2614 C C . THR B 1 155 ? 50.990 12.140 34.790 1.00 25.41 154 THR B C 1
ATOM 2615 O O . THR B 1 155 ? 51.666 11.818 33.815 1.00 27.72 154 THR B O 1
ATOM 2619 N N . SER B 1 156 ? 51.330 11.804 36.026 1.00 26.12 155 SER B N 1
ATOM 2620 C CA . SER B 1 156 ? 52.555 11.058 36.282 1.00 28.16 155 SER B CA 1
ATOM 2621 C C . SER B 1 156 ? 52.416 9.611 35.827 1.00 26.90 155 SER B C 1
ATOM 2622 O O . SER B 1 156 ? 51.368 8.985 36.003 1.00 27.30 155 SER B O 1
ATOM 2625 N N A ARG B 1 157 ? 53.486 9.091 35.213 0.44 31.54 156 ARG B N 1
ATOM 2626 N N B ARG B 1 157 ? 53.481 9.073 35.241 0.56 31.56 156 ARG B N 1
ATOM 2627 C CA A ARG B 1 157 ? 53.588 7.664 34.901 0.44 29.33 156 ARG B CA 1
ATOM 2628 C CA B ARG B 1 157 ? 53.493 7.651 34.913 0.56 29.87 156 ARG B CA 1
ATOM 2629 C C A ARG B 1 157 ? 53.616 6.809 36.159 0.44 30.12 156 ARG B C 1
ATOM 2630 C C B ARG B 1 157 ? 53.745 6.777 36.132 0.56 28.64 156 ARG B C 1
ATOM 2631 O O A ARG B 1 157 ? 53.272 5.622 36.102 0.44 30.12 156 ARG B O 1
ATOM 2632 O O B ARG B 1 157 ? 53.662 5.546 36.025 0.56 30.13 156 ARG B O 1
ATOM 2647 N N . VAL B 1 158 ? 54.051 7.377 37.278 1.00 31.59 157 VAL B N 1
ATOM 2648 C CA . VAL B 1 158 ? 54.154 6.644 38.533 1.00 29.11 157 VAL B CA 1
ATOM 2649 C C . VAL B 1 158 ? 52.770 6.569 39.161 1.00 27.34 157 VAL B C 1
ATOM 2650 O O . VAL B 1 158 ? 52.061 7.580 39.243 1.00 25.71 157 VAL B O 1
ATOM 2654 N N . VAL B 1 159 ? 52.380 5.363 39.584 1.00 24.37 158 VAL B N 1
ATOM 2655 C CA . VAL B 1 159 ? 51.103 5.151 40.256 1.00 23.27 158 VAL B CA 1
ATOM 2656 C C . VAL B 1 159 ? 50.996 6.092 41.440 1.00 27.91 158 VAL B C 1
ATOM 2657 O O . VAL B 1 159 ? 51.947 6.231 42.217 1.00 26.71 158 VAL B O 1
ATOM 2661 N N . ALA B 1 160 ? 49.842 6.744 41.581 1.00 24.30 159 ALA B N 1
ATOM 2662 C CA . ALA B 1 160 ? 49.556 7.521 42.780 1.00 26.62 159 ALA B CA 1
ATOM 2663 C C . ALA B 1 160 ? 49.066 6.607 43.890 1.00 30.38 159 ALA B C 1
ATOM 2664 O O . ALA B 1 160 ? 48.391 5.602 43.636 1.00 32.11 159 ALA B O 1
ATOM 2666 N N . HIS B 1 161 ? 49.411 6.965 45.129 1.00 28.41 160 HIS B N 1
ATOM 2667 C CA . HIS B 1 161 ? 48.899 6.298 46.324 1.00 32.72 160 HIS B CA 1
ATOM 2668 C C . HIS B 1 161 ? 47.897 7.209 47.023 1.00 29.03 160 HIS B C 1
ATOM 2669 O O . HIS B 1 161 ? 48.211 8.359 47.354 1.00 25.00 160 HIS B O 1
ATOM 2676 N N . VAL B 1 162 ? 46.701 6.696 47.233 1.00 29.75 161 VAL B N 1
ATOM 2677 C CA . VAL B 1 162 ? 45.680 7.384 48.004 1.00 26.57 161 VAL B CA 1
ATOM 2678 C C . VAL B 1 162 ? 45.869 6.985 49.454 1.00 30.84 161 VAL B C 1
ATOM 2679 O O . VAL B 1 162 ? 45.893 5.792 49.778 1.00 28.65 161 VAL B O 1
ATOM 2683 N N . LEU B 1 163 ? 46.027 7.971 50.309 1.00 28.36 162 LEU B N 1
ATOM 2684 C CA . LEU B 1 163 ? 46.140 7.806 51.740 1.00 23.66 162 LEU B CA 1
ATOM 2685 C C . LEU B 1 163 ? 44.753 7.741 52.350 1.00 27.04 162 LEU B C 1
ATOM 2686 O O . LEU B 1 163 ? 43.781 8.200 51.745 1.00 25.55 162 LEU B O 1
ATOM 2691 N N . PRO B 1 164 ? 44.630 7.159 53.551 1.00 27.14 163 PRO B N 1
ATOM 2692 C CA . PRO B 1 164 ? 43.331 7.168 54.252 1.00 28.77 163 PRO B CA 1
ATOM 2693 C C . PRO B 1 164 ? 42.683 8.532 54.339 1.00 25.49 163 PRO B C 1
ATOM 2694 O O . PRO B 1 164 ? 41.458 8.636 54.219 1.00 32.15 163 PRO B O 1
ATOM 2698 N N . CYS B 1 165 ? 43.477 9.583 54.553 1.00 25.55 164 CYS B N 1
ATOM 2699 C CA . CYS B 1 165 ? 42.977 10.951 54.577 1.00 26.41 164 CYS B CA 1
ATOM 2700 C C . CYS B 1 165 ? 42.501 11.440 53.208 1.00 34.73 164 CYS B C 1
ATOM 2701 O O . CYS B 1 165 ? 41.838 12.485 53.149 1.00 24.59 164 CYS B O 1
ATOM 2704 N N . GLY B 1 166 ? 42.821 10.724 52.116 1.00 25.68 165 GLY B N 1
ATOM 2705 C CA . GLY B 1 166 ? 42.416 11.133 50.785 1.00 27.97 165 GLY B CA 1
ATOM 2706 C C . GLY B 1 166 ? 43.400 12.021 50.053 1.00 28.55 165 GLY B C 1
ATOM 2707 O O . GLY B 1 166 ? 43.115 12.446 48.920 1.00 26.19 165 GLY B O 1
ATOM 2708 N N . HIS B 1 167 ? 44.533 12.337 50.661 1.00 24.90 166 HIS B N 1
ATOM 2709 C CA . HIS B 1 167 ? 45.601 12.995 49.935 1.00 28.06 166 HIS B CA 1
ATOM 2710 C C . HIS B 1 167 ? 46.416 11.974 49.132 1.00 31.89 166 HIS B C 1
ATOM 2711 O O . HIS B 1 167 ? 46.512 10.791 49.490 1.00 24.98 166 HIS B O 1
ATOM 2718 N N . LEU B 1 168 ? 46.989 12.437 48.023 1.00 26.45 167 LEU B N 1
ATOM 2719 C CA . LEU B 1 168 ? 47.632 11.568 47.046 1.00 26.98 167 LEU B CA 1
ATOM 2720 C C . LEU B 1 168 ? 49.132 11.813 47.021 1.00 29.26 167 LEU B C 1
ATOM 2721 O O . LEU B 1 168 ? 49.578 12.965 46.982 1.00 31.74 167 LEU B O 1
ATOM 2726 N N . LEU B 1 169 ? 49.898 10.727 47.032 1.00 28.82 168 LEU B N 1
ATOM 2727 C CA . LEU B 1 169 ? 51.350 10.747 46.924 1.00 31.63 168 LEU B CA 1
ATOM 2728 C C . LEU B 1 169 ? 51.759 9.863 45.756 1.00 28.70 168 LEU B C 1
ATOM 2729 O O . LEU B 1 169 ? 51.088 8.873 45.453 1.00 28.75 168 LEU B O 1
ATOM 2734 N N . HIS B 1 170 ? 52.866 10.217 45.104 1.00 27.18 169 HIS B N 1
ATOM 2735 C CA . HIS B 1 170 ? 53.501 9.262 44.205 1.00 26.68 169 HIS B CA 1
ATOM 2736 C C . HIS B 1 170 ? 53.888 8.026 45.015 1.00 30.14 169 HIS B C 1
ATOM 2737 O O . HIS B 1 170 ? 54.296 8.132 46.178 1.00 30.18 169 HIS B O 1
ATOM 2744 N N . ARG B 1 171 ? 53.706 6.842 44.424 1.00 26.57 170 ARG B N 1
ATOM 2745 C CA . ARG B 1 171 ? 54.092 5.616 45.125 1.00 28.17 170 ARG B CA 1
ATOM 2746 C C . ARG B 1 171 ? 55.551 5.675 45.554 1.00 25.33 170 ARG B C 1
ATOM 2747 O O . ARG B 1 171 ? 55.892 5.300 46.679 1.00 33.18 170 ARG B O 1
ATOM 2755 N N . THR B 1 172 ? 56.422 6.162 44.671 1.00 31.34 171 THR B N 1
ATOM 2756 C CA . THR B 1 172 ? 57.832 6.301 45.003 1.00 30.50 171 THR B CA 1
ATOM 2757 C C . THR B 1 172 ? 58.018 7.171 46.240 1.00 28.78 171 THR B C 1
ATOM 2758 O O . THR B 1 172 ? 58.594 6.734 47.243 1.00 33.28 171 THR B O 1
ATOM 2762 N N . CYS B 1 173 ? 57.517 8.403 46.187 1.00 24.95 172 CYS B N 1
ATOM 2763 C CA . CYS B 1 173 ? 57.680 9.323 47.308 1.00 32.41 172 CYS B CA 1
ATOM 2764 C C . CYS B 1 173 ? 57.080 8.756 48.583 1.00 30.39 172 CYS B C 1
ATOM 2765 O O . CYS B 1 173 ? 57.623 8.954 49.674 1.00 32.64 172 CYS B O 1
ATOM 2768 N N . TYR B 1 174 ? 55.949 8.068 48.465 1.00 28.01 173 TYR B N 1
ATOM 2769 C CA . TYR B 1 174 ? 55.280 7.528 49.639 1.00 28.86 173 TYR B CA 1
ATOM 2770 C C . TYR B 1 174 ? 56.136 6.463 50.308 1.00 33.46 173 TYR B C 1
ATOM 2771 O O . TYR B 1 174 ? 56.328 6.485 51.532 1.00 29.58 173 TYR B O 1
ATOM 2780 N N . GLU B 1 175 ? 56.692 5.545 49.511 1.00 30.46 174 GLU B N 1
ATOM 2781 C CA . GLU B 1 175 ? 57.540 4.491 50.072 1.00 38.18 174 GLU B CA 1
ATOM 2782 C C . GLU B 1 175 ? 58.824 5.074 50.647 1.00 34.03 174 GLU B C 1
ATOM 2783 O O . GLU B 1 175 ? 59.351 4.569 51.643 1.00 38.11 174 GLU B O 1
ATOM 2789 N N . GLU B 1 176 ? 59.350 6.123 50.013 1.00 35.99 175 GLU B N 1
ATOM 2790 C CA . GLU B 1 176 ? 60.531 6.803 50.530 1.00 37.33 175 GLU B CA 1
ATOM 2791 C C . GLU B 1 176 ? 60.218 7.516 51.839 1.00 35.50 175 GLU B C 1
ATOM 2792 O O . GLU B 1 176 ? 61.055 7.574 52.747 1.00 39.06 175 GLU B O 1
ATOM 2798 N N . MET B 1 177 ? 59.013 8.066 51.945 1.00 33.65 176 MET B N 1
ATOM 2799 C CA . MET B 1 177 ? 58.608 8.743 53.166 1.00 35.58 176 MET B CA 1
ATOM 2800 C C . MET B 1 177 ? 58.504 7.757 54.320 1.00 38.44 176 MET B C 1
ATOM 2801 O O . MET B 1 177 ? 58.828 8.091 55.465 1.00 35.01 176 MET B O 1
ATOM 2806 N N . LEU B 1 178 ? 58.076 6.528 54.029 1.00 37.16 177 LEU B N 1
ATOM 2807 C CA . LEU B 1 178 ? 57.954 5.512 55.065 1.00 37.24 177 LEU B CA 1
ATOM 2808 C C . LEU B 1 178 ? 59.287 5.188 55.723 1.00 39.07 177 LEU B C 1
ATOM 2809 O O . LEU B 1 178 ? 59.299 4.639 56.827 1.00 40.25 177 LEU B O 1
ATOM 2814 N N . LYS B 1 179 ? 60.406 5.523 55.083 1.00 39.72 178 LYS B N 1
ATOM 2815 C CA . LYS B 1 179 ? 61.713 5.300 55.686 1.00 40.73 178 LYS B CA 1
ATOM 2816 C C . LYS B 1 179 ? 61.964 6.172 56.916 1.00 47.83 178 LYS B C 1
ATOM 2817 O O . LYS B 1 179 ? 62.930 5.918 57.645 1.00 48.24 178 LYS B O 1
ATOM 2823 N N . GLU B 1 180 ? 61.110 7.164 57.179 1.00 45.32 179 GLU B N 1
ATOM 2824 C CA . GLU B 1 180 ? 61.385 8.241 58.124 1.00 39.06 179 GLU B CA 1
ATOM 2825 C C . GLU B 1 180 ? 60.167 8.568 58.975 1.00 36.18 179 GLU B C 1
ATOM 2826 O O . GLU B 1 180 ? 60.300 9.143 60.058 1.00 42.47 179 GLU B O 1
ATOM 2832 N N . GLY B 1 181 ? 58.979 8.245 58.475 1.00 35.13 180 GLY B N 1
ATOM 2833 C CA . GLY B 1 181 ? 57.737 8.581 59.146 1.00 31.80 180 GLY B CA 1
ATOM 2834 C C . GLY B 1 181 ? 56.603 7.741 58.605 1.00 31.88 180 GLY B C 1
ATOM 2835 O O . GLY B 1 181 ? 56.780 6.906 57.715 1.00 39.97 180 GLY B O 1
ATOM 2836 N N . TYR B 1 182 ? 55.418 7.967 59.167 1.00 25.94 181 TYR B N 1
ATOM 2837 C CA . TYR B 1 182 ? 54.244 7.203 58.761 1.00 29.78 181 TYR B CA 1
ATOM 2838 C C . TYR B 1 182 ? 53.004 8.087 58.686 1.00 26.70 181 TYR B C 1
ATOM 2839 O O . TYR B 1 182 ? 51.881 7.567 58.719 1.00 28.20 181 TYR B O 1
ATOM 2848 N N . ARG B 1 183 ? 53.172 9.401 58.565 1.00 22.96 182 ARG B N 1
ATOM 2849 C CA . ARG B 1 183 ? 52.055 10.330 58.576 1.00 27.00 182 ARG B CA 1
ATOM 2850 C C . ARG B 1 183 ? 51.971 11.076 57.251 1.00 30.82 182 ARG B C 1
ATOM 2851 O O . ARG B 1 183 ? 52.974 11.254 56.549 1.00 28.63 182 ARG B O 1
ATOM 2859 N N . CYS B 1 184 ? 50.761 11.498 56.906 1.00 27.61 183 CYS B N 1
ATOM 2860 C CA . CYS B 1 184 ? 50.572 12.259 55.685 1.00 31.47 183 CYS B CA 1
ATOM 2861 C C . CYS B 1 184 ? 51.342 13.591 55.788 1.00 32.19 183 CYS B C 1
ATOM 2862 O O . CYS B 1 184 ? 51.082 14.358 56.719 1.00 27.71 183 CYS B O 1
ATOM 2865 N N . PRO B 1 185 ? 52.240 13.856 54.847 1.00 30.25 184 PRO B N 1
ATOM 2866 C CA . PRO B 1 185 ? 53.082 15.068 54.990 1.00 26.74 184 PRO B CA 1
ATOM 2867 C C . PRO B 1 185 ? 52.296 16.361 54.917 1.00 29.13 184 PRO B C 1
ATOM 2868 O O . PRO B 1 185 ? 52.837 17.410 55.289 1.00 29.20 184 PRO B O 1
ATOM 2872 N N . LEU B 1 186 ? 51.041 16.320 54.471 1.00 31.76 185 LEU B N 1
ATOM 2873 C CA . LEU B 1 186 ? 50.157 17.483 54.460 1.00 30.92 185 LEU B CA 1
ATOM 2874 C C . LEU B 1 186 ? 49.389 17.613 55.769 1.00 29.11 185 LEU B C 1
ATOM 2875 O O . LEU B 1 186 ? 49.550 18.598 56.491 1.00 29.20 185 LEU B O 1
ATOM 2880 N N . CYS B 1 187 ? 48.545 16.630 56.084 1.00 27.41 186 CYS B N 1
ATOM 2881 C CA . CYS B 1 187 ? 47.601 16.766 57.185 1.00 29.30 186 CYS B CA 1
ATOM 2882 C C . CYS B 1 187 ? 47.982 15.955 58.422 1.00 28.01 186 CYS B C 1
ATOM 2883 O O . CYS B 1 187 ? 47.200 15.907 59.369 1.00 28.74 186 CYS B O 1
ATOM 2886 N N . MET B 1 188 ? 49.140 15.294 58.416 1.00 27.56 187 MET B N 1
ATOM 2887 C CA . MET B 1 188 ? 49.731 14.631 59.576 1.00 31.21 187 MET B CA 1
ATOM 2888 C C . MET B 1 188 ? 48.991 13.385 60.063 1.00 26.11 187 MET B C 1
ATOM 2889 O O . MET B 1 188 ? 49.541 12.640 60.875 1.00 30.25 187 MET B O 1
ATOM 2894 N N . HIS B 1 189 ? 47.771 13.133 59.594 1.00 26.11 188 HIS B N 1
ATOM 2895 C CA . HIS B 1 189 ? 47.097 11.884 59.935 1.00 25.57 188 HIS B CA 1
ATOM 2896 C C . HIS B 1 189 ? 47.951 10.693 59.524 1.00 28.47 188 HIS B C 1
ATOM 2897 O O . HIS B 1 189 ? 48.593 10.707 58.465 1.00 27.90 188 HIS B O 1
ATOM 2904 N N . SER B 1 190 ? 47.974 9.665 60.380 1.00 27.60 189 SER B N 1
ATOM 2905 C CA . SER B 1 190 ? 48.771 8.475 60.103 1.00 28.98 189 SER B CA 1
ATOM 2906 C C . SER B 1 190 ? 48.308 7.809 58.804 1.00 27.31 189 SER B C 1
ATOM 2907 O O . SER B 1 190 ? 47.137 7.882 58.423 1.00 26.31 189 SER B O 1
ATOM 2910 N N . ALA B 1 191 ? 49.248 7.166 58.110 1.00 26.07 190 ALA B N 1
ATOM 2911 C CA . ALA B 1 191 ? 48.905 6.443 56.886 1.00 29.39 190 ALA B CA 1
ATOM 2912 C C . ALA B 1 191 ? 48.195 5.118 57.149 1.00 30.41 190 ALA B C 1
ATOM 2913 O O . ALA B 1 191 ? 47.780 4.457 56.187 1.00 26.10 190 ALA B O 1
ATOM 2915 N N . LEU B 1 192 ? 48.060 4.709 58.410 1.00 25.92 191 LEU B N 1
ATOM 2916 C CA . LEU B 1 192 ? 47.220 3.563 58.732 1.00 31.09 191 LEU B CA 1
ATOM 2917 C C . LEU B 1 192 ? 45.760 3.883 58.431 1.00 28.68 191 LEU B C 1
ATOM 2918 O O . LEU B 1 192 ? 45.312 5.025 58.562 1.00 27.41 191 LEU B O 1
ATOM 2923 N N . GLY B 1 193 ? 45.009 2.862 58.037 1.00 26.93 192 GLY B N 1
ATOM 2924 C CA . GLY B 1 193 ? 43.571 2.984 58.053 1.00 23.90 192 GLY B CA 1
ATOM 2925 C C . GLY B 1 193 ? 42.934 2.568 56.747 1.00 27.38 192 GLY B C 1
ATOM 2926 O O . GLY B 1 193 ? 43.569 1.979 55.861 1.00 21.38 192 GLY B O 1
ATOM 2927 N N . SER B 1 194 ? 41.649 2.877 56.640 1.00 23.94 193 SER B N 1
ATOM 2928 C CA . SER B 1 194 ? 40.808 2.449 55.539 1.00 29.16 193 SER B CA 1
ATOM 2929 C C . SER B 1 194 ? 40.805 3.483 54.422 1.00 28.45 193 SER B C 1
ATOM 2930 O O . SER B 1 194 ? 41.189 4.641 54.606 1.00 31.34 193 SER B O 1
ATOM 2933 N N . GLY B 1 195 ? 40.334 3.047 53.261 1.00 31.56 194 GLY B N 1
ATOM 2934 C CA . GLY B 1 195 ? 40.171 3.930 52.127 1.00 34.07 194 GLY B CA 1
ATOM 2935 C C . GLY B 1 195 ? 41.455 4.271 51.420 1.00 33.56 194 GLY B C 1
ATOM 2936 O O . GLY B 1 195 ? 41.494 5.252 50.668 1.00 32.66 194 GLY B O 1
ATOM 2937 N N . SER B 1 196 ? 42.512 3.497 51.647 1.00 30.31 195 SER B N 1
ATOM 2938 C CA . SER B 1 196 ? 43.819 3.774 51.077 1.00 29.65 195 SER B CA 1
ATOM 2939 C C . SER B 1 196 ? 44.100 2.744 49.984 1.00 29.08 195 SER B C 1
ATOM 2940 O O . SER B 1 196 ? 43.662 1.592 50.087 1.00 29.50 195 SER B O 1
ATOM 2943 N N . GLY B 1 197 ? 44.779 3.160 48.918 1.00 28.60 196 GLY B N 1
ATOM 2944 C CA . GLY B 1 197 ? 44.988 2.255 47.802 1.00 24.07 196 GLY B CA 1
ATOM 2945 C C . GLY B 1 197 ? 45.606 2.936 46.594 1.00 26.77 196 GLY B C 1
ATOM 2946 O O . GLY B 1 197 ? 46.255 3.979 46.705 1.00 25.38 196 GLY B O 1
ATOM 2947 N N . ALA B 1 198 ? 45.383 2.321 45.435 1.00 24.00 197 ALA B N 1
ATOM 2948 C CA . ALA B 1 198 ? 46.121 2.631 44.224 1.00 26.76 197 ALA B CA 1
ATOM 2949 C C . ALA B 1 198 ? 45.246 3.339 43.196 1.00 29.36 197 ALA B C 1
ATOM 2950 O O . ALA B 1 198 ? 44.050 3.066 43.070 1.00 31.00 197 ALA B O 1
ATOM 2952 N N . ALA B 1 199 ? 45.866 4.254 42.462 1.00 26.44 198 ALA B N 1
ATOM 2953 C CA . ALA B 1 199 ? 45.267 4.878 41.295 1.00 29.11 198 ALA B CA 1
ATOM 2954 C C . ALA B 1 199 ? 45.845 4.264 40.027 1.00 29.30 198 ALA B C 1
ATOM 2955 O O . ALA B 1 199 ? 46.844 3.539 40.047 1.00 25.70 198 ALA B O 1
ATOM 2957 N N . ALA B 1 200 ? 45.198 4.573 38.908 1.00 28.55 199 ALA B N 1
ATOM 2958 C CA . ALA B 1 200 ? 45.685 4.156 37.603 1.00 23.70 199 ALA B CA 1
ATOM 2959 C C . ALA B 1 200 ? 46.812 5.076 37.153 1.00 25.53 199 ALA B C 1
ATOM 2960 O O . ALA B 1 200 ? 46.680 6.304 37.194 1.00 26.07 199 ALA B O 1
ATOM 2962 N N . ALA B 1 201 ? 47.917 4.477 36.720 1.00 25.89 200 ALA B N 1
ATOM 2963 C CA . ALA B 1 201 ? 49.059 5.244 36.246 1.00 28.22 200 ALA B CA 1
ATOM 2964 C C . ALA B 1 201 ? 48.785 5.852 34.879 1.00 27.35 200 ALA B C 1
ATOM 2965 O O . ALA B 1 201 ? 48.150 5.232 34.020 1.00 26.99 200 ALA B O 1
ATOM 2967 N N . ALA B 1 202 ? 49.299 7.059 34.665 1.00 22.57 201 ALA B N 1
ATOM 2968 C CA . ALA B 1 202 ? 49.272 7.622 33.323 1.00 27.69 201 ALA B CA 1
ATOM 2969 C C . ALA B 1 202 ? 50.094 6.752 32.378 1.00 28.81 201 ALA B C 1
ATOM 2970 O O . ALA B 1 202 ? 51.146 6.220 32.751 1.00 26.12 201 ALA B O 1
ATOM 2972 N N . ALA B 1 203 ? 49.609 6.611 31.146 1.00 21.58 202 ALA B N 1
ATOM 2973 C CA . ALA B 1 203 ? 50.282 5.755 30.187 1.00 26.40 202 ALA B CA 1
ATOM 2974 C C . ALA B 1 203 ? 51.471 6.486 29.585 1.00 25.84 202 ALA B C 1
ATOM 2975 O O . ALA B 1 203 ? 52.395 5.866 29.051 1.00 28.06 202 A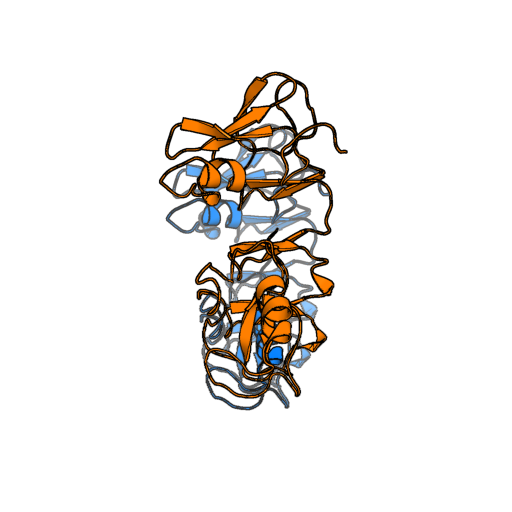LA B O 1
#

Radius of gyration: 26.19 Å; Cα contacts (8 Å, |Δi|>4): 814; chains: 2; bounding box: 68×30×72 Å

Nearest PDB structures (foldseek):
  7ynx-assembly2_B  TM=1.005E+00  e=2.113E-42  Homo sapiens
  2dkt-assembly1_A  TM=9.009E-01  e=2.051E-19  Mus musculus
  2k2c-assembly1_A  TM=8.619E-01  e=2.312E-20  Homo sapiens
  2kr4-assembly1_A  TM=7.140E-01  e=1.016E+00  Mus musculus
  5lkx-assembly1_A  TM=5.142E-01  e=3.216E+00  Homo sapiens

Sequence (376 aa):
RGQRGCEHYDRGCLLKAPCCDKLYTCRLCHDNNEDHQLDRFKVKEVQCINCEKIQHAQQTCEECSTLFGEYYCDICHLFDKDKKQYHCENCGICRIGPKEDFFHCLKCNLCLAMNLQGRHKCIENVSRQNCPICLEDIHTSRVVAHVLPCGHLLHRTCYEEMLKEGYRCPLCMHSALGSGSGAAAAAARGQRGCEHYDRGCLLKAPCCDKLYTCRLCHDNNEDHQLDRFKVKEVQCINCEKIQHAQQTCEECSTLFGEYYCDICHLFDKDKKQYHCENCGICRIGPKEDFFHCLKCNLCLAMNLQGRHKCIENVSRQNCPICLEDIHTSRRVVAHVLPCGHLLHRTCYEEMLKEGYRCPLCMHSALGSGSGAAAAAA

B-factor: mean 32.48, std 8.83, range [13.85, 97.71]

InterPro domains:
  IPR001841 Zinc finger, RING-type [PF13639] (144-186)
  IPR001841 Zinc finger, RING-type [PS50089] (145-186)
  IPR001841 Zinc finger, RING-type [SM00184] (145-186)
  IPR008913 Zinc finger, CHY-type [PF05495] (20-85)
  IPR008913 Zinc finger, CHY-type [PS51266] (13-80)
  IPR013083 Zinc finger, RING/FYVE/PHD-type [G3DSA:3.30.40.10] (138-188)
  IPR017921 Zinc finger, CTCHY-type [PS51270] (82-144)
  IPR037274 Zinc finger, CHY-type superfamily [SSF161219] (16-82)
  IPR037275 Zinc finger, CTCHY-type superfamily [SSF161245] (83-138)
  IPR039512 RCHY1, zinc-ribbon [PF14599] (191-248)

Solvent-accessible surface area: 19825 Å² total; per-residue (Å²): 181,72,164,118,33,37,150,22,7,34,5,5,0,36,5,63,0,57,64,43,90,100,68,34,23,0,24,42,24,0,47,105,94,32,143,62,139,8,52,19,98,137,4,120,56,0,26,0,44,77,47,123,58,76,8,110,26,54,70,58,2,98,122,58,80,29,90,1,4,73,44,46,8,97,79,2,22,2,0,2,74,86,82,136,15,21,44,10,137,82,6,25,9,0,4,48,11,37,104,128,71,31,28,28,11,146,105,3,35,2,0,0,23,87,112,5,92,68,174,24,100,54,50,110,64,3,0,96,80,77,0,31,74,50,123,118,51,6,8,70,23,98,56,30,4,27,4,1,16,30,1,34,4,0,11,117,75,17,38,92,92,22,80,142,124,28,136,107,0,49,101,49,117,121,35,16,158,57,89,12,40,17,42,2,4,9,2,5,177,73,160,117,30,38,153,22,7,33,5,11,0,37,4,60,0,66,62,40,102,98,69,39,21,0,23,38,25,0,46,108,101,34,141,64,147,6,60,20,97,140,3,135,51,0,24,0,41,83,44,127,64,71,6,112,26,57,70,56,4,88,118,56,83,36,98,1,4,74,44,47,11,96,76,1,24,2,0,2,68,86,70,117,16,32,46,12,121,82,6,24,9,0,4,40,9,41,135,120,74,37,28,33,11,91,105,4,35,2,3,1,20,87,102,4,68,78,180,29,117,43,48,108,58,6,0,98,89,78,0,32,75,48,123,109,52,8,10,70,21,122,55,24,4,28,4,1,24,11,1,36,4,0,10,112,78,18,36,101,106,28,82,168,175,28,138,107,0,57,104,43,114,117,34,17,158,60,100,17,36,17,42,3,4,11,2,6